Protein AF-A0A3D3M249-F1 (afdb_monomer)

Secondary structure (DSSP, 8-state):
---------------S-PPPPPPP--BEEEE-----SSS-----PPPEEPEE-TTS-EE---SS--S-EE--BEEE-TTS-EEE---BEE-PPTT-SS--GGG-PBPBPTTT-SB-B-SSSS--EEEEEEETTEEEEEETTS-EEEEPPPPPP--GGGGGG--SHHHHHHHHHHHSPP-SSSS-TT--EE-----S---GGGGGG-HHHHHHTTGGGB-EEEE-STTT--SS--HHHHHHHHHHHHTT-SEEEEEEE-GGGGGGSHHHH-TT-TTTTS--HHHHHHHHHHHHHH-TTT--EEEEET-----GGGGGGHHHHHHHHHHHHHHH-TTSEEEEE-SS---HHHHTSS-SEEEEEEEEHHHHHS--TTS-SS-TTGGGS-GGGEEEEEES--TTTHHHHHHHHHHTT-SEEEE-S---B--TTGGGS-SB-TTSSPPPHHHHHHHHHHHTT-HHHHHHHHHHHHHHHHHHHHHTT---EEEE-SSS-EEEE-

Radius of gyration: 31.99 Å; Cα contacts (8 Å, |Δi|>4): 782; chains: 1; bounding box: 130×64×92 Å

Solvent-accessible surface area (backbone atoms only — not comparable to full-atom values): 29271 Å² total; per-residue (Å²): 139,84,83,90,80,92,85,87,78,84,94,72,91,86,81,87,82,84,72,89,72,90,80,89,79,68,61,48,36,40,51,64,57,83,71,86,81,87,86,85,83,72,63,75,53,73,67,51,75,56,47,72,48,101,85,73,46,59,43,47,81,67,91,66,91,70,94,40,40,36,56,39,59,59,47,64,50,96,86,66,49,74,48,72,57,74,52,47,39,32,64,84,63,92,90,65,70,66,59,57,78,92,73,66,56,61,40,54,33,94,87,79,66,47,68,47,58,75,63,70,92,78,59,50,81,66,46,77,51,80,52,97,86,20,47,32,41,30,28,63,73,68,52,74,49,76,41,82,64,79,84,81,76,85,68,70,75,75,51,77,84,50,94,43,76,63,57,49,50,56,52,48,59,73,73,44,80,73,70,54,61,88,65,62,80,86,48,44,23,46,27,50,71,43,59,46,75,71,32,70,90,50,54,92,76,9,44,55,50,59,59,45,71,52,28,72,41,23,31,45,41,40,48,42,50,82,78,29,59,46,96,59,91,53,70,56,58,50,53,44,40,50,53,37,48,75,33,34,28,64,36,38,22,41,36,34,56,31,64,59,51,8,29,82,40,35,87,81,62,13,72,94,44,84,72,25,66,61,45,27,66,68,51,48,49,50,35,50,54,43,39,47,72,74,33,71,92,48,60,44,25,37,32,36,36,48,30,63,24,36,58,80,85,42,37,82,46,47,69,57,53,44,54,44,47,52,57,49,40,76,73,59,40,77,65,39,43,36,32,35,26,30,48,28,52,60,34,73,73,48,69,69,40,93,56,59,29,30,30,28,32,56,46,41,40,65,70,70,66,64,70,44,85,93,65,45,69,76,43,78,74,61,70,75,51,65,26,58,36,32,27,40,38,34,27,54,41,43,97,89,46,44,69,60,54,53,52,52,43,56,76,68,49,51,10,26,42,25,72,23,59,31,45,79,39,74,38,97,58,31,94,85,44,42,76,33,57,42,42,66,54,59,53,53,68,72,56,55,63,52,47,60,35,46,50,69,76,39,37,67,62,49,55,51,50,53,54,50,51,54,50,48,54,50,50,54,59,47,49,73,71,65,63,65,51,73,44,75,74,86,76,90,52,73,47,77,48,129

pLDDT: mean 70.8, std 26.98, range [19.34, 98.81]

Mean predicted aligned error: 18.15 Å

Structure (mmCIF, N/CA/C/O backbone):
data_AF-A0A3D3M249-F1
#
_entry.id   AF-A0A3D3M249-F1
#
loop_
_atom_site.group_PDB
_atom_site.id
_atom_site.type_symbol
_atom_site.label_atom_id
_atom_site.label_alt_id
_atom_site.label_comp_id
_atom_site.label_asym_id
_atom_site.label_entity_id
_atom_site.label_seq_id
_atom_site.pdbx_PDB_ins_code
_atom_site.Cartn_x
_atom_site.Cartn_y
_atom_site.Cartn_z
_atom_site.occupancy
_atom_site.B_iso_or_equiv
_atom_site.auth_seq_id
_atom_site.auth_comp_id
_atom_site.auth_asym_id
_atom_site.auth_atom_id
_atom_site.pdbx_PDB_model_num
ATOM 1 N N . MET A 1 1 ? 19.232 -9.500 64.142 1.00 28.45 1 MET A N 1
ATOM 2 C CA . MET A 1 1 ? 20.348 -10.230 63.497 1.00 28.45 1 MET A CA 1
ATOM 3 C C . MET A 1 1 ? 19.919 -10.588 62.083 1.00 28.45 1 MET A C 1
ATOM 5 O O . MET A 1 1 ? 18.721 -10.683 61.854 1.00 28.45 1 MET A O 1
ATOM 9 N N . SER A 1 2 ? 20.864 -10.658 61.150 1.00 19.34 2 SER A N 1
ATOM 10 C CA . SER A 1 2 ? 20.621 -10.455 59.711 1.00 19.34 2 SER A CA 1
ATOM 11 C C . SER A 1 2 ? 20.539 -11.751 58.882 1.00 19.34 2 SER A C 1
ATOM 13 O O . SER A 1 2 ? 20.891 -12.810 59.387 1.00 19.34 2 SER A O 1
ATOM 15 N N . VAL A 1 3 ? 20.224 -11.582 57.581 1.00 20.09 3 VAL A N 1
ATOM 16 C CA . VAL A 1 3 ? 20.389 -12.518 56.432 1.00 20.09 3 VAL A CA 1
ATOM 17 C C . VAL A 1 3 ? 19.221 -13.518 56.231 1.00 20.09 3 VAL A C 1
ATOM 19 O O . VAL A 1 3 ? 18.994 -14.355 57.091 1.00 20.09 3 VAL A O 1
ATOM 22 N N . ASN A 1 4 ? 18.311 -13.310 55.252 1.00 21.42 4 ASN A N 1
ATOM 23 C CA . ASN A 1 4 ? 18.314 -13.670 53.795 1.00 21.42 4 ASN A CA 1
ATOM 24 C C . ASN A 1 4 ? 18.007 -15.182 53.551 1.00 21.42 4 ASN A C 1
ATOM 26 O O . ASN A 1 4 ? 18.307 -15.983 54.424 1.00 21.42 4 ASN A O 1
ATOM 30 N N . ILE A 1 5 ? 17.393 -15.687 52.461 1.00 21.83 5 ILE A N 1
ATOM 31 C CA . ILE A 1 5 ? 17.188 -15.219 51.065 1.00 21.83 5 ILE A CA 1
ATOM 32 C C . ILE A 1 5 ? 15.723 -15.475 50.586 1.00 21.83 5 ILE A C 1
ATOM 34 O O . ILE A 1 5 ? 15.012 -16.291 51.165 1.00 21.83 5 ILE A O 1
ATOM 38 N N . PHE A 1 6 ? 15.278 -14.789 49.519 1.00 23.55 6 PHE A N 1
ATOM 39 C CA . PHE A 1 6 ? 14.062 -15.056 48.715 1.00 23.55 6 PHE A CA 1
ATOM 40 C C . PHE A 1 6 ? 13.897 -16.526 48.260 1.00 23.55 6 PHE A C 1
ATOM 42 O O . PHE A 1 6 ? 14.865 -17.163 47.852 1.00 23.55 6 PHE A O 1
ATOM 49 N N . GLY A 1 7 ? 12.653 -17.018 48.164 1.00 21.73 7 GLY A N 1
ATOM 50 C CA . GLY A 1 7 ? 12.351 -18.262 47.445 1.00 21.73 7 GLY A CA 1
ATOM 51 C C . GLY A 1 7 ? 10.856 -18.587 47.341 1.00 21.73 7 GLY A C 1
ATOM 52 O O . GLY A 1 7 ? 10.157 -18.575 48.348 1.00 21.73 7 GLY A O 1
ATOM 53 N N . ARG A 1 8 ? 10.410 -18.969 46.130 1.00 23.30 8 ARG A N 1
ATOM 54 C CA . ARG A 1 8 ? 9.045 -19.408 45.743 1.00 23.30 8 ARG A CA 1
ATOM 55 C C . ARG A 1 8 ? 7.991 -18.307 45.552 1.00 23.30 8 ARG A C 1
ATOM 57 O O . ARG A 1 8 ? 7.052 -18.173 46.331 1.00 23.30 8 ARG A O 1
ATOM 64 N N . LEU A 1 9 ? 8.068 -17.647 44.397 1.00 22.17 9 LEU A N 1
ATOM 65 C CA . LEU A 1 9 ? 6.875 -17.233 43.655 1.00 22.17 9 LEU A CA 1
ATOM 66 C C . LEU A 1 9 ? 6.774 -18.090 42.378 1.00 22.17 9 LEU A C 1
ATOM 68 O O . LEU A 1 9 ? 7.799 -18.393 41.779 1.00 22.17 9 LEU A O 1
ATOM 72 N N . LEU A 1 10 ? 5.543 -18.431 41.984 1.00 23.66 10 LEU A N 1
ATOM 73 C CA . LEU A 1 10 ? 5.134 -18.885 40.642 1.00 23.66 10 LEU A CA 1
ATOM 74 C C . LEU A 1 10 ? 5.818 -20.140 40.059 1.00 23.66 10 LEU A C 1
ATOM 76 O O . LEU A 1 10 ? 6.748 -20.068 39.265 1.00 23.66 10 LEU A O 1
ATOM 80 N N . ALA A 1 11 ? 5.216 -21.296 40.352 1.00 24.02 11 ALA A N 1
ATOM 81 C CA . ALA A 1 11 ? 5.227 -22.453 39.459 1.00 24.02 11 ALA A CA 1
ATOM 82 C C . ALA A 1 11 ? 3.830 -22.616 38.827 1.00 24.02 11 ALA A C 1
ATOM 84 O O . ALA A 1 11 ? 2.979 -23.314 39.375 1.00 24.02 11 ALA A O 1
ATOM 85 N N . SER A 1 12 ? 3.594 -21.919 37.715 1.00 27.09 12 SER A N 1
ATOM 86 C CA . SER A 1 12 ? 2.539 -22.146 36.710 1.00 27.09 12 SER A CA 1
ATOM 87 C C . SER A 1 12 ? 2.636 -21.042 35.647 1.00 27.09 12 SER A C 1
ATOM 89 O O . SER A 1 12 ? 3.172 -19.975 35.934 1.00 27.09 12 SER A O 1
ATOM 91 N N . PHE A 1 13 ? 2.124 -21.303 34.437 1.00 24.28 13 PHE A N 1
ATOM 92 C CA . PHE A 1 13 ? 2.299 -20.481 33.225 1.00 24.28 13 PHE A CA 1
ATOM 93 C C . PHE A 1 13 ? 3.738 -20.442 32.683 1.00 24.28 13 PHE A C 1
ATOM 95 O O . PHE A 1 13 ? 4.471 -19.488 32.903 1.00 24.28 13 PHE A O 1
ATOM 102 N N . PHE A 1 14 ? 4.120 -21.486 31.945 1.00 24.77 14 PHE A N 1
ATOM 103 C CA . PHE A 1 14 ? 4.344 -21.398 30.495 1.00 24.77 14 PHE A CA 1
ATOM 104 C C . PHE A 1 14 ? 4.451 -22.824 29.939 1.00 24.77 14 PHE A C 1
ATOM 106 O O . PHE A 1 14 ? 5.404 -23.542 30.221 1.00 24.77 14 PHE A O 1
ATOM 113 N N . ASP A 1 15 ? 3.438 -23.222 29.178 1.00 28.50 15 ASP A N 1
ATOM 114 C CA . ASP A 1 15 ? 3.461 -24.378 28.285 1.00 28.50 15 ASP A CA 1
ATOM 115 C C . ASP A 1 15 ? 2.880 -23.907 26.939 1.00 28.50 15 ASP A C 1
ATOM 117 O O . ASP A 1 15 ? 2.088 -22.959 26.916 1.00 28.50 15 ASP A O 1
ATOM 121 N N . ALA A 1 16 ? 3.287 -24.562 25.852 1.00 28.19 16 ALA A N 1
ATOM 122 C CA . ALA A 1 16 ? 3.164 -24.169 24.444 1.00 28.19 16 ALA A CA 1
ATOM 123 C C . ALA A 1 16 ? 4.093 -23.032 23.937 1.00 28.19 16 ALA A C 1
ATOM 125 O O . ALA A 1 16 ? 4.152 -21.931 24.474 1.00 28.19 16 ALA A O 1
ATOM 126 N N . GLN A 1 17 ? 4.734 -23.327 22.795 1.00 27.67 17 GLN A N 1
ATOM 127 C CA . GLN A 1 17 ? 5.483 -22.430 21.894 1.00 27.67 17 GLN A CA 1
ATOM 128 C C . GLN A 1 17 ? 6.798 -21.828 22.427 1.00 27.67 17 GLN A C 1
ATOM 130 O O . GLN A 1 17 ? 6.955 -20.620 22.584 1.00 27.67 17 GLN A O 1
ATOM 135 N N . SER A 1 18 ? 7.813 -22.686 22.570 1.00 28.06 18 SER A N 1
ATOM 136 C CA . SER A 1 18 ? 9.215 -22.257 22.519 1.00 28.06 18 SER A CA 1
ATOM 137 C C . SER A 1 18 ? 9.542 -21.662 21.141 1.00 28.06 18 SER A C 1
ATOM 139 O O . SER A 1 18 ? 9.504 -22.380 20.139 1.00 28.06 18 SER A O 1
ATOM 141 N N . ALA A 1 19 ? 9.899 -20.377 21.092 1.00 26.47 19 ALA A N 1
ATOM 142 C CA . ALA A 1 19 ? 10.516 -19.774 19.911 1.00 26.47 19 ALA A CA 1
ATOM 143 C C . ALA A 1 19 ? 11.828 -20.510 19.549 1.00 26.47 19 ALA A C 1
ATOM 145 O O . ALA A 1 19 ? 12.491 -21.033 20.452 1.00 26.47 19 ALA A O 1
ATOM 146 N N . PRO A 1 20 ? 12.226 -20.570 18.263 1.00 25.81 20 PRO A N 1
ATOM 147 C CA . PRO A 1 20 ? 13.491 -21.183 17.874 1.00 25.81 20 PRO A CA 1
ATOM 148 C C . PRO A 1 20 ? 14.668 -20.424 18.504 1.00 25.81 20 PRO A C 1
ATOM 150 O O . PRO A 1 20 ? 14.887 -19.246 18.231 1.00 25.81 20 PRO A O 1
ATOM 153 N N . VAL A 1 21 ? 15.425 -21.112 19.359 1.00 29.69 21 VAL A N 1
ATOM 154 C CA . VAL A 1 21 ? 16.637 -20.578 19.996 1.00 29.69 21 VAL A CA 1
ATOM 155 C C . VAL A 1 21 ? 17.795 -20.630 18.986 1.00 29.69 21 VAL A C 1
ATOM 157 O O . VAL A 1 21 ? 17.973 -21.675 18.354 1.00 29.69 21 VAL A O 1
ATOM 160 N N . PRO A 1 22 ? 18.607 -19.564 18.827 1.00 26.28 22 PRO A N 1
ATOM 161 C CA . PRO A 1 22 ? 19.778 -19.594 17.952 1.00 26.28 22 PRO A CA 1
ATOM 162 C C . PRO A 1 22 ? 20.767 -20.692 18.366 1.00 26.28 22 PRO A C 1
ATOM 164 O O . PRO A 1 22 ? 21.174 -20.771 19.525 1.00 26.28 22 PRO A O 1
ATOM 167 N N . VAL A 1 23 ? 21.172 -21.542 17.420 1.00 30.27 23 VAL A N 1
ATOM 168 C CA . VAL A 1 23 ? 22.113 -22.643 17.677 1.00 30.27 23 VAL A CA 1
ATOM 169 C C . VAL A 1 23 ? 23.551 -22.158 17.511 1.00 30.27 23 VAL A C 1
ATOM 171 O O . VAL A 1 23 ? 23.914 -21.615 16.470 1.00 30.27 23 VAL A O 1
ATOM 174 N N . THR A 1 24 ? 24.401 -22.424 18.503 1.00 27.61 24 THR A N 1
ATOM 175 C CA . THR A 1 24 ? 25.848 -22.219 18.394 1.00 27.61 24 THR A CA 1
ATOM 176 C C . THR A 1 24 ? 26.533 -23.459 17.811 1.00 27.61 24 THR A C 1
ATOM 178 O O . THR A 1 24 ? 26.416 -24.576 18.315 1.00 27.61 24 THR A O 1
ATOM 181 N N . GLY A 1 25 ? 27.292 -23.266 16.733 1.00 32.72 25 GLY A N 1
ATOM 182 C CA . GLY A 1 25 ? 28.132 -24.291 16.116 1.00 32.72 25 GLY A CA 1
ATOM 183 C C . GLY A 1 25 ? 29.328 -23.640 15.430 1.00 32.72 25 GLY A C 1
ATOM 184 O O . GLY A 1 25 ? 29.192 -22.567 14.850 1.00 32.72 25 GLY A O 1
ATOM 185 N N . SER A 1 26 ? 30.511 -24.252 15.512 1.00 32.91 26 SER A N 1
ATOM 186 C CA . SER A 1 26 ? 31.740 -23.672 14.959 1.00 32.91 26 SER A CA 1
ATOM 187 C C . SER A 1 26 ? 32.146 -24.313 13.632 1.00 32.91 26 SER A C 1
ATOM 189 O O . SER A 1 26 ? 32.500 -25.492 13.560 1.00 32.91 26 SER A O 1
ATOM 191 N N . VAL A 1 27 ? 32.160 -23.501 12.573 1.00 37.19 27 VAL A N 1
ATOM 192 C CA . VAL A 1 27 ? 32.885 -23.820 11.337 1.00 37.19 27 VAL A CA 1
ATOM 193 C C . VAL A 1 27 ? 34.348 -23.440 11.555 1.00 37.19 27 VAL A C 1
ATOM 195 O O . VAL A 1 27 ? 34.646 -22.344 12.024 1.00 37.19 27 VAL A O 1
ATOM 198 N N . VAL A 1 28 ? 35.268 -24.367 11.279 1.00 38.25 28 VAL A N 1
ATOM 199 C CA . VAL A 1 28 ? 36.693 -24.199 11.597 1.00 38.25 28 VAL A CA 1
ATOM 200 C C . VAL A 1 28 ? 37.518 -24.376 10.332 1.00 38.25 28 VAL A C 1
ATOM 202 O O . VAL A 1 28 ? 37.654 -25.490 9.821 1.00 38.25 28 VAL A O 1
ATOM 205 N N . PHE A 1 29 ? 38.106 -23.282 9.862 1.00 41.22 29 PHE A N 1
ATOM 206 C CA . PHE A 1 29 ? 38.967 -23.264 8.684 1.00 41.22 29 PHE A CA 1
ATOM 207 C C . PHE A 1 29 ? 40.390 -23.622 9.091 1.00 41.22 29 PHE A C 1
ATOM 209 O O . PHE A 1 29 ? 40.890 -23.166 10.124 1.00 41.22 29 PHE A O 1
ATOM 216 N N . ARG A 1 30 ? 41.040 -24.487 8.309 1.00 42.53 30 ARG A N 1
ATOM 217 C CA . ARG A 1 30 ? 42.403 -24.940 8.595 1.00 42.53 30 ARG A CA 1
ATOM 218 C C . ARG A 1 30 ? 43.280 -24.722 7.366 1.00 42.53 30 ARG A C 1
ATOM 220 O O . ARG A 1 30 ? 43.146 -25.485 6.407 1.00 42.53 30 ARG A O 1
ATOM 227 N N . PRO A 1 31 ? 44.190 -23.733 7.380 1.00 37.09 31 PRO A N 1
ATOM 228 C CA . PRO A 1 31 ? 45.209 -23.647 6.345 1.00 37.09 31 PRO A CA 1
ATOM 229 C C . PRO A 1 31 ? 46.107 -24.884 6.445 1.00 37.09 31 PRO A C 1
ATOM 231 O O . PRO A 1 31 ? 46.433 -25.351 7.544 1.00 37.09 31 PRO A O 1
ATOM 234 N N . ARG A 1 32 ? 46.504 -25.441 5.300 1.00 37.06 32 ARG A N 1
ATOM 235 C CA . ARG A 1 32 ? 47.334 -26.645 5.250 1.00 37.06 32 ARG A CA 1
ATOM 236 C C . ARG A 1 32 ? 48.591 -26.371 4.441 1.00 37.06 32 ARG A C 1
ATOM 238 O O . ARG A 1 32 ? 48.510 -25.966 3.292 1.00 37.06 32 ARG A O 1
ATOM 245 N N . PHE A 1 33 ? 49.744 -26.688 5.020 1.00 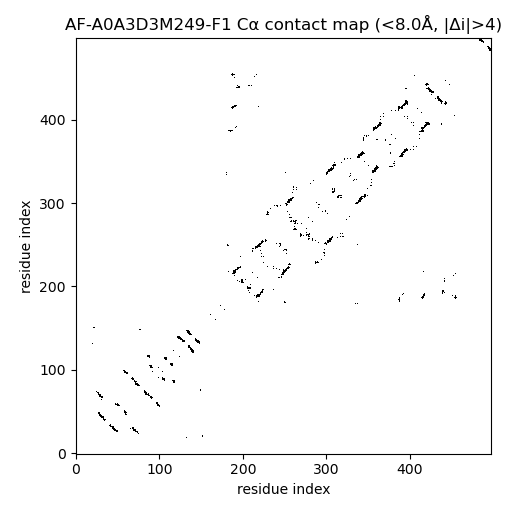34.41 33 PHE A N 1
ATOM 246 C CA . PHE A 1 33 ? 51.010 -26.729 4.301 1.00 34.41 33 PHE A CA 1
ATOM 247 C C . PHE A 1 33 ? 51.850 -27.923 4.734 1.00 34.41 33 PHE A C 1
ATOM 249 O O . PHE A 1 33 ? 51.985 -28.208 5.925 1.00 34.41 33 PHE A O 1
ATOM 256 N N . MET A 1 34 ? 52.481 -28.559 3.750 1.00 25.47 34 MET A N 1
ATOM 257 C CA . MET A 1 34 ? 53.785 -29.196 3.904 1.00 25.47 34 MET A CA 1
ATOM 258 C C . MET A 1 34 ? 54.636 -28.816 2.685 1.00 25.47 34 MET A C 1
ATOM 260 O O . MET A 1 34 ? 54.141 -28.822 1.563 1.00 25.47 34 MET A O 1
ATOM 264 N N . ASN A 1 35 ? 55.891 -28.456 2.929 1.00 29.09 35 ASN A N 1
ATOM 265 C CA . ASN A 1 35 ? 56.903 -28.034 1.956 1.00 29.09 35 ASN A CA 1
ATOM 266 C C . ASN A 1 35 ? 57.943 -29.198 1.866 1.00 29.09 35 ASN A C 1
ATOM 268 O O . ASN A 1 35 ? 57.904 -30.088 2.716 1.00 29.09 35 ASN A O 1
ATOM 272 N N . GLN A 1 36 ? 58.884 -29.339 0.925 1.00 31.14 36 GLN A N 1
ATOM 273 C CA . GLN A 1 36 ? 59.668 -28.341 0.194 1.00 31.14 36 GLN A CA 1
ATOM 274 C C . GLN A 1 36 ? 60.596 -29.033 -0.831 1.00 31.14 36 GLN A C 1
ATOM 276 O O . GLN A 1 36 ? 61.016 -30.164 -0.590 1.00 31.14 36 GLN A O 1
ATOM 281 N N . THR A 1 37 ? 61.071 -28.314 -1.856 1.00 28.14 37 THR A N 1
ATOM 282 C CA . THR A 1 37 ? 62.439 -28.504 -2.396 1.00 28.14 37 THR A CA 1
ATOM 283 C C . THR A 1 37 ? 63.091 -27.147 -2.694 1.00 28.14 37 THR A C 1
ATOM 285 O O . THR A 1 37 ? 62.828 -26.593 -3.752 1.00 28.14 37 THR A O 1
ATOM 288 N N . GLY A 1 38 ? 63.915 -26.645 -1.757 1.00 30.53 38 GLY A N 1
ATOM 289 C CA . GLY A 1 38 ? 64.769 -25.438 -1.849 1.00 30.53 38 GLY A CA 1
ATOM 290 C C . GLY A 1 38 ? 64.076 -24.107 -2.218 1.00 30.53 38 GLY A C 1
ATOM 291 O O . GLY A 1 38 ? 63.642 -23.938 -3.344 1.00 30.53 38 GLY A O 1
ATOM 292 N N . ASP A 1 39 ? 63.936 -23.086 -1.366 1.00 31.52 39 ASP A N 1
ATOM 293 C CA . ASP A 1 39 ? 64.514 -22.798 -0.048 1.00 31.52 39 ASP A CA 1
ATOM 294 C C . ASP A 1 39 ? 63.503 -21.976 0.790 1.00 31.52 39 ASP A C 1
ATOM 296 O O . ASP A 1 39 ? 63.156 -20.865 0.402 1.00 31.52 39 ASP A O 1
ATOM 300 N N . GLY A 1 40 ? 63.046 -22.483 1.947 1.00 31.47 40 GLY A N 1
ATOM 301 C CA . GLY A 1 40 ? 62.333 -21.686 2.964 1.00 31.47 40 GLY A CA 1
ATOM 302 C C . GLY A 1 40 ? 60.880 -22.078 3.308 1.00 31.47 40 GLY A C 1
ATOM 303 O O . GLY A 1 40 ? 60.041 -22.274 2.439 1.00 31.47 40 GLY A O 1
ATOM 304 N N . ALA A 1 41 ? 60.612 -22.092 4.623 1.00 23.78 41 ALA A N 1
ATOM 305 C CA . ALA A 1 41 ? 59.321 -22.078 5.338 1.00 23.78 41 ALA A CA 1
ATOM 306 C C . ALA A 1 41 ? 58.332 -23.264 5.195 1.00 23.78 41 ALA A C 1
ATOM 308 O O . ALA A 1 41 ? 57.703 -23.490 4.168 1.00 23.78 41 ALA A O 1
ATOM 309 N N . LEU A 1 42 ? 58.086 -23.944 6.320 1.00 34.25 42 LEU A N 1
ATOM 310 C CA . LEU A 1 42 ? 56.940 -24.822 6.573 1.00 34.25 42 LEU A CA 1
ATOM 311 C C . LEU A 1 42 ? 56.185 -24.270 7.788 1.00 34.25 42 LEU A C 1
ATOM 313 O O . LEU A 1 42 ? 56.785 -24.197 8.856 1.00 34.25 42 LEU A O 1
ATOM 317 N N . TYR A 1 43 ? 54.891 -23.955 7.661 1.00 30.36 43 TYR A N 1
ATOM 318 C CA . TYR A 1 43 ? 54.041 -23.644 8.817 1.00 30.36 43 TYR A CA 1
ATOM 319 C C . TYR A 1 43 ? 52.635 -24.240 8.700 1.00 30.36 43 TYR A C 1
ATOM 321 O O . TYR A 1 43 ? 51.893 -23.982 7.758 1.00 30.36 43 TYR A O 1
ATOM 329 N N . LEU A 1 44 ? 52.266 -25.031 9.709 1.00 43.50 44 LEU A N 1
ATOM 330 C CA . LEU A 1 44 ? 50.899 -25.482 9.956 1.00 43.50 44 LEU A CA 1
ATOM 331 C C . LEU A 1 44 ? 50.176 -24.369 10.722 1.00 43.50 44 LEU A C 1
ATOM 333 O O . LEU A 1 44 ? 50.465 -24.153 11.898 1.00 43.50 44 LEU A O 1
ATOM 337 N N . GLY A 1 45 ? 49.288 -23.638 10.049 1.00 35.19 45 GLY A N 1
ATOM 338 C CA . GLY A 1 45 ? 48.652 -22.456 10.629 1.00 35.19 45 GLY A CA 1
ATOM 339 C C . GLY A 1 45 ? 47.617 -22.769 11.714 1.00 35.19 45 GLY A C 1
ATOM 340 O O . GLY A 1 45 ? 46.958 -23.814 11.716 1.00 35.19 45 GLY A O 1
ATOM 341 N N . THR A 1 46 ? 47.464 -21.818 12.634 1.00 40.78 46 THR A N 1
ATOM 342 C CA . THR A 1 46 ? 46.386 -21.771 13.629 1.00 40.78 46 THR A CA 1
ATOM 343 C C . THR A 1 46 ? 45.022 -21.753 12.920 1.00 40.78 46 THR A C 1
ATOM 345 O O . THR A 1 46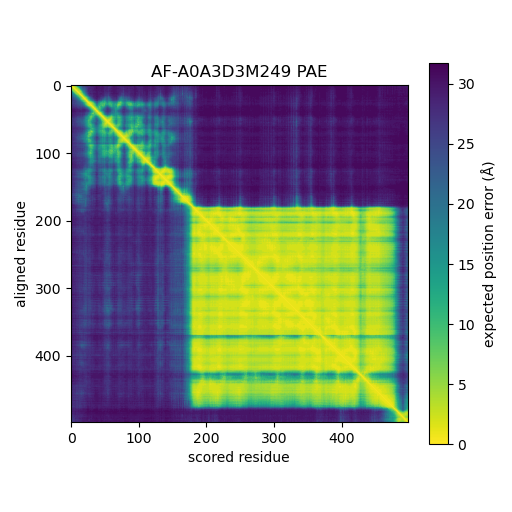 ? 44.909 -21.122 11.869 1.00 40.78 46 THR A O 1
ATOM 348 N N . PRO A 1 47 ? 43.970 -22.411 13.445 1.00 43.69 47 PRO A N 1
ATOM 349 C CA . PRO A 1 47 ? 42.644 -22.307 12.846 1.00 43.69 47 PRO A CA 1
ATOM 350 C C . PRO A 1 47 ? 42.133 -20.864 12.896 1.00 43.69 47 PRO A C 1
ATOM 352 O O . PRO A 1 47 ? 42.113 -20.266 13.972 1.00 43.69 47 PRO A O 1
ATOM 355 N N . ALA A 1 48 ? 41.695 -20.333 11.756 1.00 43.28 48 ALA A N 1
ATOM 356 C CA . ALA A 1 48 ? 41.040 -19.032 11.705 1.00 43.28 48 ALA A CA 1
ATOM 357 C C . ALA A 1 48 ? 39.576 -19.188 12.165 1.00 43.28 48 ALA A C 1
ATOM 359 O O . ALA A 1 48 ? 38.874 -20.067 11.643 1.00 43.28 48 ALA A O 1
ATOM 360 N N . PRO A 1 49 ? 39.098 -18.392 13.141 1.00 43.00 49 PRO A N 1
ATOM 361 C CA . PRO A 1 49 ? 37.673 -18.301 13.418 1.00 43.00 49 PRO A CA 1
ATOM 362 C C . PRO A 1 49 ? 36.994 -17.593 12.242 1.00 43.00 49 PRO A C 1
ATOM 364 O O . PRO A 1 49 ? 37.478 -16.563 11.783 1.00 43.00 49 PRO A O 1
ATOM 367 N N . ALA A 1 50 ? 35.875 -18.136 11.769 1.00 41.78 50 ALA A N 1
ATOM 368 C CA . ALA A 1 50 ? 34.997 -17.411 10.861 1.00 41.78 50 ALA A CA 1
ATOM 369 C C . ALA A 1 50 ? 33.869 -16.762 11.655 1.00 41.78 50 ALA A C 1
ATOM 371 O O . ALA A 1 50 ? 33.261 -17.407 12.517 1.00 41.78 50 ALA A O 1
ATOM 372 N N . THR A 1 51 ? 33.583 -15.506 11.346 1.00 39.25 51 THR A N 1
ATOM 373 C CA . THR A 1 51 ? 32.428 -14.779 11.870 1.00 39.25 51 THR A CA 1
ATOM 374 C C . THR A 1 51 ? 31.289 -14.848 10.867 1.00 39.25 51 THR A C 1
ATOM 376 O O . THR A 1 51 ? 31.520 -14.833 9.660 1.00 39.25 51 THR A O 1
ATOM 379 N N . LEU A 1 52 ? 30.055 -14.939 11.360 1.00 34.75 52 LEU A N 1
ATOM 380 C CA . LEU A 1 52 ? 28.880 -14.741 10.521 1.00 34.75 52 LEU A CA 1
ATOM 381 C C . LEU A 1 52 ? 28.612 -13.234 10.434 1.00 34.75 52 LEU A C 1
ATOM 383 O O . LEU A 1 52 ? 28.540 -12.580 11.477 1.00 34.75 52 LEU A O 1
ATOM 387 N N . ASP A 1 53 ? 28.496 -12.686 9.229 1.00 39.06 53 ASP A N 1
ATOM 388 C CA . ASP A 1 53 ? 28.117 -11.286 9.039 1.00 39.06 53 ASP A CA 1
ATOM 389 C C . ASP A 1 53 ? 26.601 -11.074 9.212 1.00 39.06 53 ASP A C 1
ATOM 391 O O . ASP A 1 53 ? 25.822 -12.016 9.389 1.00 39.06 53 ASP A O 1
ATOM 395 N N . SER A 1 54 ? 26.162 -9.814 9.145 1.00 32.44 54 SER A N 1
ATOM 396 C CA . SER A 1 54 ? 24.748 -9.427 9.270 1.00 32.44 54 SER A CA 1
ATOM 397 C C . SER A 1 54 ? 23.837 -9.948 8.147 1.00 32.44 54 SER A C 1
ATOM 399 O O . SER A 1 54 ? 22.623 -9.765 8.220 1.00 32.44 54 SER A O 1
ATOM 401 N N . GLU A 1 55 ? 24.396 -10.573 7.110 1.00 32.25 55 GLU A N 1
ATOM 402 C CA . GLU A 1 55 ? 23.677 -11.167 5.978 1.00 32.25 55 GLU A CA 1
ATOM 403 C C . GLU A 1 55 ? 23.719 -12.709 6.015 1.00 32.25 55 GLU A C 1
ATOM 405 O O . GLU A 1 55 ? 23.174 -13.368 5.128 1.00 32.25 55 GLU A O 1
ATOM 410 N N . GLY A 1 56 ? 24.327 -13.302 7.051 1.00 31.28 56 GLY A N 1
ATOM 411 C CA . GLY A 1 56 ? 24.434 -14.752 7.222 1.00 31.28 56 GLY A CA 1
ATOM 412 C C . GLY A 1 56 ? 25.591 -15.399 6.452 1.00 31.28 56 GLY A C 1
ATOM 413 O O . GLY A 1 56 ? 25.623 -16.626 6.328 1.00 31.28 56 GLY A O 1
ATOM 414 N N . ARG A 1 57 ? 26.537 -14.610 5.926 1.00 37.56 57 ARG A N 1
ATOM 415 C CA . ARG A 1 57 ? 27.727 -15.104 5.212 1.00 37.56 57 ARG A CA 1
ATOM 416 C C . ARG A 1 57 ? 28.875 -15.334 6.193 1.00 37.56 57 ARG A C 1
ATOM 418 O O . ARG A 1 57 ? 28.993 -14.636 7.193 1.00 37.56 57 ARG A O 1
ATOM 425 N N . PHE A 1 58 ? 29.750 -16.292 5.897 1.00 41.66 58 PHE A N 1
ATOM 426 C CA . PHE A 1 58 ? 30.984 -16.492 6.662 1.00 41.66 58 PHE A CA 1
ATOM 427 C C . PHE A 1 58 ? 32.084 -15.552 6.158 1.00 41.66 58 PHE A C 1
ATOM 429 O O . PHE A 1 58 ? 32.545 -15.710 5.029 1.00 41.66 58 PHE A O 1
ATOM 436 N N . GLU A 1 59 ? 32.538 -14.631 7.006 1.00 38.75 59 GLU A N 1
ATOM 437 C CA . GLU A 1 59 ? 33.743 -13.828 6.783 1.00 38.75 59 GLU A CA 1
ATOM 438 C C . GLU A 1 59 ? 34.966 -14.477 7.459 1.00 38.75 59 GLU A C 1
ATOM 440 O O . GLU A 1 59 ? 34.874 -15.050 8.549 1.00 38.75 59 GLU A O 1
ATOM 445 N N . ILE A 1 60 ? 36.126 -14.381 6.801 1.00 45.31 60 ILE A N 1
ATOM 446 C CA . ILE A 1 60 ? 37.432 -14.828 7.307 1.00 45.31 60 ILE A CA 1
ATOM 447 C C . ILE A 1 60 ? 38.455 -13.747 6.964 1.00 45.31 60 ILE A C 1
ATOM 449 O O . ILE A 1 60 ? 38.620 -13.408 5.793 1.00 45.31 60 ILE A O 1
ATOM 453 N N . GLU A 1 61 ? 39.166 -13.245 7.970 1.00 44.50 61 GLU A N 1
ATOM 454 C CA . GLU A 1 61 ? 40.296 -12.336 7.778 1.00 44.50 61 GLU A CA 1
ATOM 455 C C . GLU A 1 61 ? 41.564 -13.141 7.437 1.00 44.50 61 GLU A C 1
ATOM 457 O O . GLU A 1 61 ? 41.986 -14.029 8.187 1.00 44.50 61 GLU A O 1
ATOM 462 N N . LEU A 1 62 ? 42.162 -12.868 6.275 1.00 44.84 62 LEU A N 1
ATOM 463 C CA . LEU A 1 62 ? 43.337 -13.590 5.783 1.00 44.84 62 LEU A CA 1
ATOM 464 C C . LEU A 1 62 ? 44.626 -12.959 6.326 1.00 44.84 62 LEU A C 1
ATOM 466 O O . LEU A 1 62 ? 45.145 -11.999 5.767 1.00 44.84 62 LEU A O 1
ATOM 470 N N . VAL A 1 63 ? 45.163 -13.531 7.405 1.00 45.75 63 VAL A N 1
ATOM 471 C CA . VAL A 1 63 ? 46.407 -13.050 8.045 1.00 45.75 63 VAL A CA 1
ATOM 472 C C . VAL A 1 63 ? 47.661 -13.333 7.193 1.00 45.75 63 VAL A C 1
ATOM 474 O O . VAL A 1 63 ? 48.661 -12.639 7.323 1.00 45.75 63 VAL A O 1
ATOM 477 N N . ASP A 1 64 ? 47.592 -14.317 6.291 1.00 50.72 64 ASP A N 1
ATOM 478 C CA . ASP A 1 64 ? 48.603 -14.646 5.278 1.00 50.72 64 ASP A CA 1
ATOM 479 C C . ASP A 1 64 ? 47.907 -15.202 4.018 1.00 50.72 64 ASP A C 1
ATOM 481 O O . ASP A 1 64 ? 46.765 -15.665 4.084 1.00 50.72 64 ASP A O 1
ATOM 485 N N . SER A 1 65 ? 48.595 -15.200 2.868 1.00 49.47 65 SER A N 1
ATOM 486 C CA . SER A 1 65 ? 48.084 -15.718 1.580 1.00 49.47 65 SER A CA 1
ATOM 487 C C . SER A 1 65 ? 48.632 -17.121 1.246 1.00 49.47 65 SER A C 1
ATOM 489 O O . SER A 1 65 ? 49.658 -17.220 0.567 1.00 49.47 65 SER A O 1
ATOM 491 N N . PRO A 1 66 ? 48.006 -18.231 1.692 1.00 49.84 66 PRO A N 1
ATOM 492 C CA . PRO A 1 66 ? 48.476 -19.571 1.362 1.00 49.84 66 PRO A CA 1
ATOM 493 C C . PRO A 1 66 ? 48.034 -20.027 -0.036 1.00 49.84 66 PRO A C 1
ATOM 495 O O . PRO A 1 66 ? 47.028 -19.572 -0.573 1.00 49.84 66 PRO A O 1
ATOM 498 N N . SER A 1 67 ? 48.750 -21.002 -0.604 1.00 45.34 67 SER A N 1
ATOM 499 C CA . SER A 1 67 ? 48.463 -21.555 -1.938 1.00 45.34 67 SER A CA 1
ATOM 500 C C . SER A 1 67 ? 47.333 -22.594 -1.982 1.00 45.34 67 SER A C 1
ATOM 502 O O . SER A 1 67 ? 47.033 -23.113 -3.052 1.00 45.34 67 SER A O 1
ATOM 504 N N . SER A 1 68 ? 46.716 -22.932 -0.845 1.00 47.41 68 SER A N 1
ATOM 505 C CA . SER A 1 68 ? 45.472 -23.715 -0.785 1.00 47.41 68 SER A CA 1
ATOM 506 C C . SER A 1 68 ? 44.817 -23.604 0.595 1.00 47.41 68 SER A C 1
ATOM 508 O O . SER A 1 68 ? 45.510 -23.504 1.613 1.00 47.41 68 SER A O 1
ATOM 510 N N . TRP A 1 69 ? 43.487 -23.663 0.632 1.00 46.88 69 TRP A N 1
ATOM 511 C CA . TRP A 1 69 ? 42.694 -23.739 1.862 1.00 46.88 69 TRP A CA 1
ATOM 512 C C . TRP A 1 69 ? 41.824 -24.992 1.880 1.00 46.88 69 TRP A C 1
ATOM 514 O O . TRP A 1 69 ? 41.266 -25.369 0.852 1.00 46.88 69 TRP A O 1
ATOM 524 N N . GLN A 1 70 ? 41.649 -25.574 3.070 1.00 46.12 70 GLN A N 1
ATOM 525 C CA . GLN A 1 70 ? 40.684 -26.640 3.329 1.00 46.12 70 GLN A CA 1
ATOM 526 C C . GLN A 1 70 ? 39.625 -26.163 4.332 1.00 46.12 70 GLN A C 1
ATOM 528 O O . GLN A 1 70 ? 39.938 -25.763 5.462 1.00 46.12 70 GLN A O 1
ATOM 533 N N . VAL A 1 71 ? 38.356 -26.246 3.932 1.00 44.78 71 VAL A N 1
ATOM 534 C CA . VAL A 1 71 ? 37.207 -26.069 4.836 1.00 44.78 71 VAL A CA 1
ATOM 535 C C . VAL A 1 71 ? 37.009 -27.360 5.638 1.00 44.78 71 VAL A C 1
ATOM 537 O O . VAL A 1 71 ? 37.297 -28.445 5.142 1.00 44.78 71 VAL A O 1
ATOM 540 N N . ALA A 1 72 ? 36.521 -27.283 6.879 1.00 42.38 72 ALA A N 1
ATOM 541 C CA . ALA A 1 72 ? 36.111 -28.472 7.626 1.00 42.38 72 ALA A CA 1
ATOM 542 C C . ALA A 1 72 ? 34.844 -28.215 8.455 1.00 42.38 72 ALA A C 1
ATOM 544 O O . ALA A 1 72 ? 34.893 -27.633 9.545 1.00 42.38 72 ALA A O 1
ATOM 545 N N . LEU A 1 73 ? 33.708 -28.717 7.968 1.00 40.78 73 LEU A N 1
ATOM 546 C CA . LEU A 1 73 ? 32.455 -28.758 8.724 1.00 40.78 73 LEU A CA 1
ATOM 547 C C . LEU A 1 73 ? 32.550 -29.845 9.806 1.00 40.78 73 LEU A C 1
ATOM 549 O O . LEU A 1 73 ? 32.565 -31.041 9.514 1.00 40.78 73 LEU A O 1
ATOM 553 N N . ASN A 1 74 ? 32.658 -29.417 11.066 1.00 39.44 74 ASN A N 1
ATOM 554 C CA . ASN A 1 74 ? 32.767 -30.296 12.231 1.00 39.44 74 ASN A CA 1
ATOM 555 C C . ASN A 1 74 ? 31.475 -30.224 13.053 1.00 39.44 74 ASN A C 1
ATOM 557 O O . ASN A 1 74 ? 31.407 -29.510 14.052 1.00 39.44 74 ASN A O 1
ATOM 561 N N . VAL A 1 75 ? 30.458 -30.984 12.651 1.00 36.84 75 VAL A N 1
ATOM 562 C CA . VAL A 1 75 ? 29.218 -31.111 13.430 1.00 36.84 75 VAL A CA 1
ATOM 563 C C . VAL A 1 75 ? 29.423 -32.176 14.515 1.00 36.84 75 VAL A C 1
ATOM 565 O O . VAL A 1 75 ? 30.131 -33.163 14.300 1.00 36.84 75 VAL A O 1
ATOM 568 N N . LYS A 1 76 ? 28.836 -31.990 15.701 1.00 37.00 76 LYS A N 1
ATOM 569 C CA . LYS A 1 76 ? 28.765 -33.036 16.733 1.00 37.00 76 LYS A CA 1
ATOM 570 C C . LYS A 1 76 ? 27.342 -33.569 16.837 1.00 37.00 76 LYS A C 1
ATOM 572 O O . LYS A 1 76 ? 26.399 -32.785 16.784 1.00 37.00 76 LYS A O 1
ATOM 577 N N . ASP A 1 77 ? 27.196 -34.879 17.003 1.00 35.56 77 ASP A N 1
ATOM 578 C CA . ASP A 1 77 ? 25.899 -35.493 17.296 1.00 35.56 77 ASP A CA 1
ATOM 579 C C . ASP A 1 77 ? 25.533 -35.403 18.794 1.00 35.56 77 ASP A C 1
ATOM 581 O O . ASP A 1 77 ? 26.312 -34.929 19.626 1.00 35.56 77 ASP A O 1
ATOM 585 N N . LYS A 1 78 ? 24.337 -35.896 19.147 1.00 28.97 78 LYS A N 1
ATOM 586 C CA . LYS A 1 78 ? 23.810 -35.916 20.527 1.00 28.97 78 LYS A CA 1
ATOM 587 C C . LYS A 1 78 ? 24.630 -36.765 21.513 1.00 28.97 78 LYS A C 1
ATOM 589 O O . LYS A 1 78 ? 24.437 -36.627 22.714 1.00 28.97 78 LYS A O 1
ATOM 594 N N . ALA A 1 79 ? 25.525 -37.631 21.035 1.00 31.72 79 ALA A N 1
ATOM 595 C CA . ALA A 1 79 ? 26.440 -38.421 21.860 1.00 31.72 79 ALA A CA 1
ATOM 596 C C . ALA A 1 79 ? 27.861 -37.817 21.904 1.00 31.72 79 ALA A C 1
ATOM 598 O O . ALA A 1 79 ? 28.773 -38.404 22.487 1.00 31.72 79 ALA A O 1
ATOM 599 N N . GLY A 1 80 ? 28.065 -36.640 21.299 1.00 33.19 80 GLY A N 1
ATOM 600 C CA . GLY A 1 80 ? 29.354 -35.957 21.225 1.00 33.19 80 GLY A CA 1
ATOM 601 C C . GLY A 1 80 ? 30.290 -36.489 20.135 1.00 33.19 80 GLY A C 1
ATOM 602 O O . GLY A 1 80 ? 31.429 -36.011 20.038 1.00 33.19 80 GLY A O 1
ATOM 603 N N . ASN A 1 81 ? 29.841 -37.429 19.296 1.00 36.66 81 ASN A N 1
ATOM 604 C CA . ASN A 1 81 ? 30.642 -37.943 18.189 1.00 36.66 81 ASN A CA 1
ATOM 605 C C . ASN A 1 81 ? 30.828 -36.851 17.134 1.00 36.66 81 ASN A C 1
ATOM 607 O O . ASN A 1 81 ? 29.906 -36.100 16.820 1.00 36.66 81 ASN A O 1
ATOM 611 N N . ARG A 1 82 ? 32.024 -36.7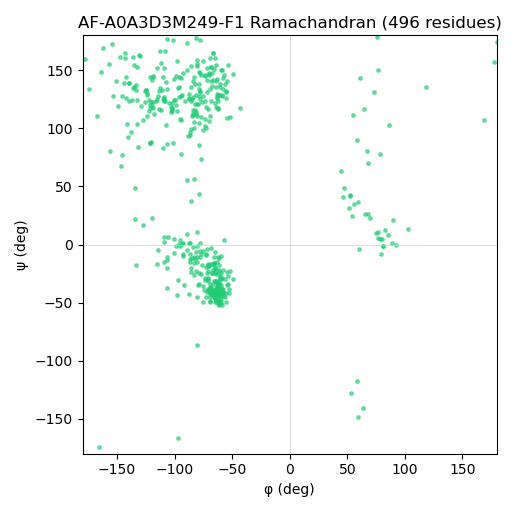77 16.546 1.00 37.84 82 ARG A N 1
ATOM 612 C CA . ARG A 1 82 ? 32.305 -35.856 15.439 1.00 37.84 82 ARG A CA 1
ATOM 613 C C . ARG A 1 82 ? 31.788 -36.439 14.127 1.00 37.84 82 ARG A C 1
ATOM 615 O O . ARG A 1 82 ? 32.394 -37.366 13.591 1.00 37.84 82 ARG A O 1
ATOM 622 N N . LEU A 1 83 ? 30.745 -35.829 13.577 1.00 32.91 83 LEU A N 1
ATOM 623 C CA . LEU A 1 83 ? 30.366 -35.986 12.179 1.00 32.91 83 LEU A CA 1
ATOM 624 C C . LEU A 1 83 ? 31.387 -35.208 11.338 1.00 32.91 83 LEU A C 1
ATOM 626 O O . LEU A 1 83 ? 31.374 -33.977 11.285 1.00 32.91 83 LEU A O 1
ATOM 630 N N . ARG A 1 84 ? 32.332 -35.939 10.740 1.00 36.88 84 ARG A N 1
ATOM 631 C CA . ARG A 1 84 ? 33.336 -35.383 9.828 1.00 36.88 84 ARG A CA 1
ATOM 632 C C . ARG A 1 84 ? 32.842 -35.538 8.396 1.00 36.88 84 ARG A C 1
ATOM 634 O O . ARG A 1 84 ? 32.905 -36.632 7.843 1.00 36.88 84 ARG A O 1
ATOM 641 N N . PHE A 1 85 ? 32.448 -34.428 7.788 1.00 36.44 85 PHE A N 1
ATOM 642 C CA . PHE A 1 85 ? 32.232 -34.362 6.348 1.00 36.44 85 PHE A CA 1
ATOM 643 C C . PHE A 1 85 ? 33.593 -34.242 5.634 1.00 36.44 85 PHE A C 1
ATOM 645 O O . PHE A 1 85 ? 34.425 -33.431 6.060 1.00 36.44 85 PHE A O 1
ATOM 652 N N . PRO A 1 86 ? 33.873 -35.032 4.582 1.00 38.75 86 PRO A N 1
ATOM 653 C CA . PRO A 1 86 ? 34.962 -34.731 3.658 1.00 38.75 86 PRO A CA 1
ATOM 654 C C . PRO A 1 86 ? 34.660 -33.406 2.947 1.00 38.75 86 PRO A C 1
ATOM 656 O O . PRO A 1 86 ? 33.504 -33.116 2.654 1.00 38.75 86 PRO A O 1
ATOM 659 N N . CYS A 1 87 ? 35.679 -32.584 2.708 1.00 41.81 87 CYS A N 1
ATOM 660 C CA . CYS A 1 87 ? 35.511 -31.214 2.218 1.00 41.81 87 CYS A CA 1
ATOM 661 C C . CYS A 1 87 ? 36.433 -30.928 1.021 1.00 41.81 87 CYS A C 1
ATOM 663 O O . CYS A 1 87 ? 37.383 -31.674 0.775 1.00 41.81 87 CYS A O 1
ATOM 665 N N . PHE A 1 88 ? 36.125 -29.855 0.291 1.00 43.88 88 PHE A N 1
ATOM 666 C CA . PHE A 1 88 ? 36.877 -29.360 -0.865 1.00 43.88 88 PHE A CA 1
ATOM 667 C C . PHE A 1 88 ? 38.102 -28.533 -0.464 1.00 43.88 88 PHE A C 1
ATOM 669 O O . PHE A 1 88 ? 38.122 -27.882 0.587 1.00 43.88 88 PHE A O 1
ATOM 676 N N . ASP A 1 89 ? 39.080 -28.524 -1.369 1.00 44.66 89 ASP A N 1
ATOM 677 C CA . ASP A 1 89 ? 40.210 -27.602 -1.364 1.00 44.66 89 ASP A CA 1
ATOM 678 C C . ASP A 1 89 ? 39.950 -26.472 -2.389 1.00 44.66 89 ASP A C 1
ATOM 680 O O . ASP A 1 89 ? 39.383 -26.717 -3.460 1.00 44.66 89 ASP A O 1
ATOM 684 N N . PHE A 1 90 ? 40.351 -25.234 -2.081 1.00 47.69 90 PHE A N 1
ATOM 685 C CA . PHE A 1 90 ? 40.154 -24.076 -2.970 1.00 47.69 90 PHE A CA 1
ATOM 686 C C . PHE A 1 90 ? 41.324 -23.075 -2.946 1.00 47.69 90 PHE A C 1
ATOM 688 O O . PHE A 1 90 ? 42.176 -23.100 -2.050 1.00 47.69 90 PHE A O 1
ATOM 695 N N . LEU A 1 91 ? 41.342 -22.183 -3.944 1.00 44.00 91 LEU A N 1
ATOM 696 C CA . LEU A 1 91 ? 42.319 -21.106 -4.137 1.00 44.00 91 LEU A CA 1
ATOM 697 C C . LEU A 1 91 ? 41.616 -19.733 -4.125 1.00 44.00 91 LEU A C 1
ATOM 699 O O . LEU A 1 91 ? 40.789 -19.493 -5.005 1.00 44.00 91 LEU A O 1
ATOM 703 N N . PRO A 1 92 ? 41.939 -18.810 -3.201 1.00 45.47 92 PRO A N 1
ATOM 704 C CA . PRO A 1 92 ? 41.546 -17.411 -3.341 1.00 45.47 92 PRO A CA 1
ATOM 705 C C . PRO A 1 92 ? 42.341 -16.740 -4.470 1.00 45.47 92 PRO A C 1
ATOM 707 O O . PRO A 1 92 ? 43.509 -17.062 -4.700 1.00 45.47 92 PRO A O 1
ATOM 710 N N . ALA A 1 93 ? 41.723 -15.787 -5.170 1.00 42.75 93 ALA A N 1
ATOM 711 C CA . ALA A 1 93 ? 42.425 -15.012 -6.189 1.00 42.75 93 ALA A CA 1
ATOM 712 C C . ALA A 1 93 ? 43.463 -14.057 -5.547 1.00 42.75 93 ALA A C 1
ATOM 714 O O . ALA A 1 93 ? 43.234 -13.556 -4.441 1.00 42.75 93 ALA A O 1
ATOM 715 N N . PRO A 1 94 ? 44.602 -13.770 -6.210 1.00 38.53 94 PRO A N 1
ATOM 716 C CA . PRO A 1 94 ? 45.620 -12.876 -5.660 1.00 38.53 94 PRO A CA 1
ATOM 717 C C . PRO A 1 94 ? 45.068 -11.474 -5.365 1.00 38.53 94 PRO A C 1
ATOM 719 O O . PRO A 1 94 ? 44.474 -10.847 -6.239 1.00 38.53 94 PRO A O 1
ATOM 722 N N . GLY A 1 95 ? 45.298 -10.971 -4.148 1.00 38.91 95 GLY A N 1
ATOM 723 C CA . GLY A 1 95 ? 44.830 -9.649 -3.708 1.00 38.91 95 GLY A CA 1
ATOM 724 C C . GLY A 1 95 ? 43.398 -9.606 -3.159 1.00 38.91 95 GLY A C 1
ATOM 725 O O . GLY A 1 95 ? 42.886 -8.520 -2.906 1.00 38.91 95 GLY A O 1
ATOM 726 N N . VAL A 1 96 ? 42.745 -10.756 -2.964 1.00 44.75 96 VAL A N 1
ATOM 727 C CA . VAL A 1 96 ? 41.435 -10.841 -2.302 1.00 44.75 96 VAL A CA 1
ATOM 728 C C . VAL A 1 96 ? 41.615 -10.877 -0.782 1.00 44.75 96 VAL A C 1
ATOM 730 O O . VAL A 1 96 ? 42.121 -11.857 -0.247 1.00 44.75 96 VAL A O 1
ATOM 733 N N . GLU A 1 97 ? 41.174 -9.827 -0.085 1.00 42.22 97 GLU A N 1
ATOM 734 C CA . GLU A 1 97 ? 41.235 -9.722 1.388 1.00 42.22 97 GLU A CA 1
ATOM 735 C C . GLU A 1 97 ? 40.023 -10.356 2.104 1.00 42.22 97 GLU A C 1
ATOM 737 O O . GLU A 1 97 ? 40.074 -10.591 3.310 1.00 42.22 97 GLU A O 1
ATOM 742 N N . ARG A 1 98 ? 38.928 -10.640 1.379 1.00 44.69 98 ARG A N 1
ATOM 743 C CA . ARG A 1 98 ? 37.679 -11.235 1.898 1.00 44.69 98 ARG A CA 1
ATOM 744 C C . ARG A 1 98 ? 37.059 -12.183 0.878 1.00 44.69 98 ARG A C 1
ATOM 746 O O . ARG A 1 98 ? 37.005 -11.848 -0.300 1.00 44.69 98 ARG A O 1
ATOM 753 N N . ILE A 1 99 ? 36.551 -13.332 1.319 1.00 43.22 99 ILE A N 1
ATOM 754 C CA . ILE A 1 99 ? 36.021 -14.384 0.437 1.00 43.22 99 ILE A CA 1
ATOM 755 C C . ILE A 1 99 ? 34.538 -14.611 0.740 1.00 43.22 99 ILE A C 1
ATOM 757 O O . ILE A 1 99 ? 34.193 -14.977 1.861 1.00 43.22 99 ILE A O 1
ATOM 761 N N . ASN A 1 100 ? 33.669 -14.459 -0.261 1.00 45.84 100 ASN A N 1
ATOM 762 C CA . ASN A 1 100 ? 32.288 -14.930 -0.183 1.00 45.84 100 ASN A CA 1
ATOM 763 C C . ASN A 1 100 ? 32.237 -16.420 -0.559 1.00 45.84 100 ASN A C 1
ATOM 765 O O . ASN A 1 100 ? 32.898 -16.858 -1.498 1.00 45.84 100 ASN A O 1
ATOM 769 N N . PHE A 1 101 ? 31.415 -17.203 0.137 1.00 41.88 101 PHE A N 1
ATOM 770 C CA . PHE A 1 101 ? 31.219 -18.626 -0.154 1.00 41.88 101 PHE A CA 1
ATOM 771 C C . PHE A 1 101 ? 30.678 -18.902 -1.564 1.00 41.88 101 PHE A C 1
ATOM 773 O O . PHE A 1 101 ? 30.974 -19.955 -2.125 1.00 41.88 101 PHE A O 1
ATOM 780 N N . ALA A 1 102 ? 29.935 -17.958 -2.150 1.00 40.47 102 ALA A N 1
ATOM 781 C CA . ALA A 1 102 ? 29.475 -18.041 -3.537 1.00 40.47 102 ALA A CA 1
ATOM 782 C C . ALA A 1 102 ? 30.619 -17.955 -4.572 1.00 40.47 102 ALA A C 1
ATOM 784 O O . ALA A 1 102 ? 30.458 -18.437 -5.691 1.00 40.47 102 ALA A O 1
ATOM 785 N N . ASP A 1 103 ? 31.771 -17.393 -4.188 1.00 40.88 103 ASP A N 1
ATOM 786 C CA . ASP A 1 103 ? 32.933 -17.183 -5.063 1.00 40.88 103 ASP A CA 1
ATOM 787 C C . ASP A 1 103 ? 33.974 -18.320 -4.940 1.00 40.88 103 ASP A C 1
ATOM 789 O O . ASP A 1 103 ? 35.022 -18.293 -5.590 1.00 40.88 103 ASP A O 1
ATOM 793 N N . ILE A 1 104 ? 33.713 -19.332 -4.099 1.00 43.69 104 ILE A N 1
ATOM 794 C CA . ILE A 1 104 ? 34.626 -20.460 -3.881 1.00 43.69 104 ILE A CA 1
ATOM 795 C C . ILE A 1 104 ? 34.507 -21.465 -5.032 1.00 43.69 104 ILE A C 1
ATOM 797 O O . ILE A 1 104 ? 33.580 -22.273 -5.090 1.00 43.69 104 ILE A O 1
ATOM 801 N N . VAL A 1 105 ? 35.504 -21.467 -5.918 1.00 42.97 105 VAL A N 1
ATOM 802 C CA . VAL A 1 105 ? 35.651 -22.480 -6.972 1.00 42.97 105 VAL A CA 1
ATOM 803 C C . VAL A 1 105 ? 36.517 -23.642 -6.454 1.00 42.97 105 VAL A C 1
ATOM 805 O O . VAL A 1 105 ? 37.650 -23.400 -6.025 1.00 42.97 105 VAL A O 1
ATOM 808 N N . PRO A 1 106 ? 36.034 -24.901 -6.479 1.00 44.56 106 PRO A N 1
ATOM 809 C CA . PRO A 1 106 ? 36.835 -26.053 -6.072 1.00 44.56 106 PRO A CA 1
ATOM 810 C C . PRO A 1 106 ? 38.002 -26.294 -7.039 1.00 44.56 106 PRO A C 1
ATOM 812 O O . PRO A 1 106 ? 37.862 -26.165 -8.257 1.00 44.56 106 PRO A O 1
ATOM 815 N N . LEU A 1 107 ? 39.158 -26.671 -6.492 1.00 38.69 107 LEU A N 1
ATOM 816 C CA . LEU A 1 107 ? 40.361 -26.975 -7.269 1.00 38.69 107 LEU A CA 1
ATOM 817 C C . LEU A 1 107 ? 40.149 -28.181 -8.198 1.00 38.69 107 LEU A C 1
ATOM 819 O O . LEU A 1 107 ? 39.777 -29.257 -7.739 1.00 38.69 107 LEU A O 1
ATOM 823 N N . ALA A 1 108 ? 40.438 -28.018 -9.489 1.00 39.53 108 ALA A N 1
ATOM 824 C CA . ALA A 1 108 ? 40.462 -29.119 -10.448 1.00 39.53 108 ALA A CA 1
ATOM 825 C C . ALA A 1 108 ? 41.682 -30.034 -10.233 1.00 39.53 108 ALA A C 1
ATOM 827 O O . ALA A 1 108 ? 42.789 -29.565 -9.956 1.00 39.53 108 ALA A O 1
ATOM 828 N N . ASP A 1 109 ? 41.480 -31.339 -10.398 1.00 37.56 109 ASP A N 1
ATOM 829 C CA . ASP A 1 109 ? 42.524 -32.356 -10.363 1.00 37.56 109 ASP A CA 1
ATOM 830 C C . ASP A 1 109 ? 43.514 -32.113 -11.518 1.00 37.56 109 ASP A C 1
ATOM 832 O O . ASP A 1 109 ? 43.100 -32.035 -12.678 1.00 37.56 109 ASP A O 1
ATOM 836 N N . PRO A 1 110 ? 44.827 -31.997 -11.252 1.00 32.72 110 PRO A N 1
ATOM 837 C CA . PRO A 1 110 ? 45.807 -31.641 -12.277 1.00 32.72 110 PRO A CA 1
ATOM 838 C C . PRO A 1 110 ? 46.088 -32.761 -13.297 1.00 32.72 110 PRO A C 1
ATOM 840 O O . PRO A 1 110 ? 46.866 -32.547 -14.227 1.00 32.72 110 PRO A O 1
ATOM 843 N N . VAL A 1 111 ? 45.497 -33.950 -13.130 1.00 32.97 111 VAL A N 1
ATOM 844 C CA . VAL A 1 111 ? 45.616 -35.103 -14.035 1.00 32.97 111 VAL A CA 1
ATOM 845 C C . VAL A 1 111 ? 44.328 -35.326 -14.835 1.00 32.97 111 VAL A C 1
ATOM 847 O O . VAL A 1 111 ? 44.416 -35.686 -16.010 1.00 32.97 111 VAL A O 1
ATOM 850 N N . THR A 1 112 ? 43.147 -35.118 -14.239 1.00 42.12 112 THR A N 1
ATOM 851 C CA . THR A 1 112 ? 41.849 -35.363 -14.907 1.00 42.12 112 THR A CA 1
ATOM 852 C C . THR A 1 112 ? 41.087 -34.101 -15.316 1.00 42.12 112 THR A C 1
ATOM 854 O O . THR A 1 112 ? 40.242 -34.185 -16.203 1.00 42.12 112 THR A O 1
ATOM 857 N N . GLY A 1 113 ? 41.381 -32.943 -14.719 1.00 36.94 113 GLY A N 1
ATOM 858 C CA . GLY A 1 113 ? 40.672 -31.677 -14.949 1.00 36.94 113 GLY A CA 1
ATOM 859 C C . GLY A 1 113 ? 39.354 -31.519 -14.178 1.00 36.94 113 GLY A C 1
ATOM 860 O O . GLY A 1 113 ? 38.727 -30.467 -14.273 1.00 36.94 113 GLY A O 1
ATOM 861 N N . GLU A 1 114 ? 38.944 -32.525 -13.402 1.00 42.09 114 GLU A N 1
ATOM 862 C CA . GLU A 1 114 ? 37.675 -32.548 -12.656 1.00 42.09 114 GLU A CA 1
ATOM 863 C C . GLU A 1 114 ? 37.833 -32.013 -11.217 1.00 42.09 114 GLU A C 1
ATOM 865 O O . GLU A 1 114 ? 38.881 -32.238 -10.611 1.00 42.09 114 GLU A O 1
ATOM 870 N N . PRO A 1 115 ? 36.828 -31.352 -10.609 1.00 43.31 115 PRO A N 1
ATOM 871 C CA . PRO A 1 115 ? 36.922 -30.827 -9.241 1.00 43.31 115 PRO A CA 1
ATOM 872 C C . PRO A 1 115 ? 37.291 -31.884 -8.180 1.00 43.31 115 PRO A C 1
ATOM 874 O O . PRO A 1 115 ? 36.606 -32.896 -8.019 1.00 43.31 115 PRO A O 1
ATOM 877 N N . MET A 1 116 ? 38.345 -31.632 -7.397 1.00 37.75 116 MET A N 1
ATOM 878 C CA . MET A 1 116 ? 38.805 -32.540 -6.343 1.00 37.75 116 MET A CA 1
ATOM 879 C C . MET A 1 116 ? 37.923 -32.472 -5.090 1.00 37.75 116 MET A C 1
ATOM 881 O O . MET A 1 116 ? 37.988 -31.537 -4.292 1.00 37.75 116 MET A O 1
ATOM 885 N N . LEU A 1 117 ? 37.167 -33.546 -4.863 1.00 43.06 117 LEU A N 1
ATOM 886 C CA . LEU A 1 117 ? 36.429 -33.822 -3.630 1.00 43.06 117 LEU A CA 1
ATOM 887 C C . LEU A 1 117 ? 36.764 -35.237 -3.152 1.00 43.06 117 LEU A C 1
ATOM 889 O O . LEU A 1 117 ? 36.532 -36.217 -3.858 1.00 43.06 117 LEU A O 1
ATOM 893 N N . ARG A 1 118 ? 37.339 -35.372 -1.951 1.00 31.77 118 ARG A N 1
ATOM 894 C CA . ARG A 1 118 ? 37.861 -36.666 -1.477 1.00 31.77 118 ARG A CA 1
ATOM 895 C C . ARG A 1 118 ? 36.849 -37.439 -0.621 1.00 31.77 118 ARG A C 1
ATOM 897 O O . ARG A 1 118 ? 37.004 -37.508 0.597 1.00 31.77 118 ARG A O 1
ATOM 904 N N . GLY A 1 119 ? 35.864 -38.072 -1.255 1.00 37.56 119 GLY A N 1
ATOM 905 C CA . GLY A 1 119 ? 34.967 -39.035 -0.601 1.00 37.56 119 GLY A CA 1
ATOM 906 C C . GLY A 1 119 ? 33.760 -39.406 -1.463 1.00 37.56 119 GLY A C 1
ATOM 907 O O . GLY A 1 119 ? 32.855 -38.595 -1.572 1.00 37.56 119 GLY A O 1
ATOM 908 N N . GLU A 1 120 ? 33.760 -40.633 -2.003 1.00 34.12 120 GLU A N 1
ATOM 909 C CA . GLU A 1 120 ? 32.821 -41.167 -3.017 1.00 34.12 120 GLU A CA 1
ATOM 910 C C . GLU A 1 120 ? 32.817 -40.404 -4.372 1.00 34.12 120 GLU A C 1
ATOM 912 O O . GLU A 1 120 ? 32.985 -39.184 -4.407 1.00 34.12 120 GLU A O 1
ATOM 917 N N . PRO A 1 121 ? 32.667 -41.081 -5.532 1.00 33.09 121 PRO A N 1
ATOM 918 C CA . PRO A 1 121 ? 32.674 -40.397 -6.827 1.00 33.09 121 PRO A CA 1
ATOM 919 C C . PRO A 1 121 ? 31.378 -39.606 -7.082 1.00 33.09 121 PRO A C 1
ATOM 921 O O . PRO A 1 121 ? 30.296 -40.183 -7.131 1.00 33.09 121 PRO A O 1
ATOM 924 N N . GLY A 1 122 ? 31.499 -38.301 -7.349 1.00 39.56 122 GLY A N 1
ATOM 925 C CA . GLY A 1 122 ? 30.458 -37.500 -8.016 1.00 39.56 122 GLY A CA 1
ATOM 926 C C . GLY A 1 122 ? 29.431 -36.774 -7.134 1.00 39.56 122 GLY A C 1
ATOM 927 O O . GLY A 1 122 ? 28.592 -36.059 -7.680 1.00 39.56 122 GLY A O 1
ATOM 928 N N . VAL A 1 123 ? 29.494 -36.894 -5.802 1.00 39.19 123 VAL A N 1
ATOM 929 C CA . VAL A 1 123 ? 28.511 -36.278 -4.885 1.00 39.19 123 VAL A CA 1
ATOM 930 C C . VAL A 1 123 ? 29.191 -35.321 -3.895 1.00 39.19 123 VAL A C 1
ATOM 932 O O . VAL A 1 123 ? 29.572 -35.697 -2.790 1.00 39.19 123 VAL A O 1
ATOM 935 N N . GLY A 1 124 ? 29.355 -34.060 -4.301 1.00 39.22 124 GLY A N 1
ATOM 936 C CA . GLY A 1 124 ? 29.763 -32.950 -3.432 1.00 39.22 124 GLY A CA 1
ATOM 937 C C . GLY A 1 124 ? 28.573 -32.252 -2.776 1.00 39.22 124 GLY A C 1
ATOM 938 O O . GLY A 1 124 ? 27.432 -32.523 -3.130 1.00 39.22 124 GLY A O 1
ATOM 939 N N . ILE A 1 125 ? 28.814 -31.309 -1.861 1.00 41.88 125 ILE A N 1
ATOM 940 C CA . ILE A 1 125 ? 27.767 -30.412 -1.336 1.00 41.88 125 ILE A CA 1
ATOM 941 C C . ILE A 1 125 ? 27.617 -29.224 -2.297 1.00 41.88 125 ILE A C 1
ATOM 943 O O . ILE A 1 125 ? 28.602 -28.551 -2.586 1.00 41.88 125 ILE A O 1
ATOM 947 N N . SER A 1 126 ? 26.400 -28.973 -2.786 1.00 42.50 126 SER A N 1
ATOM 948 C CA . SER A 1 126 ? 26.066 -27.859 -3.687 1.00 42.50 126 SER A CA 1
ATOM 949 C C . SER A 1 126 ? 25.493 -26.649 -2.946 1.00 42.50 126 SER A C 1
ATOM 951 O O . SER A 1 126 ? 25.711 -25.516 -3.369 1.00 42.50 126 SER A O 1
ATOM 953 N N . SER A 1 127 ? 24.797 -26.857 -1.823 1.00 42.38 127 SER A N 1
ATOM 954 C CA . SER A 1 127 ? 24.414 -25.778 -0.907 1.00 42.38 127 SER A CA 1
ATOM 955 C C . SER A 1 127 ? 24.140 -26.279 0.511 1.00 42.38 127 SER A C 1
ATOM 957 O O . SER A 1 127 ? 23.781 -27.436 0.734 1.00 42.38 127 SER A O 1
ATOM 959 N N . VAL A 1 128 ? 24.289 -25.382 1.487 1.00 39.78 128 VAL A N 1
ATOM 960 C CA . VAL A 1 128 ? 23.825 -25.578 2.866 1.00 39.78 128 VAL A CA 1
ATOM 961 C C . VAL A 1 128 ? 22.924 -24.401 3.220 1.00 39.78 128 VAL A C 1
ATOM 963 O O . VAL A 1 128 ? 23.242 -23.257 2.913 1.00 39.78 128 VAL A O 1
ATOM 966 N N . SER A 1 129 ? 21.768 -24.691 3.806 1.00 40.91 129 SER A N 1
ATOM 967 C CA . SER A 1 129 ? 20.682 -23.732 4.041 1.00 40.91 129 SER A CA 1
ATOM 968 C C . SER A 1 129 ? 19.827 -24.183 5.231 1.00 40.91 129 SER A C 1
ATOM 970 O O . SER A 1 129 ? 20.025 -25.281 5.752 1.00 40.91 129 SER A O 1
ATOM 972 N N . PHE A 1 130 ? 18.882 -23.353 5.672 1.00 41.50 130 PHE A N 1
ATOM 973 C CA . PHE A 1 130 ? 17.921 -23.705 6.721 1.00 41.50 130 PHE A CA 1
ATOM 974 C C . PHE A 1 130 ? 16.509 -23.787 6.135 1.00 41.50 130 PHE A C 1
ATOM 976 O O . PHE A 1 130 ? 16.102 -22.907 5.382 1.00 41.50 130 PHE A O 1
ATOM 983 N N . GLU A 1 131 ? 15.775 -24.841 6.487 1.00 42.84 131 GLU A N 1
ATOM 984 C CA . GLU A 1 131 ? 14.389 -25.093 6.065 1.00 42.84 131 GLU A CA 1
ATOM 985 C C . GLU A 1 131 ? 13.647 -25.717 7.259 1.00 42.84 131 GLU A C 1
ATOM 987 O O . GLU A 1 131 ? 14.146 -26.667 7.862 1.00 42.84 131 GLU A O 1
ATOM 992 N N . ASP A 1 132 ? 12.517 -25.132 7.670 1.00 44.69 132 ASP A N 1
ATOM 993 C CA . ASP A 1 132 ? 11.661 -25.588 8.784 1.00 44.69 132 ASP A CA 1
ATOM 994 C C . ASP A 1 132 ? 12.395 -25.957 10.095 1.00 44.69 132 ASP A C 1
ATOM 996 O O . ASP A 1 132 ? 12.082 -26.941 10.768 1.00 44.69 132 ASP A O 1
ATOM 1000 N N . GLY A 1 133 ? 13.403 -25.162 10.472 1.00 40.50 133 GLY A N 1
ATOM 1001 C CA . GLY A 1 133 ? 14.204 -25.381 11.687 1.00 40.50 133 GLY A CA 1
ATOM 1002 C C . GLY A 1 133 ? 15.218 -26.530 11.590 1.00 40.50 133 GLY A C 1
ATOM 1003 O O . GLY A 1 133 ? 15.819 -26.905 12.598 1.00 40.50 133 GLY A O 1
ATOM 1004 N N . LYS A 1 134 ? 15.431 -27.081 10.390 1.00 42.19 134 LYS A N 1
ATOM 1005 C CA . LYS A 1 134 ? 16.400 -28.143 10.093 1.00 42.19 134 LYS A CA 1
ATOM 1006 C C . LYS A 1 134 ? 17.538 -27.617 9.226 1.00 42.19 134 LYS A C 1
ATOM 1008 O O . LYS A 1 134 ? 17.382 -26.644 8.484 1.00 42.19 134 LYS A O 1
ATOM 1013 N N . LEU A 1 135 ? 18.688 -28.288 9.293 1.00 42.09 135 LEU A N 1
ATOM 1014 C CA . LEU A 1 135 ? 19.799 -28.006 8.386 1.00 42.09 135 LEU A CA 1
ATOM 1015 C C . LEU A 1 135 ? 19.570 -28.747 7.066 1.00 42.09 135 LEU A C 1
ATOM 1017 O O . LEU A 1 135 ? 19.567 -29.979 7.032 1.00 42.09 135 LEU A O 1
ATOM 1021 N N . ARG A 1 136 ? 19.395 -27.991 5.985 1.00 50.38 136 ARG A N 1
ATOM 1022 C CA . ARG A 1 136 ? 19.188 -28.479 4.623 1.00 50.38 136 ARG A CA 1
ATOM 1023 C C . ARG A 1 136 ? 20.518 -28.506 3.880 1.00 50.38 136 ARG A C 1
ATOM 1025 O O . ARG A 1 136 ? 21.044 -27.458 3.500 1.00 50.38 136 ARG A O 1
ATOM 1032 N N . VAL A 1 137 ? 21.042 -29.705 3.651 1.00 47.31 137 VAL A N 1
ATOM 1033 C CA . VAL A 1 137 ? 22.253 -29.944 2.854 1.00 47.31 137 VAL A CA 1
ATOM 1034 C C . VAL A 1 137 ? 21.828 -30.475 1.491 1.00 47.31 137 VAL A C 1
ATOM 1036 O O . VAL A 1 137 ? 21.270 -31.568 1.411 1.00 47.31 137 VAL A O 1
ATOM 1039 N N . ALA A 1 138 ? 22.073 -29.708 0.431 1.00 45.78 138 ALA A N 1
ATOM 1040 C CA . ALA A 1 138 ? 21.905 -30.161 -0.944 1.00 45.78 138 ALA A CA 1
ATOM 1041 C C . ALA A 1 138 ? 23.256 -30.587 -1.531 1.00 45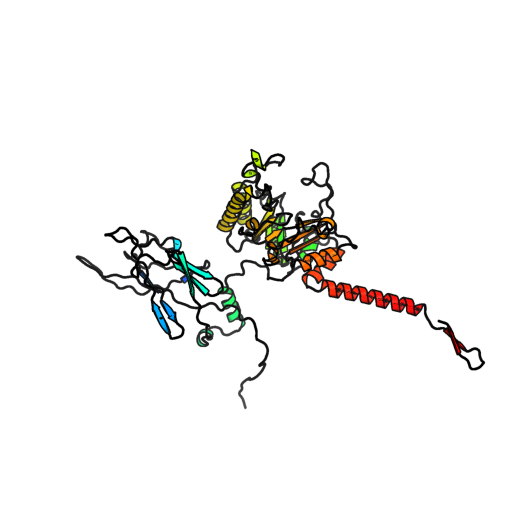.78 138 ALA A C 1
ATOM 1043 O O . ALA A 1 138 ? 24.291 -29.987 -1.228 1.00 45.78 138 ALA A O 1
ATOM 1044 N N . THR A 1 139 ? 23.250 -31.606 -2.381 1.00 46.44 139 THR A N 1
ATOM 1045 C CA . THR A 1 139 ? 24.442 -32.156 -3.033 1.00 46.44 139 THR A CA 1
ATOM 1046 C C . THR A 1 139 ? 24.452 -31.907 -4.544 1.00 46.44 139 THR A C 1
ATOM 1048 O O . THR A 1 139 ? 23.465 -31.452 -5.128 1.00 46.44 139 THR A O 1
ATOM 1051 N N . THR A 1 140 ? 25.599 -32.110 -5.194 1.00 43.28 140 THR A N 1
ATOM 1052 C CA . THR A 1 140 ? 25.813 -31.823 -6.627 1.00 43.28 140 THR A CA 1
ATOM 1053 C C . THR A 1 140 ? 25.088 -32.793 -7.558 1.00 43.28 140 THR A C 1
ATOM 1055 O O . THR A 1 140 ? 24.878 -32.463 -8.720 1.00 43.28 140 THR A O 1
ATOM 1058 N N . ASP A 1 141 ? 24.666 -33.954 -7.053 1.00 50.44 141 ASP A N 1
ATOM 1059 C CA . ASP A 1 141 ? 23.767 -34.894 -7.738 1.00 50.44 141 ASP A CA 1
ATOM 1060 C C . ASP A 1 141 ? 22.273 -34.540 -7.566 1.00 50.44 141 ASP A C 1
ATOM 1062 O O . ASP A 1 141 ? 21.405 -35.215 -8.116 1.00 50.44 141 ASP A O 1
ATOM 1066 N N . GLY A 1 142 ? 21.967 -33.478 -6.810 1.00 45.25 142 GLY A N 1
ATOM 1067 C CA . GLY A 1 142 ? 20.612 -33.003 -6.541 1.00 45.25 142 GLY A CA 1
ATOM 1068 C C . GLY A 1 142 ? 19.925 -33.627 -5.322 1.00 45.25 142 GLY A C 1
ATOM 1069 O O . GLY A 1 142 ? 18.781 -33.257 -5.049 1.00 45.25 142 GLY A O 1
ATOM 1070 N N . GLN A 1 143 ? 20.568 -34.527 -4.566 1.00 48.12 143 GLN A N 1
ATOM 1071 C CA . GLN A 1 143 ? 19.976 -35.013 -3.313 1.00 48.12 143 GLN A CA 1
ATOM 1072 C C . GLN A 1 143 ? 19.916 -33.907 -2.251 1.00 48.12 143 GLN A C 1
ATOM 1074 O O . GLN A 1 143 ? 20.763 -33.018 -2.180 1.00 48.12 143 GLN A O 1
ATOM 1079 N N . ILE A 1 144 ? 18.882 -33.962 -1.410 1.00 50.31 144 ILE A N 1
ATOM 1080 C CA . ILE A 1 144 ? 18.659 -33.024 -0.308 1.00 50.31 144 ILE A CA 1
ATOM 1081 C C . ILE A 1 144 ? 18.495 -33.842 0.970 1.00 50.31 144 ILE A C 1
ATOM 1083 O O . ILE A 1 144 ? 17.603 -34.683 1.065 1.00 50.31 144 ILE A O 1
ATOM 1087 N N . THR A 1 145 ? 19.338 -33.572 1.963 1.00 50.47 145 THR A N 1
ATOM 1088 C CA . THR A 1 145 ? 19.225 -34.139 3.309 1.00 50.47 145 THR A CA 1
ATOM 1089 C C . THR A 1 145 ? 18.792 -33.048 4.282 1.00 50.47 145 THR A C 1
ATOM 1091 O O . THR A 1 145 ? 19.457 -32.018 4.396 1.00 50.47 145 THR A O 1
ATOM 1094 N N . LEU A 1 146 ? 17.697 -33.288 5.006 1.00 44.50 146 LEU A N 1
ATOM 1095 C CA . LEU A 1 146 ? 17.253 -32.462 6.129 1.00 44.50 146 LEU A CA 1
ATOM 1096 C C . LEU A 1 146 ? 17.715 -33.113 7.436 1.00 44.50 146 LEU A C 1
ATOM 1098 O O . LEU A 1 146 ? 17.278 -34.214 7.771 1.00 44.50 146 LEU A O 1
ATOM 1102 N N . LEU A 1 147 ? 18.602 -32.439 8.166 1.00 42.25 147 LEU A N 1
ATOM 1103 C CA . LEU A 1 147 ? 19.144 -32.915 9.438 1.00 42.25 147 LEU A CA 1
ATOM 1104 C C . LEU A 1 147 ? 18.443 -32.228 10.614 1.00 42.25 147 LEU A C 1
ATOM 1106 O O . LEU A 1 147 ? 18.442 -30.999 10.718 1.00 42.25 147 LEU A O 1
ATOM 1110 N N . ASP A 1 148 ? 17.890 -33.036 11.520 1.00 39.75 148 ASP A N 1
ATOM 1111 C CA . ASP A 1 148 ? 17.369 -32.563 12.802 1.00 39.75 148 ASP A CA 1
ATOM 1112 C C . ASP A 1 148 ? 18.512 -32.020 13.666 1.00 39.75 148 ASP A C 1
ATOM 1114 O O . ASP A 1 148 ? 19.458 -32.738 14.007 1.00 39.75 148 ASP A O 1
ATOM 1118 N N . LEU A 1 149 ? 18.407 -30.751 14.055 1.00 36.06 149 LEU A N 1
ATOM 1119 C CA . LEU A 1 149 ? 19.346 -30.135 14.984 1.00 36.06 149 LEU A CA 1
ATOM 1120 C C . LEU A 1 149 ? 19.146 -30.715 16.401 1.00 36.06 149 LEU A C 1
ATOM 1122 O O . LEU A 1 149 ? 18.024 -31.067 16.787 1.00 36.06 149 LEU A O 1
ATOM 1126 N N . PRO A 1 150 ? 20.214 -30.863 17.207 1.00 31.45 150 PRO A N 1
ATOM 1127 C CA . PRO A 1 150 ? 20.065 -31.264 18.598 1.00 31.45 150 PRO A CA 1
ATOM 1128 C C . PRO A 1 150 ? 19.302 -30.181 19.372 1.00 31.45 150 PRO A C 1
ATOM 1130 O O . PRO A 1 150 ? 19.591 -28.997 19.235 1.00 31.45 150 PRO A O 1
ATOM 1133 N N . ALA A 1 151 ? 18.341 -30.592 20.204 1.00 29.53 151 ALA A N 1
ATOM 1134 C CA . ALA A 1 151 ? 17.687 -29.680 21.134 1.00 29.53 151 ALA A CA 1
ATOM 1135 C C . ALA A 1 151 ? 18.737 -29.117 22.103 1.00 29.53 151 ALA A C 1
ATOM 1137 O O . ALA A 1 151 ? 19.506 -29.885 22.684 1.00 29.53 151 ALA A O 1
ATOM 1138 N N . ALA A 1 152 ? 18.780 -27.794 22.246 1.00 32.66 152 ALA A N 1
ATOM 1139 C CA . ALA A 1 152 ? 19.725 -27.129 23.129 1.00 32.66 152 ALA A CA 1
ATOM 1140 C C . ALA A 1 152 ? 19.298 -27.282 24.597 1.00 32.66 152 ALA A C 1
ATOM 1142 O O . ALA A 1 152 ? 18.177 -26.925 24.960 1.00 32.66 152 ALA A O 1
ATOM 1143 N N . GLU A 1 153 ? 20.209 -27.750 25.449 1.00 28.95 153 GLU A N 1
ATOM 1144 C CA . GLU A 1 153 ? 20.152 -27.439 26.877 1.00 28.95 153 GLU A CA 1
ATOM 1145 C C . GLU A 1 153 ? 20.777 -26.052 27.094 1.00 28.95 153 GLU A C 1
ATOM 1147 O O . GLU A 1 153 ? 21.787 -25.711 26.477 1.00 28.95 153 GLU A O 1
ATOM 1152 N N . LEU A 1 154 ? 20.157 -25.235 27.949 1.00 28.33 154 LEU A N 1
ATOM 1153 C CA . LEU A 1 154 ? 20.668 -23.913 28.311 1.00 28.33 154 LEU A CA 1
ATOM 1154 C C . LEU A 1 154 ? 21.935 -24.052 29.164 1.00 28.33 154 LEU A C 1
ATOM 1156 O O . LEU A 1 154 ? 21.854 -24.436 30.330 1.00 28.33 154 LEU A O 1
ATOM 1160 N N . ASP A 1 155 ? 23.086 -23.680 28.603 1.00 33.41 155 ASP A N 1
ATOM 1161 C CA . ASP A 1 155 ? 24.328 -23.527 29.362 1.00 33.41 155 ASP A CA 1
ATOM 1162 C C . ASP A 1 155 ? 24.258 -22.269 30.243 1.00 33.41 155 ASP A C 1
ATOM 1164 O O . ASP A 1 155 ? 24.445 -21.134 29.788 1.00 33.41 155 ASP A O 1
ATOM 1168 N N . THR A 1 156 ? 23.978 -22.486 31.528 1.00 33.50 156 THR A N 1
ATOM 1169 C CA . THR A 1 156 ? 23.814 -21.429 32.527 1.00 33.50 156 THR A CA 1
ATOM 1170 C C . THR A 1 156 ? 25.085 -20.630 32.813 1.00 33.50 156 THR A C 1
ATOM 1172 O O . THR A 1 156 ? 24.970 -19.533 33.362 1.00 33.50 156 THR A O 1
ATOM 1175 N N . ASP A 1 157 ? 26.276 -21.112 32.442 1.00 34.78 157 ASP A N 1
ATOM 1176 C CA . ASP A 1 157 ? 27.524 -20.387 32.714 1.00 34.78 157 ASP A CA 1
ATOM 1177 C C . ASP A 1 157 ? 27.749 -19.212 31.748 1.00 34.78 157 ASP A C 1
ATOM 1179 O O . ASP A 1 157 ? 28.342 -18.200 32.129 1.00 34.78 157 ASP A O 1
ATOM 1183 N N . THR A 1 158 ? 27.178 -19.263 30.540 1.00 37.38 158 THR A N 1
ATOM 1184 C CA . THR A 1 158 ? 27.224 -18.134 29.586 1.00 37.38 158 THR A CA 1
ATOM 1185 C C . THR A 1 158 ? 26.407 -16.912 30.028 1.00 37.38 158 THR A C 1
ATOM 1187 O O . THR A 1 158 ? 26.645 -15.801 29.555 1.00 37.38 158 THR A O 1
ATOM 1190 N N . LEU A 1 159 ? 25.489 -17.079 30.987 1.00 34.88 159 LEU A N 1
ATOM 1191 C CA . LEU A 1 159 ? 24.649 -15.998 31.515 1.00 34.88 159 LEU A CA 1
ATOM 1192 C C . LEU A 1 159 ? 25.363 -15.118 32.556 1.00 34.88 159 LEU A C 1
ATOM 1194 O O . LEU A 1 159 ? 24.854 -14.050 32.890 1.00 34.88 159 LEU A O 1
ATOM 1198 N N . GLN A 1 160 ? 26.545 -15.511 33.051 1.00 37.97 160 GLN A N 1
ATOM 1199 C CA . GLN A 1 160 ? 27.255 -14.772 34.110 1.00 37.97 160 GLN A CA 1
ATOM 1200 C C . GLN A 1 160 ? 27.730 -13.364 33.687 1.00 37.97 160 GLN A C 1
ATOM 1202 O O . GLN A 1 160 ? 28.052 -12.547 34.549 1.00 37.97 160 GLN A O 1
ATOM 1207 N N . GLY A 1 161 ? 27.763 -13.064 32.382 1.00 41.09 161 GLY A N 1
ATOM 1208 C CA . GLY A 1 161 ? 28.140 -11.750 31.845 1.00 41.09 161 GLY A CA 1
ATOM 1209 C C . GLY A 1 161 ? 27.026 -10.693 31.841 1.00 41.09 161 GLY A C 1
ATOM 1210 O O . GLY A 1 161 ? 27.325 -9.519 31.642 1.00 41.09 161 GLY A O 1
ATOM 1211 N N . TYR A 1 162 ? 25.765 -11.082 32.064 1.00 40.81 162 TYR A N 1
ATOM 1212 C CA . TYR A 1 162 ? 24.603 -10.191 31.966 1.00 40.81 162 TYR A CA 1
ATOM 1213 C C . TYR A 1 162 ? 23.907 -10.081 33.322 1.00 40.81 162 TYR A C 1
ATOM 1215 O O . TYR A 1 162 ? 23.326 -11.042 33.828 1.00 40.81 162 TYR A O 1
ATOM 1223 N N . THR A 1 163 ? 23.972 -8.900 33.937 1.00 41.94 163 THR A N 1
ATOM 1224 C CA . THR A 1 163 ? 23.539 -8.720 35.334 1.00 41.94 163 THR A CA 1
ATOM 1225 C C . THR A 1 163 ? 22.053 -8.417 35.497 1.00 41.94 163 THR A C 1
ATOM 1227 O O . THR A 1 163 ? 21.517 -8.522 36.604 1.00 41.94 163 THR A O 1
ATOM 1230 N N . THR A 1 164 ? 21.357 -8.089 34.408 1.00 40.47 164 THR A N 1
ATOM 1231 C CA . THR A 1 164 ? 19.927 -7.776 34.407 1.00 40.47 164 THR A CA 1
ATOM 1232 C C . THR A 1 164 ? 19.169 -8.458 33.266 1.00 40.47 164 THR A C 1
ATOM 1234 O O . THR A 1 164 ? 19.696 -8.731 32.189 1.00 40.47 164 THR A O 1
ATOM 1237 N N . LYS A 1 165 ? 17.864 -8.678 33.481 1.00 37.25 165 LYS A N 1
ATOM 1238 C CA . LYS A 1 165 ? 16.947 -9.183 32.446 1.00 37.25 165 LYS A CA 1
ATOM 1239 C C . LYS A 1 165 ? 16.863 -8.244 31.231 1.00 37.25 165 LYS A C 1
ATOM 1241 O O . LYS A 1 165 ? 16.621 -8.720 30.130 1.00 37.25 165 LYS A O 1
ATOM 1246 N N . THR A 1 166 ? 17.052 -6.939 31.432 1.00 38.91 166 THR A N 1
ATOM 1247 C CA . THR A 1 166 ? 17.020 -5.933 30.362 1.00 38.91 166 THR A CA 1
ATOM 1248 C C . THR A 1 166 ? 18.221 -6.083 29.433 1.00 38.91 166 THR A C 1
ATOM 1250 O O . THR A 1 166 ? 18.017 -6.238 28.236 1.00 38.91 166 THR A O 1
ATOM 1253 N N . GLU A 1 167 ? 19.442 -6.166 29.976 1.00 41.62 167 GLU A N 1
ATOM 1254 C CA . GLU A 1 167 ? 20.665 -6.392 29.182 1.00 41.62 167 GLU A CA 1
ATOM 1255 C C . GLU A 1 167 ? 20.584 -7.694 28.370 1.00 41.62 167 GLU A C 1
ATOM 1257 O O . GLU A 1 167 ? 21.007 -7.734 27.218 1.00 41.62 167 GLU A O 1
ATOM 1262 N N . LEU A 1 168 ? 19.994 -8.754 28.940 1.00 36.25 168 LEU A N 1
ATOM 1263 C CA . LEU A 1 168 ? 19.807 -10.022 28.230 1.00 36.25 168 LEU A CA 1
ATOM 1264 C C . LEU A 1 168 ? 18.816 -9.897 27.057 1.00 36.25 168 LEU A C 1
ATOM 1266 O O . LEU A 1 168 ? 19.033 -10.486 26.002 1.00 36.25 168 LEU A O 1
ATOM 1270 N N . VAL A 1 169 ? 17.734 -9.129 27.227 1.00 40.06 169 VAL A N 1
ATOM 1271 C CA . VAL A 1 169 ? 16.739 -8.869 26.171 1.00 40.06 169 VAL A CA 1
ATOM 1272 C C . VAL A 1 169 ? 17.312 -7.958 25.082 1.00 40.06 169 VAL A C 1
ATOM 1274 O O . VAL A 1 169 ? 17.083 -8.216 23.904 1.00 40.06 169 VAL A O 1
ATOM 1277 N N . GLU A 1 170 ? 18.097 -6.943 25.446 1.00 40.91 170 GLU A N 1
ATOM 1278 C CA . GLU A 1 170 ? 18.788 -6.063 24.495 1.00 40.91 170 GLU A CA 1
ATOM 1279 C C . GLU A 1 170 ? 19.870 -6.812 23.701 1.00 40.91 170 GLU A C 1
ATOM 1281 O O . GLU A 1 170 ? 19.972 -6.627 22.489 1.00 40.91 170 GLU A O 1
ATOM 1286 N N . ALA A 1 171 ? 20.621 -7.717 24.339 1.00 35.47 171 ALA A N 1
ATOM 1287 C CA . ALA A 1 171 ? 21.566 -8.594 23.650 1.00 35.47 171 ALA A CA 1
ATOM 1288 C C . ALA A 1 171 ? 20.847 -9.577 22.704 1.00 35.47 171 ALA A C 1
ATOM 1290 O O . ALA A 1 171 ? 21.232 -9.713 21.545 1.00 35.47 171 ALA A O 1
ATOM 1291 N N . LEU A 1 172 ? 19.760 -10.220 23.148 1.00 32.31 172 LEU A N 1
ATOM 1292 C CA . LEU A 1 172 ? 18.963 -11.117 22.297 1.00 32.31 172 LEU A CA 1
ATOM 1293 C C . LEU A 1 172 ? 18.298 -10.382 21.121 1.00 32.31 172 LEU A C 1
ATOM 1295 O O . LEU A 1 172 ? 18.178 -10.959 20.041 1.00 32.31 172 LEU A O 1
ATOM 1299 N N . ALA A 1 173 ? 17.934 -9.108 21.277 1.00 33.44 173 ALA A N 1
ATOM 1300 C CA . ALA A 1 173 ? 17.441 -8.274 20.180 1.00 33.44 173 ALA A CA 1
ATOM 1301 C C . ALA A 1 173 ? 18.519 -7.958 19.120 1.00 33.44 173 ALA A C 1
ATOM 1303 O O . ALA A 1 173 ? 18.170 -7.718 17.970 1.00 33.44 173 ALA A O 1
ATOM 1304 N N . GLN A 1 174 ? 19.812 -8.001 19.471 1.00 32.25 174 GLN A N 1
ATOM 1305 C CA . GLN A 1 174 ? 20.926 -7.853 18.515 1.00 32.25 174 GLN A CA 1
ATOM 1306 C C . GLN A 1 174 ? 21.250 -9.157 17.763 1.00 32.25 174 GLN A C 1
ATOM 1308 O O . GLN A 1 174 ? 21.811 -9.106 16.672 1.00 32.25 174 GLN A O 1
ATOM 1313 N N . PHE A 1 175 ? 20.889 -10.318 18.325 1.00 31.39 175 PHE A N 1
ATOM 1314 C CA . PHE A 1 175 ? 21.082 -11.645 17.715 1.00 31.39 175 PHE A CA 1
ATOM 1315 C C . PHE A 1 175 ? 19.823 -12.231 17.060 1.00 31.39 175 PHE A C 1
ATOM 1317 O O . PHE A 1 175 ? 19.896 -13.260 16.388 1.00 31.39 175 PHE A O 1
ATOM 1324 N N . THR A 1 176 ? 18.669 -11.587 17.228 1.00 28.75 176 THR A N 1
ATOM 1325 C CA . THR A 1 176 ? 17.473 -11.888 16.442 1.00 28.75 176 THR A CA 1
ATOM 1326 C C . THR A 1 176 ? 17.632 -11.177 15.098 1.00 28.75 176 THR A C 1
ATOM 1328 O O . THR A 1 176 ? 17.774 -9.952 15.113 1.00 28.75 176 THR A O 1
ATOM 1331 N N . PRO A 1 177 ? 17.625 -11.869 13.938 1.00 33.91 177 PRO A N 1
ATOM 1332 C CA . PRO A 1 177 ? 17.602 -11.166 12.659 1.00 33.91 177 PRO A CA 1
ATOM 1333 C C . PRO A 1 177 ? 16.383 -10.234 12.664 1.00 33.91 177 PRO A C 1
ATOM 1335 O O . PRO A 1 177 ? 15.304 -10.688 13.057 1.00 33.91 177 PRO A O 1
ATOM 1338 N N . PRO A 1 178 ? 16.533 -8.943 12.306 1.00 35.78 178 PRO A N 1
ATOM 1339 C CA . PRO A 1 178 ? 15.447 -7.981 12.446 1.00 35.78 178 PRO A CA 1
ATOM 1340 C C . PRO A 1 178 ? 14.217 -8.507 11.708 1.00 35.78 178 PRO A C 1
ATOM 1342 O O . PRO A 1 178 ? 14.350 -8.951 10.565 1.00 35.78 178 PRO A O 1
ATOM 1345 N N . GLU A 1 179 ? 13.040 -8.473 12.350 1.00 43.16 179 GLU A N 1
ATOM 1346 C CA . GLU A 1 179 ? 11.790 -8.863 11.690 1.00 43.16 179 GLU A CA 1
ATOM 1347 C C . GLU A 1 179 ? 11.682 -8.075 10.378 1.00 43.16 179 GLU A C 1
ATOM 1349 O O . GLU A 1 179 ? 11.530 -6.850 10.377 1.00 43.16 179 GLU A O 1
ATOM 1354 N N . THR A 1 180 ? 11.829 -8.771 9.246 1.00 57.81 180 THR A N 1
ATOM 1355 C CA . THR A 1 180 ? 11.910 -8.129 7.924 1.00 57.81 180 THR A CA 1
ATOM 1356 C C . THR A 1 180 ? 10.615 -7.386 7.602 1.00 57.81 180 THR A C 1
ATOM 1358 O O . THR A 1 180 ? 10.631 -6.311 7.005 1.00 57.81 180 THR A O 1
ATOM 1361 N N . SER A 1 181 ? 9.498 -7.929 8.091 1.00 73.12 181 SER A N 1
ATOM 1362 C CA . SER A 1 181 ? 8.193 -7.283 8.156 1.00 73.12 181 SER A CA 1
ATOM 1363 C C . SER A 1 181 ? 7.995 -6.596 9.515 1.00 73.12 181 SER A C 1
ATOM 1365 O O . SER A 1 181 ? 8.063 -7.269 10.538 1.00 73.12 181 SER A O 1
ATOM 1367 N N . PRO A 1 182 ? 7.610 -5.308 9.565 1.00 80.75 182 PRO A N 1
ATOM 1368 C CA . PRO A 1 182 ? 7.181 -4.637 10.797 1.00 80.75 182 PRO A CA 1
ATOM 1369 C C . PRO A 1 182 ? 5.714 -4.945 11.167 1.00 80.75 182 PRO A C 1
ATOM 1371 O O . PRO A 1 182 ? 5.117 -4.253 12.000 1.00 80.75 182 PRO A O 1
ATOM 1374 N N . PHE A 1 183 ? 5.102 -5.917 10.483 1.00 87.81 183 PHE A N 1
ATOM 1375 C CA . PHE A 1 183 ? 3.710 -6.320 10.634 1.00 87.81 183 PHE A CA 1
ATOM 1376 C C . PHE A 1 183 ? 3.632 -7.715 11.248 1.00 87.81 183 PHE A C 1
ATOM 1378 O O . PHE A 1 183 ? 4.038 -8.705 10.634 1.00 87.81 183 PHE A O 1
ATOM 1385 N N . THR A 1 184 ? 3.061 -7.782 12.447 1.00 82.25 184 THR A N 1
ATOM 1386 C CA . THR A 1 184 ? 2.823 -9.008 13.205 1.00 82.25 184 THR A CA 1
ATOM 1387 C C . THR A 1 184 ? 1.699 -9.814 12.554 1.00 82.25 184 THR A C 1
ATOM 1389 O O . THR A 1 184 ? 0.626 -9.280 12.263 1.00 82.25 184 THR A O 1
ATOM 1392 N N . ALA A 1 185 ? 1.911 -11.114 12.344 1.00 76.56 185 ALA A N 1
ATOM 1393 C CA . ALA A 1 185 ? 0.887 -11.991 11.783 1.00 76.56 185 ALA A CA 1
ATOM 1394 C C . ALA A 1 185 ? -0.391 -11.993 12.649 1.00 76.56 185 ALA A C 1
ATOM 1396 O O . ALA A 1 185 ? -0.328 -12.087 13.873 1.00 76.56 185 ALA A O 1
ATOM 1397 N N . GLY A 1 186 ? -1.558 -11.873 12.008 1.00 74.75 186 GLY A N 1
ATOM 1398 C CA . GLY A 1 186 ? -2.862 -11.801 12.681 1.00 74.75 186 GLY A CA 1
ATOM 1399 C C . GLY A 1 186 ? -3.225 -10.433 13.281 1.00 74.75 186 GLY A C 1
ATOM 1400 O O . GLY A 1 186 ? -4.373 -10.246 13.688 1.00 74.75 186 GLY A O 1
ATOM 1401 N N . ALA A 1 187 ? -2.304 -9.464 13.308 1.00 80.94 187 ALA A N 1
ATOM 1402 C CA . ALA A 1 187 ? -2.620 -8.089 13.686 1.00 80.94 187 ALA A CA 1
ATOM 1403 C C . ALA A 1 187 ? -3.358 -7.339 12.560 1.00 80.94 187 ALA A C 1
ATOM 1405 O O . ALA A 1 187 ? -3.273 -7.692 11.382 1.00 80.94 187 ALA A O 1
ATOM 1406 N N . ARG A 1 188 ? -4.084 -6.283 12.943 1.00 90.25 188 ARG A N 1
ATOM 1407 C CA . ARG A 1 188 ? -4.870 -5.427 12.045 1.00 90.25 188 ARG A CA 1
ATOM 1408 C C . ARG A 1 188 ? -4.268 -4.030 12.010 1.00 90.25 188 ARG A C 1
ATOM 1410 O O . ARG A 1 188 ? -4.021 -3.434 13.058 1.00 90.25 188 ARG A O 1
ATOM 1417 N N . TYR A 1 189 ? -4.093 -3.490 10.812 1.00 96.38 189 TYR A N 1
ATOM 1418 C CA . TYR A 1 189 ? -3.444 -2.210 10.569 1.00 96.38 189 TYR A CA 1
ATOM 1419 C C . TYR A 1 189 ? -4.332 -1.285 9.744 1.00 96.38 189 TYR A C 1
ATOM 1421 O O . TYR A 1 189 ? -4.828 -1.643 8.672 1.00 96.38 189 TYR A O 1
ATOM 1429 N N . TYR A 1 190 ? -4.468 -0.043 10.202 1.00 97.81 190 TYR A N 1
ATOM 1430 C CA . TYR A 1 190 ? -5.060 1.013 9.396 1.00 97.81 190 TYR A CA 1
ATOM 1431 C C . TYR A 1 190 ? -3.980 1.530 8.458 1.00 97.81 190 TYR A C 1
ATOM 1433 O O . TYR A 1 190 ? -2.979 2.090 8.905 1.00 97.81 190 TYR A O 1
ATOM 1441 N N . SER A 1 191 ? -4.158 1.289 7.164 1.00 98.06 191 SER A N 1
ATOM 1442 C CA . SER A 1 191 ? -3.207 1.706 6.132 1.00 98.06 191 SER A CA 1
ATOM 1443 C C . SER A 1 191 ? -3.942 2.622 5.163 1.00 98.06 191 SER A C 1
ATOM 1445 O O . SER A 1 191 ? -4.589 2.121 4.251 1.00 98.06 191 SER A O 1
ATOM 1447 N N . PRO A 1 192 ? -3.988 3.939 5.417 1.00 96.31 192 PRO A N 1
ATOM 1448 C CA . PRO A 1 192 ? -4.769 4.860 4.602 1.00 96.31 192 PRO A CA 1
ATOM 1449 C C . PRO A 1 192 ? -4.102 5.218 3.274 1.00 96.31 192 PRO A C 1
ATOM 1451 O O . PRO A 1 192 ? -2.885 5.375 3.183 1.00 96.31 192 PRO A O 1
ATOM 1454 N N . VAL A 1 193 ? -4.933 5.449 2.256 1.00 95.00 193 VAL A N 1
ATOM 1455 C CA . VAL A 1 193 ? -4.505 6.001 0.963 1.00 95.00 193 VAL A CA 1
ATOM 1456 C C . VAL A 1 193 ? -4.326 7.517 1.103 1.00 95.00 193 VAL A C 1
ATOM 1458 O O . VAL A 1 193 ? -5.243 8.307 0.882 1.00 95.00 193 VAL A O 1
ATOM 1461 N N . THR A 1 194 ? -3.142 7.934 1.546 1.00 93.31 194 THR A N 1
ATOM 1462 C CA . THR A 1 194 ? -2.820 9.327 1.906 1.00 93.31 194 THR A CA 1
ATOM 1463 C C . THR A 1 194 ? -2.289 10.143 0.724 1.00 93.31 194 THR A C 1
ATOM 1465 O O . THR A 1 194 ? -1.198 10.703 0.778 1.00 93.31 194 THR A O 1
ATOM 1468 N N . TYR A 1 195 ? -3.049 10.210 -0.371 1.00 89.25 195 TYR A N 1
ATOM 1469 C CA . TYR A 1 195 ? -2.625 10.920 -1.591 1.00 89.25 195 TYR A CA 1
ATOM 1470 C C . TYR A 1 195 ? -2.768 12.452 -1.519 1.00 89.25 195 TYR A C 1
ATOM 1472 O O . TYR A 1 195 ? -2.339 13.155 -2.432 1.00 89.25 195 TYR A O 1
ATOM 1480 N N . TYR A 1 196 ? -3.357 12.990 -0.450 1.00 86.56 196 TYR A N 1
ATOM 1481 C CA . TYR A 1 196 ? -3.484 14.430 -0.242 1.00 86.56 196 TYR A CA 1
ATOM 1482 C C . TYR A 1 196 ? -2.176 15.081 0.240 1.00 86.56 196 TYR A C 1
ATOM 1484 O O . TYR A 1 196 ? -1.402 14.509 1.013 1.00 86.56 196 TYR A O 1
ATOM 1492 N N . TRP A 1 197 ? -1.961 16.324 -0.204 1.00 92.56 197 TRP A N 1
ATOM 1493 C CA . TRP A 1 197 ? -0.760 17.111 0.086 1.00 92.56 197 TRP A CA 1
ATOM 1494 C C . TRP A 1 197 ? -0.485 17.220 1.603 1.00 92.56 197 TRP A C 1
ATOM 1496 O O . TRP A 1 197 ? -1.439 17.396 2.371 1.00 92.56 197 TRP A O 1
ATOM 1506 N N . PRO A 1 198 ? 0.787 17.152 2.046 1.00 95.56 198 PRO A N 1
ATOM 1507 C CA . PRO A 1 198 ? 1.208 17.456 3.413 1.00 95.56 198 PRO A CA 1
ATOM 1508 C C . PRO A 1 198 ? 0.550 18.712 3.990 1.00 95.56 198 PRO A C 1
ATOM 1510 O O . PRO A 1 198 ? 0.735 19.814 3.485 1.00 95.56 198 PRO A O 1
ATOM 1513 N N . ASP A 1 199 ? -0.226 18.563 5.062 1.00 95.69 199 ASP A N 1
ATOM 1514 C CA . ASP A 1 199 ? -1.024 19.668 5.604 1.00 95.69 199 ASP A CA 1
ATOM 1515 C C . ASP A 1 199 ? -0.946 19.806 7.128 1.00 95.69 199 ASP A C 1
ATOM 1517 O O . ASP A 1 199 ? -1.802 20.439 7.746 1.00 95.69 199 ASP A O 1
ATOM 1521 N N . TYR A 1 200 ? 0.124 19.271 7.727 1.00 93.75 200 TYR A N 1
ATOM 1522 C CA . TYR A 1 200 ? 0.421 19.315 9.165 1.00 93.75 200 TYR A CA 1
ATOM 1523 C C . TYR A 1 200 ? 0.318 20.718 9.793 1.00 93.75 200 TYR A C 1
ATOM 1525 O O . TYR A 1 200 ? -0.048 20.858 10.960 1.00 93.75 200 TYR A O 1
ATOM 1533 N N . TYR A 1 201 ? 0.582 21.772 9.019 1.00 94.56 201 TYR A N 1
ATOM 1534 C CA . TYR A 1 201 ? 0.475 23.171 9.442 1.00 94.56 201 TYR A CA 1
ATOM 1535 C C . TYR A 1 201 ? -0.974 23.683 9.593 1.00 94.56 201 TYR A C 1
ATOM 1537 O O . TYR A 1 201 ? -1.171 24.776 10.119 1.00 94.56 201 TYR A O 1
ATOM 1545 N N . LYS A 1 202 ? -1.997 22.915 9.185 1.00 94.69 202 LYS A N 1
ATOM 1546 C CA . LYS A 1 202 ? -3.427 23.273 9.332 1.00 94.69 202 LYS A CA 1
ATOM 1547 C C . LYS A 1 202 ? -4.045 22.878 10.682 1.00 94.69 202 LYS A C 1
ATOM 1549 O O . LYS A 1 202 ? -5.241 23.075 10.900 1.00 94.69 202 LYS A O 1
ATOM 1554 N N . GLY A 1 203 ? -3.269 22.297 11.600 1.00 90.75 203 GLY A N 1
ATOM 1555 C CA . GLY A 1 203 ? -3.737 21.965 12.949 1.00 90.75 203 GLY A CA 1
ATOM 1556 C C . GLY A 1 203 ? -4.947 21.021 12.949 1.00 90.75 203 GLY A C 1
ATOM 1557 O O . GLY A 1 203 ? -4.854 19.884 12.495 1.00 90.75 203 GLY A O 1
ATOM 1558 N N . ALA A 1 204 ? -6.089 21.476 13.474 1.00 86.75 204 ALA A N 1
ATOM 1559 C CA . ALA A 1 204 ? -7.305 20.661 13.577 1.00 86.75 204 ALA A CA 1
ATOM 1560 C C . ALA A 1 204 ? -7.944 20.309 12.216 1.00 86.75 204 ALA A C 1
ATOM 1562 O O . ALA A 1 204 ? -8.624 19.288 12.117 1.00 86.75 204 ALA A O 1
ATOM 1563 N N . GLU A 1 205 ? -7.707 21.111 11.174 1.00 90.12 205 GLU A N 1
ATOM 1564 C CA . GLU A 1 205 ? -8.248 20.884 9.824 1.00 90.12 205 GLU A CA 1
ATOM 1565 C C . GLU A 1 205 ? -7.371 19.954 8.967 1.00 90.12 205 GLU A C 1
ATOM 1567 O O . GLU A 1 205 ? -7.780 19.552 7.876 1.00 90.12 205 GLU A O 1
ATOM 1572 N N . SER A 1 206 ? -6.176 19.597 9.455 1.00 94.62 206 SER A N 1
ATOM 1573 C CA . SER A 1 206 ? -5.220 18.747 8.743 1.00 94.62 206 SER A CA 1
ATOM 1574 C C . SER A 1 206 ? -5.789 17.347 8.490 1.00 94.62 206 SER A C 1
ATOM 1576 O O . SER A 1 206 ? -6.148 16.628 9.428 1.00 94.62 206 SER A O 1
ATOM 1578 N N . GLN A 1 207 ? -5.836 16.930 7.223 1.00 94.62 207 GLN A N 1
ATOM 1579 C CA . GLN A 1 207 ? -6.233 15.567 6.851 1.00 94.62 207 GLN A CA 1
ATOM 1580 C C . GLN A 1 207 ? -5.180 14.553 7.312 1.00 94.62 207 GLN A C 1
ATOM 1582 O O . GLN A 1 207 ? -5.528 13.492 7.838 1.00 94.62 207 GLN A O 1
ATOM 1587 N N . TRP A 1 208 ? -3.896 14.915 7.232 1.00 95.31 208 TRP A N 1
ATOM 1588 C CA . TRP A 1 208 ? -2.823 14.138 7.851 1.00 95.31 208 TRP A CA 1
ATOM 1589 C C . TRP A 1 208 ? -3.016 14.037 9.366 1.00 95.31 208 TRP A C 1
ATOM 1591 O O . TRP A 1 208 ? -3.026 12.937 9.911 1.00 95.31 208 TRP A O 1
ATOM 1601 N N . GLY A 1 209 ? -3.299 15.148 10.047 1.00 94.50 209 GLY A N 1
ATOM 1602 C CA . GLY A 1 209 ? -3.571 15.199 11.485 1.00 94.50 209 GLY A CA 1
ATOM 1603 C C . GLY A 1 209 ? -4.771 14.362 11.947 1.00 94.50 209 GLY A C 1
ATOM 1604 O O . GLY A 1 209 ? -4.802 13.943 13.105 1.00 94.50 209 GLY A O 1
ATOM 1605 N N . LYS A 1 210 ? -5.747 14.064 11.078 1.00 94.06 210 LYS A N 1
ATOM 1606 C CA . LYS A 1 210 ? -6.809 13.076 11.361 1.00 94.06 210 LYS A CA 1
ATOM 1607 C C . LYS A 1 210 ? -6.268 11.644 11.326 1.00 94.06 210 LYS A C 1
ATOM 1609 O O . LYS A 1 210 ? -6.549 10.870 12.240 1.00 94.06 210 LYS A O 1
ATOM 1614 N N . VAL A 1 211 ? -5.460 11.314 10.316 1.00 93.88 211 VAL A N 1
ATOM 1615 C CA . VAL A 1 211 ? -4.812 10.000 10.162 1.00 93.88 211 VAL A CA 1
ATOM 1616 C C . VAL A 1 211 ? -3.797 9.725 11.274 1.00 93.88 211 VAL A C 1
ATOM 1618 O O . VAL A 1 211 ? -3.835 8.651 11.871 1.00 93.88 211 VAL A O 1
ATOM 1621 N N . LEU A 1 212 ? -2.953 10.693 11.642 1.00 93.88 212 LEU A N 1
ATOM 1622 C CA . LEU A 1 212 ? -1.918 10.496 12.669 1.00 93.88 212 LEU A CA 1
ATOM 1623 C C . LEU A 1 212 ? -2.494 10.129 14.053 1.00 93.88 212 LEU A C 1
ATOM 1625 O O . LEU A 1 212 ? -1.837 9.460 14.845 1.00 93.88 212 LEU A O 1
ATOM 1629 N N . ARG A 1 213 ? -3.766 10.456 14.327 1.00 92.94 213 ARG A N 1
ATOM 1630 C CA . ARG A 1 213 ? -4.479 10.063 15.561 1.00 92.94 213 ARG A CA 1
ATOM 1631 C C . ARG A 1 213 ? -4.767 8.563 15.674 1.00 92.94 213 ARG A C 1
ATOM 1633 O O . ARG A 1 213 ? -5.368 8.156 16.671 1.00 92.94 213 ARG A O 1
ATOM 1640 N N . PHE A 1 214 ? -4.438 7.742 14.679 1.00 90.88 214 PHE A N 1
ATOM 1641 C CA . PHE A 1 214 ? -4.504 6.281 14.800 1.00 90.88 214 PHE A CA 1
ATOM 1642 C C . PHE A 1 214 ? -3.290 5.686 15.529 1.00 90.88 214 PHE A C 1
ATOM 1644 O O . PHE A 1 214 ? -3.386 4.567 16.040 1.00 90.88 214 PHE A O 1
ATOM 1651 N N . GLY A 1 215 ? -2.208 6.455 15.686 1.00 91.94 215 GLY A N 1
ATOM 1652 C CA . GLY A 1 215 ? -1.066 6.070 16.508 1.00 91.94 215 GLY A CA 1
ATOM 1653 C C . GLY A 1 215 ? -0.359 4.817 15.982 1.00 91.94 215 GLY A C 1
ATOM 1654 O O . GLY A 1 215 ? -0.310 4.568 14.781 1.00 91.94 215 GLY A O 1
ATOM 1655 N N . GLU A 1 216 ? 0.066 3.952 16.900 1.00 88.25 216 GLU A N 1
ATOM 1656 C CA . GLU A 1 216 ? 0.720 2.663 16.618 1.00 88.25 216 GLU A CA 1
ATOM 1657 C C . GLU A 1 216 ? -0.112 1.661 15.793 1.00 88.25 216 GLU A C 1
ATOM 1659 O O . GLU A 1 216 ? 0.430 0.642 15.360 1.00 88.25 216 GLU A O 1
ATOM 1664 N N . ASN A 1 217 ? -1.408 1.926 15.574 1.00 89.06 217 ASN A N 1
ATOM 1665 C CA . ASN A 1 217 ? -2.273 1.120 14.702 1.00 89.06 217 ASN A CA 1
ATOM 1666 C C . ASN A 1 217 ? -2.112 1.486 13.211 1.00 89.06 217 ASN A C 1
ATOM 1668 O O . ASN A 1 217 ? -2.720 0.841 12.354 1.00 89.06 217 ASN A O 1
ATOM 1672 N N . LEU A 1 218 ? -1.341 2.534 12.894 1.00 96.00 218 LEU A N 1
ATOM 1673 C CA . LEU A 1 218 ? -0.985 2.901 11.526 1.00 96.00 218 LEU A CA 1
ATOM 1674 C C . LEU A 1 218 ? -0.003 1.880 10.951 1.00 96.00 218 LEU A C 1
ATOM 1676 O O . LEU A 1 218 ? 1.121 1.751 11.434 1.00 96.00 218 LEU A O 1
ATOM 1680 N N . GLY A 1 219 ? -0.421 1.173 9.905 1.00 97.25 219 GLY A N 1
ATOM 1681 C CA . GLY A 1 219 ? 0.444 0.262 9.161 1.00 97.25 219 GLY A CA 1
ATOM 1682 C C . GLY A 1 219 ? 1.320 1.022 8.176 1.00 97.25 219 GLY A C 1
ATOM 1683 O O . GLY A 1 219 ? 2.457 1.383 8.479 1.00 97.25 219 GLY A O 1
ATOM 1684 N N . ILE A 1 220 ? 0.759 1.249 6.991 1.00 98.25 220 ILE A N 1
ATOM 1685 C CA . ILE A 1 220 ? 1.422 1.888 5.855 1.00 98.25 220 ILE A CA 1
ATOM 1686 C C . ILE A 1 220 ? 0.787 3.261 5.623 1.00 98.25 220 ILE A C 1
ATOM 1688 O O . ILE A 1 220 ? -0.438 3.371 5.567 1.00 98.25 220 ILE A O 1
ATOM 1692 N N . VAL A 1 221 ? 1.610 4.297 5.455 1.00 97.81 221 VAL A N 1
ATOM 1693 C CA . VAL A 1 221 ? 1.187 5.594 4.899 1.00 97.81 221 VAL A CA 1
ATOM 1694 C C . VAL A 1 221 ? 1.953 5.878 3.613 1.00 97.81 221 VAL A C 1
ATOM 1696 O O . VAL A 1 221 ? 3.134 5.543 3.510 1.00 97.81 221 VAL A O 1
ATOM 1699 N N . VAL A 1 222 ? 1.299 6.508 2.639 1.00 98.12 222 VAL A N 1
ATOM 1700 C CA . VAL A 1 222 ? 1.875 6.764 1.314 1.00 98.12 222 VAL A CA 1
ATOM 1701 C C . VAL A 1 222 ? 2.263 8.233 1.170 1.00 98.12 222 VAL A C 1
ATOM 1703 O O . VAL A 1 222 ? 1.416 9.120 1.272 1.00 98.12 222 VAL A O 1
ATOM 1706 N N . MET A 1 223 ? 3.535 8.496 0.886 1.00 97.75 223 MET A N 1
ATOM 1707 C CA . MET A 1 223 ? 3.999 9.784 0.380 1.00 97.75 223 MET A CA 1
ATOM 1708 C C . MET A 1 223 ? 3.737 9.820 -1.127 1.00 97.75 223 MET A C 1
ATOM 1710 O O . MET A 1 223 ? 4.340 9.049 -1.869 1.00 97.75 223 MET A O 1
ATOM 1714 N N . ASN A 1 224 ? 2.840 10.691 -1.594 1.00 95.81 224 ASN A N 1
ATOM 1715 C CA . ASN A 1 224 ? 2.539 10.848 -3.020 1.00 95.81 224 ASN A CA 1
ATOM 1716 C C . ASN A 1 224 ? 2.808 12.283 -3.492 1.00 95.81 224 ASN A C 1
ATOM 1718 O O . ASN A 1 224 ? 1.917 13.134 -3.504 1.00 95.81 224 ASN A O 1
ATOM 1722 N N . ARG A 1 225 ? 4.055 12.554 -3.889 1.00 93.94 225 ARG A N 1
ATOM 1723 C CA . ARG A 1 225 ? 4.421 13.821 -4.519 1.00 93.94 225 ARG A CA 1
ATOM 1724 C C . ARG A 1 225 ? 4.133 13.762 -6.015 1.00 93.94 225 ARG A C 1
ATOM 1726 O O . ARG A 1 225 ? 4.828 13.064 -6.745 1.00 93.94 225 ARG A O 1
ATOM 1733 N N . ASN A 1 226 ? 3.137 14.528 -6.465 1.00 89.31 226 ASN A N 1
ATOM 1734 C CA . ASN A 1 226 ? 2.827 14.740 -7.886 1.00 89.31 226 ASN A CA 1
ATOM 1735 C C . ASN A 1 226 ? 2.784 13.430 -8.708 1.00 89.31 226 ASN A C 1
ATOM 1737 O O . ASN A 1 226 ? 3.428 13.323 -9.749 1.00 89.31 226 ASN A O 1
ATOM 1741 N N . SER A 1 227 ? 2.073 12.412 -8.209 1.00 88.69 227 SER A N 1
ATOM 1742 C CA . SER A 1 227 ? 1.967 11.082 -8.834 1.00 88.69 227 SER A CA 1
ATOM 1743 C C . SER A 1 227 ? 3.314 10.362 -9.019 1.00 88.69 227 SER A C 1
ATOM 1745 O O . SER A 1 227 ? 3.520 9.647 -10.000 1.00 88.69 227 SER A O 1
ATOM 1747 N N . GLY A 1 228 ? 4.228 10.530 -8.059 1.00 86.81 228 GLY A N 1
ATOM 1748 C CA . GLY A 1 228 ? 5.522 9.840 -8.007 1.00 86.81 228 GLY A CA 1
ATOM 1749 C C . GLY A 1 228 ? 6.674 10.549 -8.714 1.00 86.81 228 GLY A C 1
ATOM 1750 O O . GLY A 1 228 ? 7.660 9.905 -9.068 1.00 86.81 228 GLY A O 1
ATOM 1751 N N . GLU A 1 229 ? 6.562 11.862 -8.921 1.00 93.25 229 GLU A N 1
ATOM 1752 C CA . GLU A 1 229 ? 7.640 12.704 -9.445 1.00 93.25 229 GLU A CA 1
ATOM 1753 C C . GLU A 1 229 ? 8.542 13.187 -8.304 1.00 93.25 229 GLU A C 1
ATOM 1755 O O . GLU A 1 229 ? 8.287 14.210 -7.651 1.00 93.25 229 GLU A O 1
ATOM 1760 N N . TRP A 1 230 ? 9.623 12.448 -8.075 1.00 94.69 230 TRP A N 1
ATOM 1761 C CA . TRP A 1 230 ? 10.548 12.665 -6.966 1.00 94.69 230 TRP A CA 1
ATOM 1762 C C . TRP A 1 230 ? 11.804 13.446 -7.332 1.00 94.69 230 TRP A C 1
ATOM 1764 O O . TRP A 1 230 ? 12.551 13.795 -6.433 1.00 94.69 230 TRP A O 1
ATOM 1774 N N . THR A 1 231 ? 11.986 13.839 -8.595 1.00 92.44 231 THR A N 1
ATOM 1775 C CA . THR A 1 231 ? 13.139 14.601 -9.138 1.00 92.44 231 THR A CA 1
ATOM 1776 C C . THR A 1 231 ? 13.440 15.965 -8.479 1.00 92.44 231 THR A C 1
ATOM 1778 O O . THR A 1 231 ? 14.314 16.705 -8.932 1.00 92.44 231 THR A O 1
ATOM 1781 N N . THR A 1 232 ? 12.725 16.353 -7.424 1.00 93.81 232 THR A N 1
ATOM 1782 C CA . THR A 1 232 ? 12.963 17.567 -6.636 1.00 93.81 232 THR A CA 1
ATOM 1783 C C . THR A 1 232 ? 12.617 17.313 -5.171 1.00 93.81 232 THR A C 1
ATOM 1785 O O . THR A 1 232 ? 11.509 16.876 -4.858 1.00 93.81 232 THR A O 1
ATOM 1788 N N . TYR A 1 233 ? 13.552 17.631 -4.275 1.00 95.38 233 TYR A N 1
ATOM 1789 C CA . TYR A 1 233 ? 13.356 17.560 -2.831 1.00 95.38 233 TYR A CA 1
ATOM 1790 C C . TYR A 1 233 ? 12.222 18.478 -2.366 1.00 95.38 233 TYR A C 1
ATOM 1792 O O . TYR A 1 233 ? 12.145 19.648 -2.748 1.00 95.38 233 TYR A O 1
ATOM 1800 N N . ASP A 1 234 ? 11.378 17.941 -1.492 1.00 95.81 234 ASP A N 1
ATOM 1801 C CA . ASP A 1 234 ? 10.192 18.602 -0.983 1.00 95.81 234 ASP A CA 1
ATOM 1802 C C . ASP A 1 234 ? 10.126 18.459 0.538 1.00 95.81 234 ASP A C 1
ATOM 1804 O O . ASP A 1 234 ? 9.813 17.401 1.095 1.00 95.81 234 ASP A O 1
ATOM 1808 N N . LYS A 1 235 ? 10.467 19.553 1.225 1.00 96.00 235 LYS A N 1
ATOM 1809 C CA . LYS A 1 235 ? 10.551 19.599 2.689 1.00 96.00 235 LYS A CA 1
ATOM 1810 C C . LYS A 1 235 ? 9.222 19.233 3.362 1.00 96.00 235 LYS A C 1
ATOM 1812 O O . LYS A 1 235 ? 9.243 18.737 4.488 1.00 96.00 235 LYS A O 1
ATOM 1817 N N . ASP A 1 236 ? 8.089 19.496 2.706 1.00 96.88 236 ASP A N 1
ATOM 1818 C CA . ASP A 1 236 ? 6.770 19.294 3.301 1.00 96.88 236 ASP A CA 1
ATOM 1819 C C . ASP A 1 236 ? 6.455 17.789 3.342 1.00 96.88 236 ASP A C 1
ATOM 1821 O O . ASP A 1 236 ? 5.987 17.291 4.365 1.00 96.88 236 ASP A O 1
ATOM 1825 N N . PHE A 1 237 ? 6.817 17.036 2.292 1.00 97.44 237 PHE A N 1
ATOM 1826 C CA . PHE A 1 237 ? 6.739 15.567 2.286 1.00 97.44 237 PHE A CA 1
ATOM 1827 C C . PHE A 1 237 ? 7.716 14.928 3.274 1.00 97.44 237 PHE A C 1
ATOM 1829 O O . PHE A 1 237 ? 7.325 14.018 4.001 1.00 97.44 237 PHE A O 1
ATOM 1836 N N . HIS A 1 238 ? 8.950 15.437 3.365 1.00 96.00 238 HIS A N 1
ATOM 1837 C CA . HIS A 1 238 ? 9.927 14.961 4.352 1.00 96.00 238 HIS A CA 1
ATOM 1838 C C . HIS A 1 23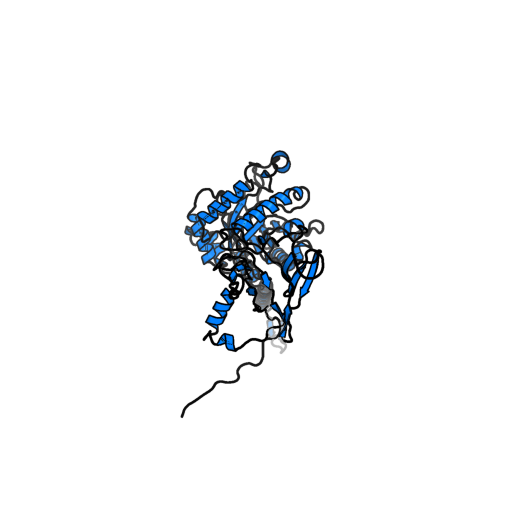8 ? 9.402 15.132 5.788 1.00 96.00 238 HIS A C 1
ATOM 1840 O O . HIS A 1 238 ? 9.309 14.167 6.547 1.00 96.00 238 HIS A O 1
ATOM 1846 N N . THR A 1 239 ? 8.951 16.345 6.126 1.00 96.94 239 THR A N 1
ATOM 1847 C CA . THR A 1 239 ? 8.355 16.659 7.435 1.00 96.94 239 THR A CA 1
ATOM 1848 C C . THR A 1 239 ? 7.134 15.778 7.707 1.00 96.94 239 THR A C 1
ATOM 1850 O O . THR A 1 239 ? 6.951 15.281 8.817 1.00 96.94 239 THR A O 1
ATOM 1853 N N . GLN A 1 240 ? 6.295 15.537 6.696 1.00 97.31 240 GLN A N 1
ATOM 1854 C CA . GLN A 1 240 ? 5.087 14.734 6.853 1.00 97.31 240 GLN A CA 1
ATOM 1855 C C . GLN A 1 240 ? 5.376 13.246 7.090 1.00 97.31 240 GLN A C 1
ATOM 1857 O O . GLN A 1 240 ? 4.680 12.627 7.903 1.00 97.31 240 GLN A O 1
ATOM 1862 N N . ALA A 1 241 ? 6.405 12.693 6.442 1.00 97.38 241 ALA A N 1
ATOM 1863 C CA . ALA A 1 241 ? 6.881 11.336 6.691 1.00 97.38 241 ALA A CA 1
ATOM 1864 C C . ALA A 1 241 ? 7.453 11.200 8.113 1.00 97.38 241 ALA A C 1
ATOM 1866 O O . ALA A 1 241 ? 7.043 10.299 8.847 1.00 97.38 241 ALA A O 1
ATOM 1867 N N . GLN A 1 242 ? 8.293 12.147 8.552 1.00 96.88 242 GLN A N 1
ATOM 1868 C CA . GLN A 1 242 ? 8.823 12.190 9.923 1.00 96.88 242 GLN A CA 1
ATOM 1869 C C . GLN A 1 242 ? 7.699 12.254 10.970 1.00 96.88 242 GLN A C 1
ATOM 1871 O O . GLN A 1 242 ? 7.713 11.505 11.948 1.00 96.88 242 GLN A O 1
ATOM 1876 N N . LEU A 1 243 ? 6.679 13.093 10.749 1.00 96.00 243 LEU A N 1
ATOM 1877 C CA . LEU A 1 243 ? 5.506 13.179 11.627 1.00 96.00 243 LEU A CA 1
ATOM 1878 C C . LEU A 1 243 ? 4.694 11.876 11.654 1.00 96.00 243 LEU A C 1
ATOM 1880 O O . LEU A 1 243 ? 4.193 11.498 12.712 1.00 96.00 243 LEU A O 1
ATOM 1884 N N . ALA A 1 244 ? 4.573 11.170 10.527 1.00 96.25 244 ALA A N 1
ATOM 1885 C CA . ALA A 1 244 ? 3.883 9.883 10.488 1.00 96.25 244 ALA A CA 1
ATOM 1886 C C . ALA A 1 244 ? 4.646 8.784 11.240 1.00 96.25 244 ALA A C 1
ATOM 1888 O O . ALA A 1 244 ? 4.043 8.039 12.017 1.00 96.25 244 ALA A O 1
ATOM 1889 N N . LYS A 1 245 ? 5.973 8.734 11.080 1.00 94.06 245 LYS A N 1
ATOM 1890 C CA . LYS A 1 245 ? 6.858 7.855 11.856 1.00 94.06 245 LYS A CA 1
ATOM 1891 C C . LYS A 1 245 ? 6.783 8.159 13.351 1.00 94.06 245 LYS A C 1
ATOM 1893 O O . LYS A 1 245 ? 6.544 7.248 14.137 1.00 94.06 245 LYS A O 1
ATOM 1898 N N . GLY A 1 246 ? 6.884 9.433 13.735 1.00 94.44 246 GLY A N 1
ATOM 1899 C CA . GLY A 1 246 ? 6.761 9.883 15.126 1.00 94.44 246 GLY A CA 1
ATOM 1900 C C . GLY A 1 246 ? 5.383 9.626 15.750 1.00 94.44 246 GLY A C 1
ATOM 1901 O O . GLY A 1 246 ? 5.283 9.460 16.962 1.00 94.44 246 GLY A O 1
ATOM 1902 N N . ALA A 1 247 ? 4.325 9.534 14.937 1.00 91.81 247 ALA A N 1
ATOM 1903 C CA . ALA A 1 247 ? 2.998 9.113 15.383 1.00 91.81 247 ALA A CA 1
ATOM 1904 C C . ALA A 1 247 ? 2.860 7.587 15.568 1.00 91.81 247 ALA A C 1
ATOM 1906 O O . ALA A 1 247 ? 1.862 7.143 16.130 1.00 91.81 247 ALA A O 1
ATOM 1907 N N . GLY A 1 248 ? 3.827 6.778 15.122 1.00 92.44 248 GLY A N 1
ATOM 1908 C CA . GLY A 1 248 ? 3.817 5.318 15.273 1.00 92.44 248 GLY A CA 1
ATOM 1909 C C . GLY A 1 248 ? 3.443 4.524 14.016 1.00 92.44 248 GLY A C 1
ATOM 1910 O O . GLY A 1 248 ? 3.198 3.320 14.130 1.00 92.44 248 GLY A O 1
ATOM 1911 N N . ALA A 1 249 ? 3.419 5.152 12.831 1.00 96.62 249 ALA A N 1
ATOM 1912 C CA . ALA A 1 249 ? 3.258 4.431 11.567 1.00 96.62 249 ALA A CA 1
ATOM 1913 C C . ALA A 1 249 ? 4.411 3.438 11.346 1.00 96.62 249 ALA A C 1
ATOM 1915 O O . ALA A 1 249 ? 5.589 3.807 11.430 1.00 96.62 249 ALA A O 1
ATOM 1916 N N . LYS A 1 250 ? 4.085 2.173 11.043 1.00 95.44 250 LYS A N 1
ATOM 1917 C CA . LYS A 1 250 ? 5.107 1.126 10.869 1.00 95.44 250 LYS A CA 1
ATOM 1918 C C . LYS A 1 250 ? 6.028 1.427 9.688 1.00 95.44 250 LYS A C 1
ATOM 1920 O O . LYS A 1 250 ? 7.246 1.284 9.835 1.00 95.44 250 LYS A O 1
ATOM 1925 N N . ARG A 1 251 ? 5.470 1.882 8.558 1.00 95.62 251 ARG A N 1
ATOM 1926 C CA . ARG A 1 251 ? 6.224 2.315 7.368 1.00 95.62 251 ARG A CA 1
ATOM 1927 C C . ARG A 1 251 ? 5.634 3.562 6.716 1.00 95.62 251 ARG A C 1
ATOM 1929 O O . ARG A 1 251 ? 4.418 3.657 6.535 1.00 95.62 251 ARG A O 1
ATOM 1936 N N . ALA A 1 252 ? 6.516 4.466 6.300 1.00 96.50 252 ALA A N 1
ATOM 1937 C CA . ALA A 1 252 ? 6.226 5.422 5.236 1.00 96.50 252 ALA A CA 1
ATOM 1938 C C . ALA A 1 252 ? 6.738 4.842 3.908 1.00 96.50 252 ALA A C 1
ATOM 1940 O O . ALA A 1 252 ? 7.893 4.428 3.817 1.00 96.50 252 ALA A O 1
ATOM 1941 N N . VAL A 1 253 ? 5.876 4.787 2.891 1.00 98.06 253 VAL A N 1
ATOM 1942 C CA . VAL A 1 253 ? 6.227 4.303 1.546 1.00 98.06 253 VAL A CA 1
ATOM 1943 C C . VAL A 1 253 ? 6.043 5.402 0.513 1.00 98.06 253 VAL A C 1
ATOM 1945 O O . VAL A 1 253 ? 5.132 6.220 0.624 1.00 98.06 253 VAL A O 1
ATOM 1948 N N . TYR A 1 254 ? 6.901 5.429 -0.498 1.00 98.31 254 TYR A N 1
ATOM 1949 C CA . TYR A 1 254 ? 6.916 6.493 -1.497 1.00 98.31 254 TYR A CA 1
ATOM 1950 C C . TYR A 1 254 ? 6.254 5.995 -2.778 1.00 98.31 254 TYR A C 1
ATOM 1952 O O . TYR A 1 254 ? 6.661 4.983 -3.345 1.00 98.31 254 TYR A O 1
ATOM 1960 N N . TYR A 1 255 ? 5.205 6.692 -3.211 1.00 98.38 255 TYR A N 1
ATOM 1961 C CA . TYR A 1 255 ? 4.464 6.383 -4.429 1.00 98.38 255 TYR A CA 1
ATOM 1962 C C . TYR A 1 255 ? 5.372 6.528 -5.651 1.00 98.38 255 TYR A C 1
ATOM 1964 O O . TYR A 1 255 ? 5.980 7.584 -5.839 1.00 98.38 255 TYR A O 1
ATOM 1972 N N . VAL A 1 256 ? 5.404 5.508 -6.507 1.00 97.75 256 VAL A N 1
ATOM 1973 C CA . VAL A 1 256 ? 5.926 5.587 -7.874 1.00 97.75 256 VAL A CA 1
ATOM 1974 C C . VAL A 1 256 ? 4.971 4.851 -8.809 1.00 97.75 256 VAL A C 1
ATOM 1976 O O . VAL A 1 256 ? 4.518 3.742 -8.529 1.00 97.75 256 VAL A O 1
ATOM 1979 N N . LYS A 1 257 ? 4.669 5.484 -9.940 1.00 95.44 257 LYS A N 1
ATOM 1980 C CA . LYS A 1 257 ? 3.760 4.964 -10.957 1.00 95.44 257 LYS A CA 1
ATOM 1981 C C . LYS A 1 257 ? 4.453 3.900 -11.822 1.00 95.44 257 LYS A C 1
ATOM 1983 O O . LYS A 1 257 ? 5.553 4.151 -12.313 1.00 95.44 257 LYS A O 1
ATOM 1988 N N . THR A 1 258 ? 3.826 2.736 -12.032 1.00 96.94 258 THR A N 1
ATOM 1989 C CA . THR A 1 258 ? 4.366 1.675 -12.920 1.00 96.94 258 THR A CA 1
ATOM 1990 C C . THR A 1 258 ? 3.589 1.500 -14.224 1.00 96.94 258 THR A C 1
ATOM 1992 O O . THR A 1 258 ? 4.097 0.881 -15.160 1.00 96.94 258 THR A O 1
ATOM 1995 N N . GLN A 1 259 ? 2.377 2.055 -14.315 1.00 94.75 259 GLN A N 1
ATOM 1996 C CA . GLN A 1 259 ? 1.542 2.069 -15.515 1.00 94.75 259 GLN A CA 1
ATOM 1997 C C . GLN A 1 259 ? 1.328 0.698 -16.157 1.00 94.75 259 GLN A C 1
ATOM 1999 O O . GLN A 1 259 ? 1.400 0.531 -17.378 1.00 94.75 259 GLN A O 1
ATOM 2004 N N . TYR A 1 260 ? 1.080 -0.303 -15.308 1.00 95.75 260 TYR A N 1
ATOM 2005 C CA . TYR A 1 260 ? 0.917 -1.706 -15.681 1.00 95.75 260 TYR A CA 1
ATOM 2006 C C . TYR A 1 260 ? 2.100 -2.260 -16.498 1.00 95.75 260 TYR A C 1
ATOM 2008 O O . TYR A 1 260 ? 1.918 -3.182 -17.296 1.00 95.75 260 TYR A O 1
ATOM 2016 N N . GLY A 1 261 ? 3.299 -1.680 -16.372 1.00 96.56 261 GLY A N 1
ATOM 2017 C CA . GLY A 1 261 ? 4.493 -2.052 -17.131 1.00 96.56 261 GLY A CA 1
ATOM 2018 C C . GLY A 1 261 ? 4.430 -1.692 -18.618 1.00 96.56 261 GLY A C 1
ATOM 2019 O O . GLY A 1 261 ? 5.127 -2.308 -19.425 1.00 96.56 261 GLY A O 1
ATOM 2020 N N . ALA A 1 262 ? 3.598 -0.719 -19.016 1.00 96.19 262 ALA A N 1
ATOM 2021 C CA . ALA A 1 262 ? 3.437 -0.318 -20.419 1.00 96.19 262 ALA A CA 1
ATOM 2022 C C . ALA A 1 262 ? 4.773 0.035 -21.109 1.00 96.19 262 ALA A C 1
ATOM 2024 O O . ALA A 1 262 ? 4.965 -0.298 -22.281 1.00 96.19 262 ALA A O 1
ATOM 2025 N N . ALA A 1 263 ? 5.721 0.613 -20.364 1.00 96.88 263 ALA A N 1
ATOM 2026 C CA . ALA A 1 263 ? 7.028 1.034 -20.867 1.00 96.88 263 ALA A CA 1
ATOM 2027 C C . ALA A 1 263 ? 7.925 -0.120 -21.340 1.00 96.88 263 ALA A C 1
ATOM 2029 O O . ALA A 1 263 ? 8.836 0.100 -22.135 1.00 96.88 263 ALA A O 1
ATOM 2030 N N . ALA A 1 264 ? 7.650 -1.353 -20.905 1.00 96.06 264 ALA A N 1
ATOM 2031 C CA . ALA A 1 264 ? 8.376 -2.543 -21.338 1.00 96.06 264 ALA A CA 1
ATOM 2032 C C . ALA A 1 264 ? 8.065 -2.945 -22.794 1.00 96.06 264 ALA A C 1
ATOM 2034 O O . ALA A 1 264 ? 8.883 -3.591 -23.448 1.00 96.06 264 ALA A O 1
ATOM 2035 N N . ASN A 1 265 ? 6.896 -2.556 -23.320 1.00 96.19 265 ASN A N 1
ATOM 2036 C CA . ASN A 1 265 ? 6.559 -2.661 -24.741 1.00 96.19 265 ASN A CA 1
ATOM 2037 C C . ASN A 1 265 ? 5.465 -1.633 -25.095 1.00 96.19 265 ASN A C 1
ATOM 2039 O O . ASN A 1 265 ? 4.285 -1.995 -25.172 1.00 96.19 265 ASN A O 1
ATOM 2043 N N . PRO A 1 266 ? 5.816 -0.351 -25.319 1.00 95.50 266 PRO A N 1
ATOM 2044 C CA . PRO A 1 266 ? 4.828 0.710 -25.531 1.00 95.50 266 PRO A CA 1
ATOM 2045 C C . PRO A 1 266 ? 3.914 0.459 -26.737 1.00 95.50 266 PRO A C 1
ATOM 2047 O O . PRO A 1 266 ? 2.752 0.855 -26.730 1.00 95.50 266 PRO A O 1
ATOM 2050 N N . GLN A 1 267 ? 4.408 -0.244 -27.759 1.00 94.31 267 GLN A N 1
ATOM 2051 C CA . GLN A 1 267 ? 3.663 -0.549 -28.981 1.00 94.31 267 GLN A CA 1
ATOM 2052 C C . GLN A 1 267 ? 2.588 -1.629 -28.772 1.00 94.31 267 GLN A C 1
ATOM 2054 O O . GLN A 1 267 ? 1.565 -1.592 -29.452 1.00 94.31 267 GLN A O 1
ATOM 2059 N N . LYS A 1 268 ? 2.797 -2.579 -27.846 1.00 94.94 268 LYS A N 1
ATOM 2060 C CA . LYS A 1 268 ? 1.828 -3.647 -27.527 1.00 94.94 268 LYS A CA 1
ATOM 2061 C C . LYS A 1 268 ? 0.981 -3.333 -26.293 1.00 94.94 268 LYS A C 1
ATOM 2063 O O . LYS A 1 268 ? -0.220 -3.584 -26.287 1.00 94.94 268 LYS A O 1
ATOM 2068 N N . TRP A 1 269 ? 1.609 -2.827 -25.236 1.00 93.94 269 TRP A N 1
ATOM 2069 C CA . TRP A 1 269 ? 1.012 -2.662 -23.907 1.00 93.94 269 TRP A CA 1
ATOM 2070 C C . TRP A 1 269 ? 0.681 -1.205 -23.560 1.00 93.94 269 TRP A C 1
ATOM 2072 O O . TRP A 1 269 ? -0.070 -0.975 -22.615 1.00 93.94 269 TRP A O 1
ATOM 2082 N N . GLY A 1 270 ? 1.195 -0.244 -24.334 1.00 90.00 270 GLY A N 1
ATOM 2083 C CA . GLY A 1 270 ? 0.962 1.194 -24.177 1.00 90.00 270 GLY A CA 1
ATOM 2084 C C . GLY A 1 270 ? -0.157 1.789 -25.040 1.00 90.00 270 GLY A C 1
ATOM 2085 O O . GLY A 1 270 ? -0.365 3.000 -25.026 1.00 90.00 270 GLY A O 1
ATOM 2086 N N . VAL A 1 271 ? -0.887 0.977 -25.809 1.00 90.19 271 VAL A N 1
ATOM 2087 C CA . VAL A 1 271 ? -1.975 1.469 -26.671 1.00 90.19 271 VAL A CA 1
ATOM 2088 C C . VAL A 1 271 ? -3.096 2.063 -25.811 1.00 90.19 271 VAL A C 1
ATOM 2090 O O . VAL A 1 271 ? -3.701 1.364 -25.004 1.00 90.19 271 VAL A O 1
ATOM 2093 N N . GLY A 1 272 ? -3.373 3.359 -25.988 1.00 85.69 272 GLY A N 1
ATOM 2094 C CA . GLY A 1 272 ? -4.358 4.101 -25.186 1.00 85.69 272 GLY A CA 1
ATOM 2095 C C . GLY A 1 272 ? -3.867 4.530 -23.796 1.00 85.69 272 GLY A C 1
ATOM 2096 O O . GLY A 1 272 ? -4.642 5.097 -23.029 1.00 85.69 272 GLY A O 1
ATOM 2097 N N . VAL A 1 273 ? -2.594 4.290 -23.470 1.00 88.00 273 VAL A N 1
ATOM 2098 C CA . VAL A 1 273 ? -1.976 4.649 -22.188 1.00 88.00 273 VAL A CA 1
ATOM 2099 C C . VAL A 1 273 ? -1.196 5.969 -22.353 1.00 88.00 273 VAL A C 1
ATOM 2101 O O . VAL A 1 273 ? -0.279 6.024 -23.175 1.00 88.00 273 VAL A O 1
ATOM 2104 N N . PRO A 1 274 ? -1.527 7.048 -21.611 1.00 87.38 274 PRO A N 1
ATOM 2105 C CA . PRO A 1 274 ? -0.782 8.311 -21.673 1.00 87.38 274 PRO A CA 1
ATOM 2106 C C . PRO A 1 274 ? 0.681 8.122 -21.262 1.00 87.38 274 PRO A C 1
ATOM 2108 O O . PRO A 1 274 ? 0.937 7.431 -20.286 1.00 87.38 274 PRO A O 1
ATOM 2111 N N . ASP A 1 275 ? 1.634 8.735 -21.967 1.00 88.62 275 ASP A N 1
ATOM 2112 C CA . ASP A 1 275 ? 3.076 8.641 -21.674 1.00 88.62 275 ASP A CA 1
ATOM 2113 C C . ASP A 1 275 ? 3.626 7.206 -21.527 1.00 88.62 275 ASP A C 1
ATOM 2115 O O . ASP A 1 275 ? 4.599 6.982 -20.811 1.00 88.62 275 ASP A O 1
ATOM 2119 N N . ALA A 1 276 ? 3.052 6.227 -22.237 1.00 93.06 276 ALA A N 1
ATOM 2120 C CA . ALA A 1 276 ? 3.325 4.799 -22.040 1.00 93.06 276 ALA A CA 1
ATOM 2121 C C . ALA A 1 276 ? 4.804 4.363 -22.039 1.00 93.06 276 ALA A C 1
ATOM 2123 O O . ALA A 1 276 ? 5.111 3.306 -21.504 1.00 93.06 276 ALA A O 1
ATOM 2124 N N . ALA A 1 277 ? 5.717 5.127 -22.647 1.00 96.00 277 ALA A N 1
ATOM 2125 C CA . ALA A 1 277 ? 7.155 4.838 -22.678 1.00 96.00 277 ALA A CA 1
ATOM 2126 C C . ALA A 1 277 ? 7.952 5.425 -21.491 1.00 96.00 277 ALA A C 1
ATOM 2128 O O . ALA A 1 277 ? 9.154 5.190 -21.397 1.00 96.00 277 ALA A O 1
ATOM 2129 N N . LYS A 1 278 ? 7.317 6.208 -20.610 1.00 95.25 278 LYS A N 1
ATOM 2130 C CA . LYS A 1 278 ? 7.978 6.991 -19.552 1.00 95.25 278 LYS A CA 1
ATOM 2131 C C . LYS A 1 278 ? 8.446 6.142 -18.371 1.00 95.25 278 LYS A C 1
ATOM 2133 O O . LYS A 1 278 ? 9.590 6.262 -17.949 1.00 95.25 278 LYS A O 1
ATOM 2138 N N . TYR A 1 279 ? 7.567 5.298 -17.832 1.00 96.62 279 TYR A N 1
ATOM 2139 C CA . TYR A 1 279 ? 7.801 4.563 -16.582 1.00 96.62 279 TYR A CA 1
ATOM 2140 C C . TYR A 1 279 ? 8.627 3.286 -16.808 1.00 96.62 279 TYR A C 1
ATOM 2142 O O . TYR A 1 279 ? 8.187 2.177 -16.506 1.00 96.62 279 TYR A O 1
ATOM 2150 N N . THR A 1 280 ? 9.823 3.430 -17.393 1.00 98.06 280 THR A N 1
ATOM 2151 C CA . THR A 1 280 ? 10.775 2.316 -17.529 1.00 98.06 280 THR A CA 1
ATOM 2152 C C . THR A 1 280 ? 11.296 1.875 -16.160 1.00 98.06 280 THR A C 1
ATOM 2154 O O . THR A 1 280 ? 11.188 2.602 -15.169 1.00 98.06 280 THR A O 1
ATOM 2157 N N . LYS A 1 281 ? 11.917 0.692 -16.105 1.00 97.81 281 LYS A N 1
ATOM 2158 C CA . LYS A 1 281 ? 12.569 0.192 -14.888 1.00 97.81 281 LYS A CA 1
ATOM 2159 C C . LYS A 1 281 ? 13.615 1.194 -14.388 1.00 97.81 281 LYS A C 1
ATOM 2161 O O . LYS A 1 281 ? 13.633 1.534 -13.213 1.00 97.81 281 LYS A O 1
ATOM 2166 N N . GLU A 1 282 ? 14.434 1.720 -15.290 1.00 98.12 282 GLU A N 1
ATOM 2167 C CA . GLU A 1 282 ? 15.510 2.675 -15.007 1.00 98.12 282 GLU A CA 1
ATOM 2168 C C . GLU A 1 282 ? 14.955 4.009 -14.497 1.00 98.12 282 GLU A C 1
ATOM 2170 O O . GLU A 1 282 ? 15.497 4.574 -13.550 1.00 98.12 282 GLU A O 1
ATOM 2175 N N . TYR A 1 283 ? 13.843 4.484 -15.069 1.00 97.94 283 TYR A N 1
ATOM 2176 C CA . TYR A 1 283 ? 13.150 5.677 -14.587 1.00 97.94 283 TYR A CA 1
ATOM 2177 C C . TYR A 1 283 ? 12.624 5.489 -13.158 1.00 97.94 283 TYR A C 1
ATOM 2179 O O . TYR A 1 283 ? 12.864 6.340 -12.302 1.00 97.94 283 TYR A O 1
ATOM 2187 N N . ILE A 1 284 ? 11.939 4.369 -12.893 1.00 98.62 284 ILE A N 1
ATOM 2188 C CA . ILE A 1 284 ? 11.394 4.031 -11.569 1.00 98.62 284 ILE A CA 1
ATOM 2189 C C . ILE A 1 284 ? 12.527 3.940 -10.543 1.00 98.62 284 ILE A C 1
ATOM 2191 O O . ILE A 1 284 ? 12.464 4.595 -9.504 1.00 98.62 284 ILE A O 1
ATOM 2195 N N . LE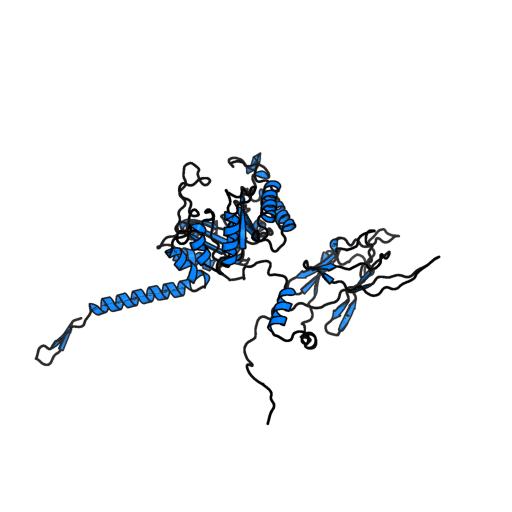U A 1 285 ? 13.589 3.193 -10.853 1.00 98.31 285 LEU A N 1
ATOM 2196 C CA . LEU A 1 285 ? 14.762 3.060 -9.989 1.00 98.31 285 LEU A CA 1
ATOM 2197 C C . LEU A 1 285 ? 15.430 4.416 -9.723 1.00 98.31 285 LEU A C 1
ATOM 2199 O O . LEU A 1 285 ? 15.774 4.688 -8.578 1.00 98.31 285 LEU A O 1
ATOM 2203 N N . GLY A 1 286 ? 15.513 5.302 -10.720 1.00 97.69 286 GLY A N 1
ATOM 2204 C CA . GLY A 1 286 ? 16.011 6.670 -10.545 1.00 97.69 286 GLY A CA 1
ATOM 2205 C C . GLY A 1 286 ? 15.169 7.526 -9.587 1.00 97.69 286 GLY A C 1
ATOM 2206 O O . GLY A 1 286 ? 15.736 8.296 -8.812 1.00 97.69 286 GLY A O 1
ATOM 2207 N N . GLN A 1 287 ? 13.836 7.369 -9.567 1.00 98.25 287 GLN A N 1
ATOM 2208 C CA . GLN A 1 287 ? 12.995 8.023 -8.548 1.00 98.25 287 GLN A CA 1
ATOM 2209 C C . GLN A 1 287 ? 13.314 7.489 -7.142 1.00 98.25 287 GLN A C 1
ATOM 2211 O O . GLN A 1 287 ? 13.429 8.268 -6.199 1.00 98.25 287 GLN A O 1
ATOM 2216 N N . LEU A 1 288 ? 13.500 6.172 -6.999 1.00 98.19 288 LEU A N 1
ATOM 2217 C CA . LEU A 1 288 ? 13.805 5.534 -5.712 1.00 98.19 288 LEU A CA 1
ATOM 2218 C C . LEU A 1 288 ? 15.211 5.881 -5.202 1.00 98.19 288 LEU A C 1
ATOM 2220 O O . LEU A 1 288 ? 15.380 6.164 -4.019 1.00 98.19 288 LEU A O 1
ATOM 2224 N N . GLU A 1 289 ? 16.209 5.923 -6.084 1.00 97.00 289 GLU A N 1
ATOM 2225 C CA . GLU A 1 289 ? 17.576 6.362 -5.770 1.00 97.00 289 GLU A CA 1
ATOM 2226 C C . GLU A 1 289 ? 17.602 7.845 -5.346 1.00 97.00 289 GLU A C 1
ATOM 2228 O O . GLU A 1 289 ? 18.296 8.207 -4.389 1.00 97.00 289 GLU A O 1
ATOM 2233 N N . TYR A 1 290 ? 16.776 8.695 -5.974 1.00 97.25 290 TYR A N 1
ATOM 2234 C CA . TYR A 1 290 ? 16.570 10.073 -5.517 1.00 97.25 290 TYR A CA 1
ATOM 2235 C C . TYR A 1 290 ? 15.954 10.104 -4.113 1.00 97.25 290 TYR A C 1
ATOM 2237 O O . TYR A 1 290 ? 16.454 10.807 -3.232 1.00 97.25 290 TYR A O 1
ATOM 2245 N N . CYS A 1 291 ? 14.888 9.333 -3.875 1.00 97.75 291 CYS A N 1
ATOM 2246 C CA . CYS A 1 291 ? 14.236 9.293 -2.571 1.00 97.75 291 CYS A CA 1
ATOM 2247 C C . CYS A 1 291 ? 15.178 8.820 -1.455 1.00 97.75 291 CYS A C 1
ATOM 2249 O O . CYS A 1 291 ? 15.252 9.474 -0.417 1.00 97.75 291 CYS A O 1
ATOM 2251 N N . ALA A 1 292 ? 15.951 7.758 -1.689 1.00 95.12 292 ALA A N 1
ATOM 2252 C CA . ALA A 1 292 ? 16.955 7.267 -0.745 1.00 95.12 292 ALA A CA 1
ATOM 2253 C C . ALA A 1 292 ? 18.019 8.324 -0.411 1.00 95.12 292 ALA A C 1
ATOM 2255 O O . ALA A 1 292 ? 18.431 8.451 0.739 1.00 95.12 292 ALA A O 1
ATOM 2256 N N . THR A 1 293 ? 18.430 9.119 -1.404 1.00 94.62 293 THR A N 1
ATOM 2257 C CA . THR A 1 293 ? 19.419 10.195 -1.227 1.00 94.62 293 THR A CA 1
ATOM 2258 C C . THR A 1 293 ? 18.864 11.378 -0.428 1.00 94.62 293 THR A C 1
ATOM 2260 O O . THR A 1 293 ? 19.582 11.984 0.368 1.00 94.62 293 THR A O 1
ATOM 2263 N N . HIS A 1 294 ? 17.595 11.735 -0.645 1.00 93.56 294 HIS A N 1
ATOM 2264 C CA . HIS A 1 294 ? 17.019 12.999 -0.173 1.00 93.56 294 HIS A CA 1
ATOM 2265 C C . HIS A 1 294 ? 16.042 12.880 1.012 1.00 93.56 294 HIS A C 1
ATOM 2267 O O . HIS A 1 294 ? 15.716 13.903 1.617 1.00 93.56 294 HIS A O 1
ATOM 2273 N N . TYR A 1 295 ? 15.616 11.665 1.371 1.00 94.88 295 TYR A N 1
ATOM 2274 C CA . TYR A 1 295 ? 14.758 11.359 2.526 1.00 94.88 295 TYR A CA 1
ATOM 2275 C C . TYR A 1 295 ? 15.293 10.133 3.318 1.00 94.88 295 TYR A C 1
ATOM 2277 O O . TYR A 1 295 ? 14.544 9.188 3.578 1.00 94.88 295 TYR A O 1
ATOM 2285 N N . PRO A 1 296 ? 16.598 10.077 3.663 1.00 86.88 296 PRO A N 1
ATOM 2286 C CA . PRO A 1 296 ? 17.276 8.844 4.096 1.00 86.88 296 PRO A CA 1
ATOM 2287 C C . PRO A 1 296 ? 16.800 8.270 5.443 1.00 86.88 296 PRO A C 1
ATOM 2289 O O . PRO A 1 296 ? 17.077 7.115 5.748 1.00 86.88 296 PRO A O 1
ATOM 2292 N N . ASP A 1 297 ? 16.106 9.062 6.260 1.00 88.88 297 ASP A N 1
ATOM 2293 C CA . ASP A 1 297 ? 15.557 8.680 7.570 1.00 88.88 297 ASP A CA 1
ATOM 2294 C C . ASP A 1 297 ? 14.100 8.175 7.505 1.00 88.88 297 ASP A C 1
ATOM 2296 O O . ASP A 1 297 ? 13.557 7.689 8.498 1.00 88.88 297 ASP A O 1
ATOM 2300 N N . THR A 1 298 ? 13.453 8.334 6.348 1.00 93.69 298 THR A N 1
ATOM 2301 C CA . THR A 1 298 ? 12.005 8.168 6.160 1.00 93.69 298 THR A CA 1
ATOM 2302 C C . THR A 1 298 ? 11.642 7.331 4.933 1.00 93.69 298 THR A C 1
ATOM 2304 O O . THR A 1 298 ? 10.530 6.804 4.863 1.00 93.69 298 THR A O 1
ATOM 2307 N N . PHE A 1 299 ? 12.572 7.144 3.994 1.00 95.38 299 PHE A N 1
ATOM 2308 C CA . PHE A 1 299 ? 12.432 6.282 2.822 1.00 95.38 299 PHE A CA 1
ATOM 2309 C C . PHE A 1 299 ? 12.595 4.792 3.177 1.00 95.38 299 PHE A C 1
ATOM 2311 O O . PHE A 1 299 ? 13.600 4.154 2.876 1.00 95.38 299 PHE A O 1
ATOM 2318 N N . GLU A 1 300 ? 11.584 4.224 3.835 1.00 91.69 300 GLU A N 1
ATOM 2319 C CA . GLU A 1 300 ? 11.587 2.821 4.281 1.00 91.69 300 GLU A CA 1
ATOM 2320 C C . GLU A 1 300 ? 10.887 1.852 3.311 1.00 91.69 300 GLU A C 1
ATOM 2322 O O . GLU A 1 300 ? 10.794 0.653 3.592 1.00 91.69 300 GLU A O 1
ATOM 2327 N N . GLY A 1 301 ? 10.342 2.351 2.200 1.00 97.44 301 GLY A N 1
ATOM 2328 C CA . GLY A 1 301 ? 9.662 1.521 1.214 1.00 97.44 301 GLY A CA 1
ATOM 2329 C C . GLY A 1 301 ? 9.094 2.272 0.011 1.00 97.44 301 GLY A C 1
ATOM 2330 O O . GLY A 1 301 ? 9.068 3.505 -0.041 1.00 97.44 301 GLY A O 1
ATOM 2331 N N . VAL A 1 302 ? 8.585 1.503 -0.948 1.00 98.69 302 VAL A N 1
ATOM 2332 C CA . VAL A 1 302 ? 7.961 1.967 -2.192 1.00 98.69 302 VAL A CA 1
ATOM 2333 C C . VAL A 1 302 ? 6.512 1.495 -2.286 1.00 98.69 302 VAL A C 1
ATOM 2335 O O . VAL A 1 302 ? 6.185 0.364 -1.928 1.00 98.69 302 VAL A O 1
ATOM 2338 N N . PHE A 1 303 ? 5.650 2.361 -2.813 1.00 98.81 303 PHE A N 1
ATOM 2339 C CA . PHE A 1 303 ? 4.313 2.012 -3.274 1.00 98.81 303 PHE A CA 1
ATOM 2340 C C . PHE A 1 303 ? 4.297 2.054 -4.802 1.00 98.81 303 PHE A C 1
ATOM 2342 O O . PHE A 1 303 ? 4.302 3.129 -5.399 1.00 98.81 303 PHE A O 1
ATOM 2349 N N . LEU A 1 304 ? 4.333 0.880 -5.426 1.00 98.69 304 LEU A N 1
ATOM 2350 C CA . LEU A 1 304 ? 4.297 0.705 -6.873 1.00 98.69 304 LEU A CA 1
ATOM 2351 C C . LEU A 1 304 ? 2.837 0.691 -7.331 1.00 98.69 304 LEU A C 1
ATOM 2353 O O . LEU A 1 304 ? 2.151 -0.328 -7.209 1.00 98.69 304 LEU A O 1
ATOM 2357 N N . ASP A 1 305 ? 2.364 1.829 -7.833 1.00 97.69 305 ASP A N 1
ATOM 2358 C CA . ASP A 1 305 ? 0.982 1.964 -8.289 1.00 97.69 305 ASP A CA 1
ATOM 2359 C C . ASP A 1 305 ? 0.773 1.400 -9.700 1.00 97.69 305 ASP A C 1
ATOM 2361 O O . ASP A 1 305 ? 1.716 1.323 -10.500 1.00 97.69 305 ASP A O 1
ATOM 2365 N N . GLU A 1 306 ? -0.469 1.008 -9.997 1.00 96.00 306 GLU A N 1
ATOM 2366 C CA . GLU A 1 306 ? -0.863 0.286 -11.219 1.00 96.00 306 GLU A CA 1
ATOM 2367 C C . GLU A 1 306 ? -0.007 -0.970 -11.455 1.00 96.00 306 GLU A C 1
ATOM 2369 O O . GLU A 1 306 ? 0.435 -1.254 -12.571 1.00 96.00 306 GLU A O 1
ATOM 2374 N N . PHE A 1 307 ? 0.275 -1.710 -10.386 1.00 98.38 307 PHE A N 1
ATOM 2375 C CA . PHE A 1 307 ? 0.935 -3.005 -10.461 1.00 98.38 307 PHE A CA 1
ATOM 2376 C C . PHE A 1 307 ? 0.021 -4.005 -11.188 1.00 98.38 307 PHE A C 1
ATOM 2378 O O . PHE A 1 307 ? -1.207 -3.894 -11.163 1.00 98.38 307 PHE A O 1
ATOM 2385 N N . ILE A 1 308 ? 0.601 -4.998 -11.861 1.00 97.56 308 ILE A N 1
ATOM 2386 C CA . ILE A 1 308 ? -0.209 -6.014 -12.544 1.00 97.56 308 ILE A CA 1
ATOM 2387 C C . ILE A 1 308 ? -0.859 -6.982 -11.557 1.00 97.56 308 ILE A C 1
ATOM 2389 O O . ILE A 1 308 ? -0.248 -7.398 -10.577 1.00 97.56 308 ILE A O 1
ATOM 2393 N N . ASN A 1 309 ? -2.063 -7.441 -11.881 1.00 96.75 309 ASN A N 1
ATOM 2394 C CA . ASN A 1 309 ? -2.674 -8.571 -11.183 1.00 96.75 309 ASN A CA 1
ATOM 2395 C C . ASN A 1 309 ? -2.231 -9.936 -11.741 1.00 96.75 309 ASN A C 1
ATOM 2397 O O . ASN A 1 309 ? -2.460 -10.962 -11.109 1.00 96.75 309 ASN A O 1
ATOM 2401 N N . GLY A 1 310 ? -1.571 -9.958 -12.904 1.00 95.81 310 GLY A N 1
ATOM 2402 C CA . GLY A 1 310 ? -1.035 -11.175 -13.521 1.00 95.81 310 GLY A CA 1
ATOM 2403 C C . GLY A 1 310 ? -2.058 -12.010 -14.291 1.00 95.81 310 GLY A C 1
ATOM 2404 O O . GLY A 1 310 ? -1.682 -13.000 -14.909 1.00 95.81 310 GLY A O 1
ATOM 2405 N N . TRP A 1 311 ? -3.331 -11.611 -14.332 1.00 95.00 311 TRP A N 1
ATOM 2406 C CA . TRP A 1 311 ? -4.361 -12.338 -15.073 1.00 95.00 311 TRP A CA 1
ATOM 2407 C C . TRP A 1 311 ? -4.421 -11.936 -16.551 1.00 95.00 311 TRP A C 1
ATOM 2409 O O . TRP A 1 311 ? -4.088 -10.814 -16.946 1.00 95.00 311 TRP A O 1
ATOM 2419 N N . GLY A 1 312 ? -4.895 -12.859 -17.394 1.00 94.25 312 GLY A N 1
ATOM 2420 C CA . GLY A 1 312 ? -5.132 -12.607 -18.817 1.00 94.25 312 GLY A CA 1
ATOM 2421 C C . GLY A 1 312 ? -3.900 -12.037 -19.528 1.00 94.25 312 GLY A C 1
ATOM 2422 O O . GLY A 1 312 ? -2.804 -12.582 -19.426 1.00 94.25 312 GLY A O 1
ATOM 2423 N N . THR A 1 313 ? -4.067 -10.917 -20.232 1.00 92.00 313 THR A N 1
ATOM 2424 C CA . THR A 1 313 ? -2.989 -10.248 -20.984 1.00 92.00 313 THR A CA 1
ATOM 2425 C C . THR A 1 313 ? -1.960 -9.524 -20.108 1.00 92.00 313 THR A C 1
ATOM 2427 O O . THR A 1 313 ? -0.933 -9.091 -20.631 1.00 92.00 313 THR A O 1
ATOM 2430 N N . GLN A 1 314 ? -2.190 -9.385 -18.795 1.00 94.06 314 GLN A N 1
ATOM 2431 C CA . GLN A 1 314 ? -1.186 -8.831 -17.880 1.00 94.06 314 GLN A CA 1
ATOM 2432 C C . GLN A 1 314 ? -0.106 -9.858 -17.502 1.00 94.06 314 GLN A C 1
ATOM 2434 O O . GLN A 1 314 ? 1.014 -9.455 -17.198 1.00 94.06 314 GLN A O 1
ATOM 2439 N N . SER A 1 315 ? -0.404 -11.163 -17.584 1.00 95.69 315 SER A N 1
ATOM 2440 C CA . SER A 1 315 ? 0.550 -12.256 -17.303 1.00 95.69 315 SER A CA 1
ATOM 2441 C C . SER A 1 315 ? 1.864 -12.126 -18.086 1.00 95.69 315 SER A C 1
ATOM 2443 O O . SER A 1 315 ? 2.943 -12.326 -17.534 1.00 95.69 315 SER A O 1
ATOM 2445 N N . GLU A 1 316 ? 1.794 -11.689 -19.350 1.00 96.38 316 GLU A N 1
ATOM 2446 C CA . GLU A 1 316 ? 2.956 -11.476 -20.226 1.00 96.38 316 GLU A CA 1
ATOM 2447 C C . GLU A 1 316 ? 3.983 -10.475 -19.665 1.00 96.38 316 GLU A C 1
ATOM 2449 O O . GLU A 1 316 ? 5.139 -10.470 -20.086 1.00 96.38 316 GLU A O 1
ATOM 2454 N N . ARG A 1 317 ? 3.555 -9.601 -18.745 1.00 96.56 317 ARG A N 1
ATOM 2455 C CA . ARG A 1 317 ? 4.361 -8.515 -18.168 1.00 96.56 317 ARG A CA 1
ATOM 2456 C C . ARG A 1 317 ? 5.061 -8.935 -16.873 1.00 96.56 317 ARG A C 1
ATOM 2458 O O . ARG A 1 317 ? 5.922 -8.204 -16.386 1.00 96.56 317 ARG A O 1
ATOM 2465 N N . LEU A 1 318 ? 4.739 -10.118 -16.338 1.00 97.00 318 LEU A N 1
ATOM 2466 C CA . LEU A 1 318 ? 5.328 -10.658 -15.111 1.00 97.00 318 LEU A CA 1
ATOM 2467 C C . LEU A 1 318 ? 6.870 -10.688 -15.123 1.00 97.00 318 LEU A C 1
ATOM 2469 O O . LEU A 1 318 ? 7.448 -10.282 -14.116 1.00 97.00 318 LEU A O 1
ATOM 2473 N N . PRO A 1 319 ? 7.570 -11.067 -16.217 1.00 97.12 319 PRO A N 1
ATOM 2474 C CA . PRO A 1 319 ? 9.035 -11.048 -16.235 1.00 97.12 319 PRO A CA 1
ATOM 2475 C C . PRO A 1 319 ? 9.632 -9.650 -16.019 1.00 97.12 319 PRO A C 1
ATOM 2477 O O . PRO A 1 319 ? 10.665 -9.527 -15.368 1.00 97.12 319 PRO A O 1
ATOM 2480 N N . TRP A 1 320 ? 8.968 -8.596 -16.509 1.00 98.19 320 TRP A N 1
ATOM 2481 C CA . TRP A 1 320 ? 9.406 -7.212 -16.299 1.00 98.19 320 TRP A CA 1
ATOM 2482 C C . TRP A 1 320 ? 9.180 -6.756 -14.854 1.00 98.19 320 TRP A C 1
ATOM 2484 O O . TRP A 1 320 ? 10.060 -6.137 -14.263 1.00 98.19 320 TRP A O 1
ATOM 2494 N N . TYR A 1 321 ? 8.041 -7.115 -14.253 1.00 98.62 321 TYR A N 1
ATOM 2495 C CA . TYR A 1 321 ? 7.801 -6.839 -12.833 1.00 98.62 321 TYR A CA 1
ATOM 2496 C C . TYR A 1 321 ? 8.739 -7.627 -11.917 1.00 98.62 321 TYR A C 1
ATOM 2498 O O . TYR A 1 321 ? 9.169 -7.085 -10.903 1.00 98.62 321 TYR A O 1
ATOM 2506 N N . LYS A 1 322 ? 9.116 -8.859 -12.285 1.00 98.25 322 LYS A N 1
ATOM 2507 C CA . LYS A 1 322 ? 10.154 -9.609 -11.571 1.00 98.25 322 LYS A CA 1
ATOM 2508 C C . LYS A 1 322 ? 11.500 -8.888 -11.617 1.00 98.25 322 LYS A C 1
ATOM 2510 O O . LYS A 1 322 ? 12.069 -8.638 -10.565 1.00 98.25 322 LYS A O 1
ATOM 2515 N N . ASP A 1 323 ? 11.967 -8.511 -12.805 1.00 98.31 323 ASP A N 1
ATOM 2516 C CA . ASP A 1 323 ? 13.214 -7.754 -12.991 1.00 98.31 323 ASP A CA 1
ATOM 2517 C C . ASP A 1 323 ? 13.198 -6.418 -12.218 1.00 98.31 323 ASP A C 1
ATOM 2519 O O . ASP A 1 323 ? 14.162 -6.088 -11.530 1.00 98.31 323 ASP A O 1
ATOM 2523 N N . LEU A 1 324 ? 12.076 -5.687 -12.224 1.00 98.75 324 LEU A N 1
ATOM 2524 C CA . LEU A 1 324 ? 11.902 -4.478 -11.411 1.00 98.75 324 LEU A CA 1
ATOM 2525 C C . LEU A 1 324 ? 11.988 -4.763 -9.899 1.00 98.75 324 LEU A C 1
ATOM 2527 O O . LEU A 1 324 ? 12.746 -4.091 -9.202 1.00 98.75 324 LEU A O 1
ATOM 2531 N N . VAL A 1 325 ? 11.232 -5.736 -9.384 1.00 98.50 325 VAL A N 1
ATOM 2532 C CA . VAL A 1 325 ? 11.193 -6.065 -7.945 1.00 98.50 325 VAL A CA 1
ATOM 2533 C C . VAL A 1 325 ? 12.540 -6.607 -7.463 1.00 98.50 325 VAL A C 1
ATOM 2535 O O . VAL A 1 325 ? 13.045 -6.140 -6.442 1.00 98.50 325 VAL A O 1
ATOM 2538 N N . ASP A 1 326 ? 13.169 -7.509 -8.220 1.00 97.44 326 ASP A N 1
ATOM 2539 C CA . ASP A 1 326 ? 14.510 -8.024 -7.931 1.00 97.44 326 ASP A CA 1
ATOM 2540 C C . ASP A 1 326 ? 15.543 -6.874 -7.917 1.00 97.44 326 ASP A C 1
ATOM 2542 O O . ASP A 1 326 ? 16.383 -6.804 -7.019 1.00 97.44 326 ASP A O 1
ATOM 2546 N N . ALA A 1 327 ? 15.458 -5.924 -8.860 1.00 95.31 327 ALA A N 1
ATOM 2547 C CA . ALA A 1 327 ? 16.363 -4.772 -8.942 1.00 95.31 327 ALA A CA 1
ATOM 2548 C C . ALA A 1 327 ? 16.156 -3.725 -7.832 1.00 95.31 327 ALA A C 1
ATOM 2550 O O . ALA A 1 327 ? 17.125 -3.059 -7.449 1.00 95.31 327 ALA A O 1
ATOM 2551 N N . ILE A 1 328 ? 14.929 -3.575 -7.315 1.00 96.31 328 ILE A N 1
ATOM 2552 C CA . ILE A 1 328 ? 14.623 -2.794 -6.103 1.00 96.31 328 ILE A CA 1
ATOM 2553 C C . ILE A 1 328 ? 15.208 -3.517 -4.886 1.00 96.31 328 ILE A C 1
ATOM 2555 O O . ILE A 1 328 ? 15.937 -2.911 -4.097 1.00 96.31 328 ILE A O 1
ATOM 2559 N N . ARG A 1 329 ? 14.961 -4.825 -4.753 1.00 93.50 329 ARG A N 1
ATOM 2560 C CA . ARG A 1 329 ? 15.440 -5.611 -3.613 1.00 93.50 329 ARG A CA 1
ATOM 2561 C C . ARG A 1 329 ? 16.966 -5.647 -3.530 1.00 93.50 329 ARG A C 1
ATOM 2563 O O . ARG A 1 329 ? 17.507 -5.501 -2.438 1.00 93.50 329 ARG A O 1
ATOM 2570 N N . ALA A 1 330 ? 17.652 -5.774 -4.664 1.00 87.50 330 ALA A N 1
ATOM 2571 C CA . ALA A 1 330 ? 19.113 -5.745 -4.739 1.00 87.50 330 ALA A CA 1
ATOM 2572 C C . ALA A 1 330 ? 19.726 -4.388 -4.334 1.00 87.50 330 ALA A C 1
ATOM 2574 O O . ALA A 1 330 ? 20.877 -4.350 -3.912 1.00 87.50 330 ALA A O 1
ATOM 2575 N N . ARG A 1 331 ? 18.977 -3.281 -4.450 1.00 89.12 331 ARG A N 1
ATOM 2576 C CA . ARG A 1 331 ? 19.428 -1.933 -4.052 1.00 89.12 331 ARG A CA 1
ATOM 2577 C C . ARG A 1 331 ? 19.158 -1.603 -2.591 1.00 89.12 331 ARG A C 1
ATOM 2579 O O . ARG A 1 331 ? 19.997 -0.980 -1.952 1.00 89.12 331 ARG A O 1
ATOM 2586 N N . PHE A 1 332 ? 17.977 -1.967 -2.093 1.00 85.19 332 PHE A N 1
ATOM 2587 C CA . PHE A 1 332 ? 17.469 -1.479 -0.804 1.00 85.19 332 PHE A CA 1
ATOM 2588 C C . PHE A 1 332 ? 17.328 -2.581 0.265 1.00 85.19 332 PHE A C 1
ATOM 2590 O O . PHE A 1 332 ? 17.039 -2.293 1.424 1.00 85.19 332 PHE A O 1
ATOM 2597 N N . GLY A 1 333 ? 17.573 -3.846 -0.092 1.00 83.25 333 GLY A N 1
ATOM 2598 C CA . GLY A 1 333 ? 17.614 -4.974 0.838 1.00 83.25 333 GLY A CA 1
ATOM 2599 C C . GLY A 1 333 ? 16.244 -5.471 1.318 1.00 83.25 333 GLY A C 1
ATOM 2600 O O . GLY A 1 333 ? 15.181 -4.963 0.954 1.00 83.25 333 GLY A O 1
ATOM 2601 N N . LYS A 1 334 ? 16.257 -6.520 2.149 1.00 80.62 334 LYS A N 1
ATOM 2602 C CA . LYS A 1 334 ? 15.043 -7.198 2.655 1.00 80.62 334 LYS A CA 1
ATOM 2603 C C . LYS A 1 334 ? 14.232 -6.394 3.680 1.00 80.62 334 LYS A C 1
ATOM 2605 O O . LYS A 1 334 ? 13.082 -6.735 3.906 1.00 80.62 334 LYS A O 1
ATOM 2610 N N . GLY A 1 335 ? 14.801 -5.348 4.285 1.00 82.25 335 GLY A N 1
ATOM 2611 C CA . GLY A 1 335 ? 14.084 -4.475 5.229 1.00 82.25 335 GLY A CA 1
ATOM 2612 C C . GLY A 1 335 ? 13.254 -3.361 4.571 1.00 82.25 335 GLY A C 1
ATOM 2613 O O . GLY A 1 335 ? 12.406 -2.761 5.235 1.00 82.25 335 GLY A O 1
ATOM 2614 N N . PHE A 1 336 ? 13.497 -3.082 3.286 1.00 91.94 336 PHE A N 1
ATOM 2615 C CA . PHE A 1 336 ? 12.788 -2.064 2.511 1.00 91.94 336 PHE A CA 1
ATOM 2616 C C . PHE A 1 336 ? 11.430 -2.593 2.043 1.00 91.94 336 PHE A C 1
ATOM 2618 O O . PHE A 1 336 ? 11.369 -3.597 1.335 1.00 91.94 336 PHE A O 1
ATOM 2625 N N . LEU A 1 337 ? 10.335 -1.939 2.430 1.00 97.12 337 LEU A N 1
ATOM 2626 C CA . LEU A 1 337 ? 8.990 -2.439 2.145 1.00 97.12 337 LEU A CA 1
ATOM 2627 C C . LEU A 1 337 ? 8.612 -2.205 0.675 1.00 97.12 337 LEU A C 1
ATOM 2629 O O . LEU A 1 337 ? 8.554 -1.061 0.227 1.00 97.12 337 LEU A O 1
ATOM 2633 N N . ILE A 1 338 ? 8.275 -3.262 -0.060 1.00 98.56 338 ILE A N 1
ATOM 2634 C CA . ILE A 1 338 ? 7.713 -3.161 -1.411 1.00 98.56 338 ILE A CA 1
ATOM 2635 C C . ILE A 1 338 ? 6.206 -3.419 -1.338 1.00 98.56 338 ILE A C 1
ATOM 2637 O O . ILE A 1 338 ? 5.771 -4.509 -0.960 1.00 98.56 338 ILE A O 1
ATOM 264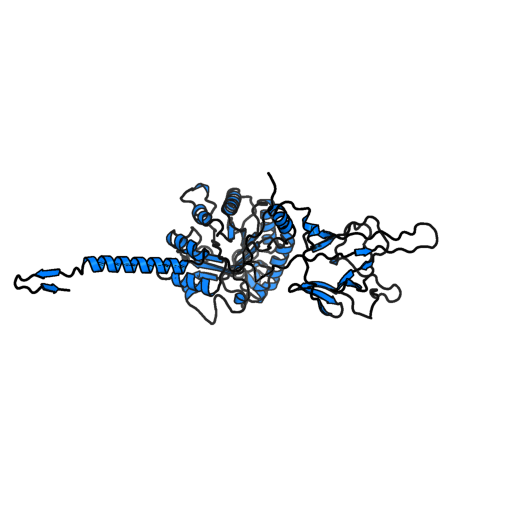1 N N . VAL A 1 339 ? 5.410 -2.419 -1.726 1.00 98.75 339 VAL A N 1
ATOM 2642 C CA . VAL A 1 339 ? 3.954 -2.533 -1.876 1.00 98.75 339 VAL A CA 1
ATOM 2643 C C . VAL A 1 339 ? 3.591 -2.487 -3.359 1.00 98.75 339 VAL A C 1
ATOM 2645 O O . VAL A 1 339 ? 3.981 -1.545 -4.044 1.00 98.75 339 VAL A O 1
ATOM 2648 N N . GLY A 1 340 ? 2.837 -3.469 -3.855 1.00 98.69 340 GLY A N 1
ATOM 2649 C CA . GLY A 1 340 ? 2.305 -3.480 -5.226 1.00 98.69 340 GLY A CA 1
ATOM 2650 C C . GLY A 1 340 ? 0.792 -3.261 -5.252 1.00 98.69 340 GLY A C 1
ATOM 2651 O O . GLY A 1 340 ? 0.055 -4.026 -4.629 1.00 98.69 340 GLY A O 1
ATOM 2652 N N . ASN A 1 341 ? 0.302 -2.249 -5.973 1.00 98.6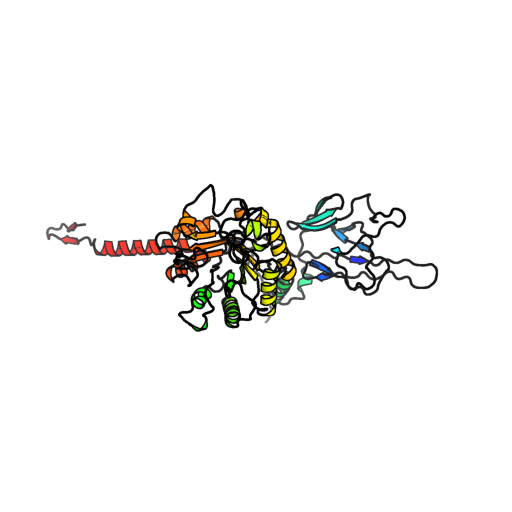2 341 ASN A N 1
ATOM 2653 C CA . ASN A 1 341 ? -1.140 -2.049 -6.143 1.00 98.62 341 ASN A CA 1
ATOM 2654 C C . ASN A 1 341 ? -1.701 -2.809 -7.353 1.00 98.62 341 ASN A C 1
ATOM 2656 O O . ASN A 1 341 ? -1.707 -2.282 -8.461 1.00 98.62 341 ASN A O 1
ATOM 2660 N N . CYS A 1 342 ? -2.201 -4.031 -7.137 1.00 97.62 342 CYS A N 1
ATOM 2661 C CA . CYS A 1 342 ? -2.941 -4.792 -8.152 1.00 97.62 342 CYS A CA 1
ATOM 2662 C C . CYS A 1 342 ? -4.342 -4.191 -8.434 1.00 97.62 342 CYS A C 1
ATOM 2664 O O . CYS A 1 342 ? -4.993 -4.595 -9.405 1.00 97.62 342 CYS A O 1
ATOM 2666 N N . GLY A 1 343 ? -4.885 -3.354 -7.533 1.00 95.81 343 GLY A N 1
ATOM 2667 C CA . GLY A 1 343 ? -6.280 -2.868 -7.505 1.00 95.81 343 GLY A CA 1
ATOM 2668 C C . GLY A 1 343 ? -7.355 -3.968 -7.381 1.00 95.81 343 GLY A C 1
ATOM 2669 O O . GLY A 1 343 ? -8.553 -3.702 -7.301 1.00 95.81 343 GLY A O 1
ATOM 2670 N N . SER A 1 344 ? -6.935 -5.231 -7.396 1.00 95.38 344 SER A N 1
ATOM 2671 C CA . SER A 1 344 ? -7.738 -6.434 -7.611 1.00 95.38 344 SER A CA 1
ATOM 2672 C C . SER A 1 344 ? -6.961 -7.660 -7.116 1.00 95.38 344 SER A C 1
ATOM 2674 O O . SER A 1 344 ? -5.773 -7.548 -6.811 1.00 95.38 344 SER A O 1
ATOM 2676 N N . ASN A 1 345 ? -7.607 -8.828 -7.016 1.00 95.81 345 ASN A N 1
ATOM 2677 C CA . ASN A 1 345 ? -6.910 -10.056 -6.621 1.00 95.81 345 ASN A CA 1
ATOM 2678 C C . ASN A 1 345 ? -5.738 -10.345 -7.580 1.00 95.81 345 ASN A C 1
ATOM 2680 O O . ASN A 1 345 ? -5.841 -10.059 -8.771 1.00 95.81 345 ASN A O 1
ATOM 2684 N N . CYS A 1 346 ? -4.636 -10.906 -7.081 1.00 96.00 346 CYS A N 1
ATOM 2685 C CA . CYS A 1 346 ? -3.444 -11.175 -7.892 1.00 96.00 346 CYS A CA 1
ATOM 2686 C C . CYS A 1 346 ? -3.268 -12.694 -8.124 1.00 96.00 346 CYS A C 1
ATOM 2688 O O . CYS A 1 346 ? -3.697 -13.514 -7.303 1.00 96.00 346 CYS A O 1
ATOM 2690 N N . SER A 1 347 ? -2.641 -13.085 -9.235 1.00 97.19 347 SER A N 1
ATOM 2691 C CA . SER A 1 347 ? -2.341 -14.487 -9.567 1.00 97.19 347 SER A CA 1
ATOM 2692 C C . SER A 1 347 ? -1.266 -15.097 -8.652 1.00 97.19 347 SER A C 1
ATOM 2694 O O . SER A 1 347 ? -0.513 -14.372 -8.000 1.00 97.19 347 SER A O 1
ATOM 2696 N N . GLU A 1 348 ? -1.182 -16.431 -8.578 1.00 96.62 348 GLU A N 1
ATOM 2697 C CA . GLU A 1 348 ? -0.196 -17.127 -7.726 1.00 96.62 348 GLU A CA 1
ATOM 2698 C C . GLU A 1 348 ? 1.248 -16.790 -8.155 1.00 96.62 348 GLU A C 1
ATOM 2700 O O . GLU A 1 348 ? 2.122 -16.604 -7.310 1.00 96.62 348 GLU A O 1
ATOM 2705 N N . GLU A 1 349 ? 1.475 -16.580 -9.454 1.00 96.44 349 GLU A N 1
ATOM 2706 C CA . GLU A 1 349 ? 2.760 -16.158 -10.019 1.00 96.44 349 GLU A CA 1
ATOM 2707 C C . GLU A 1 349 ? 3.117 -14.700 -9.690 1.00 96.44 349 GLU A C 1
ATOM 2709 O O . GLU A 1 349 ? 4.297 -14.392 -9.525 1.00 96.44 349 GLU A O 1
ATOM 2714 N N . VAL A 1 350 ? 2.126 -13.808 -9.542 1.00 98.12 350 VAL A N 1
ATOM 2715 C CA . VAL A 1 350 ? 2.369 -12.458 -9.008 1.00 98.12 350 VAL A CA 1
ATOM 2716 C C . VAL A 1 350 ? 2.723 -12.534 -7.527 1.00 98.12 350 VAL A C 1
ATOM 2718 O O . VAL A 1 350 ? 3.719 -11.942 -7.138 1.00 98.12 350 VAL A O 1
ATOM 2721 N N . LEU A 1 351 ? 2.004 -13.313 -6.708 1.00 96.19 351 LEU A N 1
ATOM 2722 C CA . LEU A 1 351 ? 2.295 -13.449 -5.267 1.00 96.19 351 LEU A CA 1
ATOM 2723 C C . LEU A 1 351 ? 3.662 -14.084 -4.954 1.00 96.19 351 LEU A C 1
ATOM 2725 O O . LEU A 1 351 ? 4.168 -13.908 -3.836 1.00 96.19 351 LEU A O 1
ATOM 2729 N N . ALA A 1 352 ? 4.228 -14.812 -5.922 1.00 95.38 352 ALA A N 1
ATOM 2730 C CA . ALA A 1 352 ? 5.573 -15.382 -5.893 1.00 95.38 352 ALA A CA 1
ATOM 2731 C C . ALA A 1 352 ? 6.692 -14.356 -6.176 1.00 95.38 352 ALA A C 1
ATOM 2733 O O . ALA A 1 352 ? 7.869 -14.680 -6.007 1.00 95.38 352 ALA A O 1
ATOM 2734 N N . LEU A 1 353 ? 6.357 -13.124 -6.581 1.00 96.25 353 LEU A N 1
ATOM 2735 C CA . LEU A 1 353 ? 7.308 -12.012 -6.582 1.00 96.25 353 LEU A CA 1
ATOM 2736 C C . LEU A 1 353 ? 7.667 -11.608 -5.146 1.00 96.25 353 LEU A C 1
ATOM 2738 O O . LEU A 1 353 ? 6.861 -11.731 -4.220 1.00 96.25 353 LEU A O 1
ATOM 2742 N N . ASP A 1 354 ? 8.869 -11.054 -4.979 1.00 93.62 354 ASP A N 1
ATOM 2743 C CA . ASP A 1 354 ? 9.435 -10.631 -3.691 1.00 93.62 354 ASP A CA 1
ATOM 2744 C C . ASP A 1 354 ? 8.880 -9.279 -3.189 1.00 93.62 354 ASP A C 1
ATOM 2746 O O . ASP A 1 354 ? 9.614 -8.395 -2.741 1.00 93.62 354 ASP A O 1
ATOM 2750 N N . VAL A 1 355 ? 7.561 -9.118 -3.311 1.00 96.94 355 VAL A N 1
ATOM 2751 C CA . VAL A 1 355 ? 6.765 -7.982 -2.835 1.00 96.94 355 VAL A CA 1
ATOM 2752 C C . VAL A 1 355 ? 6.152 -8.346 -1.487 1.00 96.94 355 VAL A C 1
ATOM 2754 O O . VAL A 1 355 ? 5.602 -9.438 -1.306 1.00 96.94 355 VAL A O 1
ATOM 2757 N N . ASP A 1 356 ? 6.222 -7.423 -0.537 1.00 97.12 356 ASP A N 1
ATOM 2758 C CA . ASP A 1 356 ? 5.836 -7.673 0.847 1.00 97.12 356 ASP A CA 1
ATOM 2759 C C . ASP A 1 356 ? 4.312 -7.594 1.030 1.00 97.12 356 ASP A C 1
ATOM 2761 O O . ASP A 1 356 ? 3.713 -8.490 1.631 1.00 97.12 356 ASP A O 1
ATOM 2765 N N . VAL A 1 357 ? 3.676 -6.563 0.456 1.00 98.44 357 VAL A N 1
ATOM 2766 C CA . VAL A 1 357 ? 2.231 -6.297 0.580 1.00 98.44 357 VAL A CA 1
ATOM 2767 C C . VAL A 1 357 ? 1.607 -5.987 -0.782 1.00 98.44 357 VAL A C 1
ATOM 2769 O O . VAL A 1 357 ? 2.144 -5.207 -1.563 1.00 98.44 357 VAL A O 1
ATOM 2772 N N . TYR A 1 358 ? 0.428 -6.542 -1.048 1.00 98.62 358 TYR A N 1
ATOM 2773 C CA . TYR A 1 358 ? -0.376 -6.239 -2.227 1.00 98.62 358 TYR A CA 1
ATOM 2774 C C . TYR A 1 358 ? -1.626 -5.460 -1.832 1.00 98.62 358 TYR A C 1
ATOM 2776 O O . TYR A 1 358 ? -2.424 -5.940 -1.024 1.00 98.62 358 TYR A O 1
ATOM 2784 N N . MET A 1 359 ? -1.845 -4.295 -2.447 1.00 98.69 359 MET A N 1
ATOM 2785 C CA . MET A 1 359 ? -3.185 -3.714 -2.480 1.00 98.69 359 MET A CA 1
ATOM 2786 C C . MET A 1 359 ? -4.005 -4.511 -3.497 1.00 98.69 359 MET A C 1
ATOM 2788 O O . MET A 1 359 ? -3.851 -4.374 -4.709 1.00 98.69 359 MET A O 1
ATOM 2792 N N . SER A 1 360 ? -4.793 -5.445 -2.966 1.00 97.62 360 SER A N 1
ATOM 2793 C CA . SER A 1 360 ? -5.449 -6.528 -3.706 1.00 97.62 360 SER A CA 1
ATOM 2794 C C . SER A 1 360 ? -6.966 -6.359 -3.826 1.00 97.62 360 SER A C 1
ATOM 2796 O O . SER A 1 360 ? -7.668 -7.236 -4.326 1.00 97.62 360 SER A O 1
ATOM 2798 N N . PHE A 1 361 ? -7.485 -5.222 -3.372 1.00 97.62 361 PHE A N 1
ATOM 2799 C CA . PHE A 1 361 ? -8.818 -4.743 -3.704 1.00 97.62 361 PHE A CA 1
ATOM 2800 C C . PHE A 1 361 ? -8.833 -3.221 -3.596 1.00 97.62 361 PHE A C 1
ATOM 2802 O O . PHE A 1 361 ? -8.470 -2.688 -2.548 1.00 97.62 361 PHE A O 1
ATOM 2809 N N . GLU A 1 362 ? -9.295 -2.543 -4.641 1.00 96.25 362 GLU A N 1
ATOM 2810 C CA . GLU A 1 362 ? -9.504 -1.097 -4.649 1.00 96.25 362 GLU A CA 1
ATOM 2811 C C . GLU A 1 362 ? -10.799 -0.767 -5.410 1.00 96.25 362 GLU A C 1
ATOM 2813 O O . GLU A 1 362 ? -10.818 -0.683 -6.638 1.00 96.25 362 GLU A O 1
ATOM 2818 N N . SER A 1 363 ? -11.930 -0.664 -4.700 1.00 95.00 363 SER A N 1
ATOM 2819 C CA . SER A 1 363 ? -13.223 -0.337 -5.327 1.00 95.00 363 SER A CA 1
ATOM 2820 C C . SER A 1 363 ? -14.310 0.063 -4.316 1.00 95.00 363 SER A C 1
ATOM 2822 O O . SER A 1 363 ? -14.076 0.181 -3.111 1.00 95.00 363 SER A O 1
ATOM 2824 N N . THR A 1 364 ? -15.537 0.246 -4.812 1.00 95.75 364 THR A N 1
ATOM 2825 C CA . THR A 1 364 ? -16.712 0.575 -3.995 1.00 95.75 364 THR A CA 1
ATOM 2826 C C . THR A 1 364 ? -17.080 -0.547 -3.017 1.00 95.75 364 THR A C 1
ATOM 2828 O O . THR A 1 364 ? -16.885 -1.736 -3.293 1.00 95.75 364 THR A O 1
ATOM 2831 N N . ALA A 1 365 ? -17.745 -0.182 -1.921 1.00 96.88 365 ALA A N 1
ATOM 2832 C CA . ALA A 1 365 ? -18.400 -1.115 -1.007 1.00 96.88 365 ALA A CA 1
ATOM 2833 C C . ALA A 1 365 ? -19.399 -2.044 -1.722 1.00 96.88 365 ALA A C 1
ATOM 2835 O O . ALA A 1 365 ? -19.499 -3.217 -1.374 1.00 96.88 365 ALA A O 1
ATOM 2836 N N . ALA A 1 366 ? -20.093 -1.565 -2.761 1.00 95.50 366 ALA A N 1
ATOM 2837 C CA . ALA A 1 366 ? -20.989 -2.400 -3.561 1.00 95.50 366 ALA A CA 1
ATOM 2838 C C . ALA A 1 366 ? -20.219 -3.509 -4.302 1.00 95.50 366 ALA A C 1
ATOM 2840 O O . ALA A 1 366 ? -20.588 -4.677 -4.196 1.00 95.50 366 ALA A O 1
ATOM 2841 N N . THR A 1 367 ? -19.107 -3.171 -4.969 1.00 94.50 367 THR A N 1
ATOM 2842 C CA . THR A 1 367 ? -18.200 -4.151 -5.597 1.00 94.50 367 THR A CA 1
ATOM 2843 C C . THR A 1 367 ? -17.673 -5.150 -4.565 1.00 94.50 367 THR A C 1
ATOM 2845 O O . THR A 1 367 ? -17.638 -6.351 -4.829 1.00 94.50 367 THR A O 1
ATOM 2848 N N . TYR A 1 368 ? -17.298 -4.669 -3.374 1.00 96.12 368 TYR A N 1
ATOM 2849 C CA . TYR A 1 368 ? -16.758 -5.502 -2.299 1.00 96.12 368 TYR A CA 1
ATOM 2850 C C . TYR A 1 368 ? -17.767 -6.554 -1.810 1.00 96.12 368 TYR A C 1
ATOM 2852 O O . TYR A 1 368 ? -17.434 -7.721 -1.574 1.00 96.12 368 TYR A O 1
ATOM 2860 N N . LEU A 1 369 ? -19.033 -6.151 -1.686 1.00 95.69 369 LEU A N 1
ATOM 2861 C CA . LEU A 1 369 ? -20.106 -6.989 -1.156 1.00 95.69 369 LEU A CA 1
ATOM 2862 C C . LEU A 1 369 ? -20.769 -7.897 -2.203 1.00 95.69 369 LEU A C 1
ATOM 2864 O O . LEU A 1 369 ? -21.323 -8.916 -1.809 1.00 95.69 369 LEU A O 1
ATOM 2868 N N . ALA A 1 370 ? -20.658 -7.600 -3.504 1.00 90.75 370 ALA A N 1
ATOM 2869 C CA . ALA A 1 370 ? -21.366 -8.296 -4.594 1.00 90.75 370 ALA A CA 1
ATOM 2870 C C . ALA A 1 370 ? -21.071 -9.806 -4.763 1.00 90.75 370 ALA A C 1
ATOM 2872 O O . ALA A 1 370 ? -21.770 -10.474 -5.517 1.00 90.75 370 ALA A O 1
ATOM 2873 N N . ASP A 1 371 ? -20.036 -10.318 -4.092 1.00 70.25 371 ASP A N 1
ATOM 2874 C CA . ASP A 1 371 ? -19.710 -11.743 -3.925 1.00 70.25 371 ASP A CA 1
ATOM 2875 C C . ASP A 1 371 ? -19.816 -12.612 -5.191 1.00 70.25 371 ASP A C 1
ATOM 2877 O O . ASP A 1 371 ? -20.618 -13.534 -5.287 1.00 70.25 371 ASP A O 1
ATOM 2881 N N . ASN A 1 372 ? -18.981 -12.309 -6.189 1.00 82.56 372 ASN A N 1
ATOM 2882 C CA . ASN A 1 372 ? -18.911 -13.060 -7.441 1.00 82.56 372 ASN A CA 1
ATOM 2883 C C . ASN A 1 372 ? -17.979 -14.289 -7.308 1.00 82.56 372 ASN A C 1
ATOM 2885 O O . ASN A 1 372 ? -16.760 -14.104 -7.290 1.00 82.56 372 ASN A O 1
ATOM 2889 N N . PRO A 1 373 ? -18.479 -15.543 -7.315 1.00 80.88 373 PRO A N 1
ATOM 2890 C CA . PRO A 1 373 ? -17.626 -16.725 -7.152 1.00 80.88 373 PRO A CA 1
ATOM 2891 C C . PRO A 1 373 ? -16.720 -17.004 -8.361 1.00 80.88 373 PRO A C 1
ATOM 2893 O O . PRO A 1 373 ? -15.740 -17.730 -8.231 1.00 80.88 373 PRO A O 1
ATOM 2896 N N . ALA A 1 374 ? -17.028 -16.434 -9.533 1.00 82.44 374 ALA A N 1
ATOM 2897 C CA . ALA A 1 374 ? -16.186 -16.531 -10.728 1.00 82.44 374 ALA A CA 1
ATOM 2898 C C . ALA A 1 374 ? -15.043 -15.495 -10.746 1.00 82.44 374 ALA A C 1
ATOM 2900 O O . ALA A 1 374 ? -14.148 -15.587 -11.581 1.00 82.44 374 ALA A O 1
ATOM 2901 N N . SER A 1 375 ? -15.071 -14.512 -9.839 1.00 84.12 375 SER A N 1
ATOM 2902 C CA . SER A 1 375 ? -13.998 -13.534 -9.626 1.00 84.12 375 SER A CA 1
ATOM 2903 C C . SER A 1 375 ? -13.942 -13.156 -8.135 1.00 84.12 375 SER A C 1
ATOM 2905 O O . SER A 1 375 ? -14.329 -12.046 -7.754 1.00 84.12 375 SER A O 1
ATOM 2907 N N . PRO A 1 376 ? -13.549 -14.100 -7.257 1.00 90.94 376 PRO A N 1
ATOM 2908 C CA . PRO A 1 376 ? -13.559 -13.884 -5.815 1.00 90.94 376 PRO A CA 1
ATOM 2909 C C . PRO A 1 376 ? -12.518 -12.829 -5.435 1.00 90.94 376 PRO A C 1
ATOM 2911 O O . PRO A 1 376 ? -11.386 -12.870 -5.903 1.00 90.94 376 PRO A O 1
ATOM 2914 N N . ILE A 1 377 ? -12.869 -11.896 -4.550 1.00 93.56 377 ILE A N 1
ATOM 2915 C CA . ILE A 1 377 ? -11.957 -10.814 -4.125 1.00 93.56 377 ILE A CA 1
ATOM 2916 C C . ILE A 1 377 ? -10.714 -11.366 -3.413 1.00 93.56 377 ILE A C 1
ATOM 2918 O O . ILE A 1 377 ? -9.631 -10.805 -3.530 1.00 93.56 377 ILE A O 1
ATOM 2922 N N . HIS A 1 378 ? -10.862 -12.489 -2.711 1.00 94.06 378 HIS A N 1
ATOM 2923 C CA . HIS A 1 378 ? -9.773 -13.165 -2.022 1.00 94.06 378 HIS A CA 1
ATOM 2924 C C . HIS A 1 378 ? -9.787 -14.671 -2.360 1.00 94.06 378 HIS A C 1
ATOM 2926 O O . HIS A 1 378 ? -10.421 -15.459 -1.657 1.00 94.06 378 HIS A O 1
ATOM 2932 N N . PRO A 1 379 ? -9.182 -15.084 -3.491 1.00 92.19 379 PRO A N 1
ATOM 2933 C CA . PRO A 1 379 ? -9.141 -16.477 -3.930 1.00 92.19 379 PRO A CA 1
ATOM 2934 C C . PRO A 1 379 ? -8.343 -17.381 -2.978 1.00 92.19 379 PRO A C 1
ATOM 2936 O O . PRO A 1 379 ? -7.484 -16.937 -2.218 1.00 92.19 379 PRO A O 1
ATOM 2939 N N . ALA A 1 380 ? -8.591 -18.690 -3.068 1.00 91.50 380 ALA A N 1
ATOM 2940 C CA . ALA A 1 380 ? -8.040 -19.684 -2.146 1.00 91.50 380 ALA A CA 1
ATOM 2941 C C . ALA A 1 380 ? -6.500 -19.770 -2.128 1.00 91.50 380 ALA A C 1
ATOM 2943 O O . ALA A 1 380 ? -5.944 -20.210 -1.126 1.00 91.50 380 ALA A O 1
ATOM 2944 N N . HIS A 1 381 ? -5.794 -19.362 -3.193 1.00 91.25 381 HIS A N 1
ATOM 2945 C CA . HIS A 1 381 ? -4.327 -19.287 -3.179 1.00 91.25 381 HIS A CA 1
ATOM 2946 C C . HIS A 1 381 ? -3.809 -18.079 -2.392 1.00 91.25 381 HIS A C 1
ATOM 2948 O O . HIS A 1 381 ? -2.836 -18.227 -1.660 1.00 91.25 381 HIS A O 1
ATOM 2954 N N . MET A 1 382 ? -4.495 -16.930 -2.443 1.00 93.88 382 MET A N 1
ATOM 2955 C CA . MET A 1 382 ? -4.177 -15.775 -1.591 1.00 93.88 382 MET A CA 1
ATOM 2956 C C . MET A 1 382 ? -4.373 -16.114 -0.108 1.00 93.88 382 MET A C 1
ATOM 2958 O O . MET A 1 382 ? -3.485 -15.839 0.695 1.00 93.88 382 MET A O 1
ATOM 2962 N N . ALA A 1 383 ? -5.449 -16.833 0.227 1.00 88.00 383 ALA A N 1
ATOM 2963 C CA . ALA A 1 383 ? -5.766 -17.251 1.597 1.00 88.00 383 ALA A CA 1
ATOM 2964 C C . ALA A 1 383 ? -4.724 -18.190 2.252 1.00 88.00 383 ALA A C 1
ATOM 2966 O O . ALA A 1 383 ? -4.796 -18.436 3.455 1.00 88.00 383 ALA A O 1
ATOM 2967 N N . LYS A 1 384 ? -3.752 -18.722 1.491 1.00 87.12 384 LYS A N 1
ATOM 2968 C CA . LYS A 1 384 ? -2.610 -19.489 2.030 1.00 87.12 384 LYS A CA 1
ATOM 2969 C C . LYS A 1 384 ? -1.546 -18.593 2.682 1.00 87.12 384 LYS A C 1
ATOM 2971 O O . LYS A 1 384 ? -0.689 -19.102 3.401 1.00 87.12 384 LYS A O 1
ATOM 2976 N N . HIS A 1 385 ? -1.546 -17.291 2.395 1.00 86.69 385 HIS A N 1
ATOM 2977 C CA . HIS A 1 385 ? -0.545 -16.346 2.890 1.00 86.69 385 HIS A CA 1
ATOM 2978 C C . HIS A 1 385 ? -1.040 -15.579 4.129 1.00 86.69 385 HIS A C 1
ATOM 2980 O O . HIS A 1 385 ? -2.247 -15.428 4.318 1.00 86.69 385 HIS A O 1
ATOM 2986 N N . PRO A 1 386 ? -0.131 -15.035 4.963 1.00 88.06 386 PRO A N 1
ATOM 2987 C CA . PRO A 1 386 ? -0.513 -14.181 6.082 1.00 88.06 386 PRO A CA 1
ATOM 2988 C C . PRO A 1 386 ? -1.342 -12.976 5.628 1.00 88.06 386 PRO A C 1
ATOM 2990 O O . PRO A 1 386 ? -0.988 -12.304 4.658 1.00 88.06 386 PRO A O 1
ATOM 2993 N N . GLY A 1 387 ? -2.388 -12.647 6.389 1.00 87.94 387 GLY A N 1
ATOM 2994 C CA . GLY A 1 387 ? -3.269 -11.502 6.130 1.00 87.94 387 GLY A CA 1
ATOM 2995 C C . GLY A 1 387 ? -2.550 -10.158 5.977 1.00 87.94 387 GLY A C 1
ATOM 2996 O O . GLY A 1 387 ? -3.020 -9.279 5.259 1.00 87.94 387 GLY A O 1
ATOM 2997 N N . THR A 1 388 ? -1.378 -10.012 6.599 1.00 92.19 388 THR A N 1
ATOM 2998 C CA . THR A 1 388 ? -0.491 -8.845 6.480 1.00 92.19 388 THR A CA 1
ATOM 2999 C C . THR A 1 388 ? 0.099 -8.651 5.080 1.00 92.19 388 THR A C 1
ATOM 3001 O O . THR A 1 388 ? 0.522 -7.545 4.770 1.00 92.19 388 THR A O 1
ATOM 3004 N N . ARG A 1 389 ? 0.068 -9.652 4.185 1.00 95.56 389 ARG A N 1
ATOM 3005 C CA . ARG A 1 389 ? 0.412 -9.448 2.762 1.00 95.56 389 ARG A CA 1
ATOM 3006 C C . ARG A 1 389 ? -0.691 -8.744 1.966 1.00 95.56 389 ARG A C 1
ATOM 3008 O O . ARG A 1 389 ? -0.467 -8.446 0.796 1.00 95.56 389 ARG A O 1
ATOM 3015 N N . PHE A 1 390 ? -1.867 -8.489 2.545 1.00 98.06 390 PHE A N 1
ATOM 3016 C CA . PHE A 1 390 ? -3.036 -8.013 1.801 1.00 98.06 390 PHE A CA 1
ATOM 3017 C C . PHE A 1 390 ? -3.602 -6.710 2.354 1.00 98.06 390 PHE A C 1
ATOM 3019 O O . PHE A 1 390 ? -3.875 -6.575 3.551 1.00 98.06 390 PHE A O 1
ATOM 3026 N N . TRP A 1 391 ? -3.816 -5.767 1.438 1.00 98.56 391 TRP A N 1
ATOM 3027 C CA . TRP A 1 391 ? -4.394 -4.459 1.692 1.00 98.56 391 TRP A CA 1
ATOM 3028 C C . TRP A 1 391 ? -5.651 -4.261 0.850 1.00 98.56 391 TRP A C 1
ATOM 3030 O O . TRP A 1 391 ? -5.611 -4.322 -0.378 1.00 98.56 391 TRP A O 1
ATOM 3040 N N . HIS A 1 392 ? -6.784 -4.043 1.515 1.00 98.25 392 HIS A N 1
ATOM 3041 C CA . HIS A 1 392 ? -8.046 -3.702 0.862 1.00 98.25 392 HIS A CA 1
ATOM 3042 C C . HIS A 1 392 ? -8.395 -2.225 1.084 1.00 98.25 392 HIS A C 1
ATOM 3044 O O . HIS A 1 392 ? -8.338 -1.714 2.207 1.00 98.25 392 HIS A O 1
ATOM 3050 N N . VAL A 1 393 ? -8.791 -1.561 0.001 1.00 98.12 393 VAL A N 1
ATOM 3051 C CA . VAL A 1 393 ? -9.303 -0.191 -0.049 1.00 98.12 393 VAL A CA 1
ATOM 3052 C C . VAL A 1 393 ? -10.766 -0.235 -0.474 1.00 98.12 393 VAL A C 1
ATOM 3054 O O . VAL A 1 393 ? -11.087 -0.653 -1.587 1.00 98.12 393 VAL A O 1
ATOM 3057 N N . VAL A 1 394 ? -11.658 0.201 0.415 1.00 97.75 394 VAL A N 1
ATOM 3058 C CA . VAL A 1 394 ? -13.105 0.213 0.173 1.00 97.75 394 VAL A CA 1
ATOM 3059 C C . VAL A 1 394 ? -13.644 1.635 0.315 1.00 97.75 394 VAL A C 1
ATOM 3061 O O . VAL A 1 394 ? -13.620 2.210 1.406 1.00 97.75 394 VAL A O 1
ATOM 3064 N N . HIS A 1 395 ? -14.136 2.200 -0.787 1.00 97.12 395 HIS A N 1
ATOM 3065 C CA . HIS A 1 395 ? -14.767 3.525 -0.828 1.00 97.12 395 HIS A CA 1
ATOM 3066 C C . HIS A 1 395 ? -16.295 3.431 -1.003 1.00 97.12 395 HIS A C 1
ATOM 3068 O O . HIS A 1 395 ? -16.841 2.330 -1.111 1.00 97.12 395 HIS A O 1
ATOM 3074 N N . ASP A 1 396 ? -17.013 4.560 -0.999 1.00 96.25 396 ASP A N 1
ATOM 3075 C CA . ASP A 1 396 ? -18.489 4.608 -1.040 1.00 96.25 396 ASP A CA 1
ATOM 3076 C C . ASP A 1 396 ? -19.170 3.808 0.103 1.00 96.25 396 ASP A C 1
ATOM 3078 O O . ASP A 1 396 ? -20.233 3.197 -0.058 1.00 96.25 396 ASP A O 1
ATOM 3082 N N . VAL A 1 397 ? -18.551 3.804 1.288 1.00 97.00 397 VAL A N 1
ATOM 3083 C CA . VAL A 1 397 ? -19.078 3.138 2.491 1.00 97.00 397 VAL A CA 1
ATOM 3084 C C . VAL A 1 397 ? -20.170 4.002 3.133 1.00 97.00 397 VAL A C 1
ATOM 3086 O O . VAL A 1 397 ? -20.046 5.223 3.225 1.00 97.00 397 VAL A O 1
ATOM 3089 N N . THR A 1 398 ? -21.261 3.375 3.577 1.00 96.75 398 THR A N 1
ATOM 3090 C CA . THR A 1 398 ? -22.463 4.049 4.094 1.00 96.75 398 THR A CA 1
ATOM 3091 C C . THR A 1 398 ? -22.907 3.474 5.445 1.00 96.75 398 THR A C 1
ATOM 3093 O O . THR A 1 398 ? -22.535 2.344 5.785 1.00 96.75 398 THR A O 1
ATOM 3096 N N . PRO A 1 399 ? -23.741 4.201 6.217 1.00 95.25 399 PRO A N 1
ATOM 3097 C CA . PRO A 1 399 ? -24.335 3.686 7.454 1.00 95.25 399 PRO A CA 1
ATOM 3098 C C . PRO A 1 399 ? -25.108 2.365 7.290 1.00 95.25 399 PRO A C 1
ATOM 3100 O O . PRO A 1 399 ? -25.208 1.606 8.248 1.00 95.25 399 PRO A O 1
ATOM 3103 N N . ASP A 1 400 ? -25.595 2.058 6.084 1.00 95.94 400 ASP A N 1
ATOM 3104 C CA . ASP A 1 400 ? -26.356 0.835 5.799 1.00 95.94 400 ASP A CA 1
ATOM 3105 C C . ASP A 1 400 ? -25.461 -0.376 5.467 1.00 95.94 400 ASP A C 1
ATOM 3107 O O . ASP A 1 400 ? -25.888 -1.523 5.612 1.00 95.94 400 ASP A O 1
ATOM 3111 N N . ASN A 1 401 ? -24.223 -0.147 5.000 1.00 96.75 401 ASN A N 1
ATOM 3112 C CA . ASN A 1 401 ? -23.346 -1.209 4.486 1.00 96.75 401 ASN A CA 1
ATOM 3113 C C . ASN A 1 401 ? -22.065 -1.454 5.308 1.00 96.75 401 ASN A C 1
ATOM 3115 O O . ASN A 1 401 ? -21.481 -2.533 5.180 1.00 96.75 401 ASN A O 1
ATOM 3119 N N . TYR A 1 402 ? -21.649 -0.528 6.186 1.00 96.19 402 TYR A N 1
ATOM 3120 C CA . TYR A 1 402 ? -20.348 -0.614 6.871 1.00 96.19 402 TYR A CA 1
ATOM 3121 C C . TYR A 1 402 ? -20.138 -1.933 7.634 1.00 96.19 402 TYR A C 1
ATOM 3123 O O . TYR A 1 402 ? -19.059 -2.515 7.551 1.00 96.19 402 TYR A O 1
ATOM 3131 N N . GLN A 1 403 ? -21.164 -2.441 8.331 1.00 94.44 403 GLN A N 1
ATOM 3132 C CA . GLN A 1 403 ? -21.070 -3.688 9.106 1.00 94.44 403 GLN A CA 1
ATOM 3133 C C . GLN A 1 403 ? -20.692 -4.876 8.216 1.00 94.44 403 GLN A C 1
ATOM 3135 O O . GLN A 1 403 ? -19.828 -5.672 8.571 1.00 94.44 403 GLN A O 1
ATOM 3140 N N . GLN A 1 404 ? -21.289 -4.952 7.024 1.00 95.62 404 GLN A N 1
ATOM 3141 C CA . GLN A 1 404 ? -21.025 -6.010 6.053 1.00 95.62 404 GLN A CA 1
ATOM 3142 C C . GLN A 1 404 ? -19.609 -5.884 5.473 1.00 95.62 404 GLN A C 1
ATOM 3144 O O . GLN A 1 404 ? -18.931 -6.893 5.286 1.00 95.62 404 GLN A O 1
ATOM 3149 N N . VAL A 1 405 ? -19.132 -4.655 5.235 1.00 97.19 405 VAL A N 1
ATOM 3150 C CA . VAL A 1 405 ? -17.763 -4.393 4.754 1.00 97.19 405 VAL A CA 1
ATOM 3151 C C . VAL A 1 405 ? -16.724 -4.839 5.789 1.00 97.19 405 VAL A C 1
ATOM 3153 O O . VAL A 1 405 ? -15.802 -5.580 5.442 1.00 97.19 405 VAL A O 1
ATOM 3156 N N . PHE A 1 406 ? -16.887 -4.452 7.058 1.00 95.81 406 PHE A N 1
ATOM 3157 C CA . PHE A 1 406 ? -15.986 -4.872 8.138 1.00 95.81 406 PHE A CA 1
ATOM 3158 C C . PHE A 1 406 ? -16.012 -6.391 8.351 1.00 95.81 406 PHE A C 1
ATOM 3160 O O . PHE A 1 406 ? -14.950 -7.013 8.364 1.00 95.81 406 PHE A O 1
ATOM 3167 N N . ALA A 1 407 ? -17.201 -6.999 8.432 1.00 92.06 407 ALA A N 1
ATOM 3168 C CA . ALA A 1 407 ? -17.347 -8.445 8.596 1.00 92.06 407 ALA A CA 1
ATOM 3169 C C . ALA A 1 407 ? -16.720 -9.233 7.432 1.00 92.06 407 ALA A C 1
ATOM 3171 O O . ALA A 1 407 ? -16.090 -10.264 7.659 1.00 92.06 407 ALA A O 1
ATOM 3172 N N . LYS A 1 408 ? -16.827 -8.737 6.189 1.00 94.50 408 LYS A N 1
ATOM 3173 C CA . LYS A 1 408 ? -16.200 -9.374 5.021 1.00 94.50 408 LYS A CA 1
ATOM 3174 C C . LYS A 1 408 ? -14.674 -9.225 5.016 1.00 94.50 408 LYS A C 1
ATOM 3176 O O . LYS A 1 408 ? -13.975 -10.174 4.681 1.00 94.50 408 LYS A O 1
ATOM 3181 N N . ALA A 1 409 ? -14.133 -8.070 5.411 1.00 94.00 409 ALA A N 1
ATOM 3182 C CA . ALA A 1 409 ? -12.684 -7.913 5.588 1.00 94.00 409 ALA A CA 1
ATOM 3183 C C . ALA A 1 409 ? -12.132 -8.843 6.685 1.00 94.00 409 ALA A C 1
ATOM 3185 O O . ALA A 1 409 ? -11.060 -9.426 6.527 1.00 94.00 409 ALA A O 1
ATOM 3186 N N . GLU A 1 410 ? -12.891 -9.018 7.767 1.00 89.81 410 GLU A N 1
ATOM 3187 C CA . GLU A 1 410 ? -12.549 -9.908 8.875 1.00 89.81 410 GLU A CA 1
ATOM 3188 C C . GLU A 1 410 ? -12.624 -11.394 8.490 1.00 89.81 410 GLU A C 1
ATOM 3190 O O . GLU A 1 410 ? -11.695 -12.139 8.799 1.00 89.81 410 GLU A O 1
ATOM 3195 N N . SER A 1 411 ? -13.650 -11.823 7.744 1.00 89.19 411 SER A N 1
ATOM 3196 C CA . SER A 1 411 ? -13.781 -13.220 7.295 1.00 89.19 411 SER A CA 1
ATOM 3197 C C . SER A 1 411 ? -12.680 -13.667 6.326 1.00 89.19 411 SER A C 1
ATOM 3199 O O . SER A 1 411 ? -12.381 -14.857 6.250 1.00 89.19 411 SER A O 1
ATOM 3201 N N . MET A 1 412 ? -12.058 -12.722 5.615 1.00 90.19 412 MET A N 1
ATOM 3202 C CA . MET A 1 412 ? -10.903 -12.954 4.738 1.00 90.19 412 MET A CA 1
ATOM 3203 C C . MET A 1 412 ? -9.553 -12.733 5.451 1.00 90.19 412 MET A C 1
ATOM 3205 O O . MET A 1 412 ? -8.507 -12.864 4.822 1.00 90.19 412 MET A O 1
ATOM 3209 N N . GLY A 1 413 ? -9.551 -12.387 6.745 1.00 89.31 413 GLY A N 1
ATOM 3210 C CA . GLY A 1 413 ? -8.333 -12.219 7.545 1.00 89.31 413 GLY A CA 1
ATOM 3211 C C . GLY A 1 413 ? -7.429 -11.057 7.115 1.00 89.31 413 GLY A C 1
ATOM 3212 O O . GLY A 1 413 ? -6.222 -11.122 7.334 1.00 89.31 413 GLY A O 1
ATOM 3213 N N . ILE A 1 414 ? -7.975 -10.013 6.485 1.00 93.44 414 ILE A N 1
ATOM 3214 C CA . ILE A 1 414 ? -7.185 -8.943 5.853 1.00 93.44 414 ILE A CA 1
ATOM 3215 C C . ILE A 1 414 ? -6.447 -8.093 6.897 1.00 93.44 414 ILE A C 1
ATOM 3217 O O . ILE A 1 414 ? -7.063 -7.508 7.791 1.00 93.44 414 ILE A O 1
ATOM 3221 N N . GLY A 1 415 ? -5.121 -8.001 6.760 1.00 92.81 415 GLY A N 1
ATOM 3222 C CA . GLY A 1 415 ? -4.252 -7.304 7.709 1.00 92.81 415 GLY A CA 1
ATOM 3223 C C . GLY A 1 415 ? -4.234 -5.788 7.531 1.00 92.81 415 GLY A C 1
ATOM 3224 O O . GLY A 1 415 ? -4.155 -5.070 8.525 1.00 92.81 415 GLY A O 1
ATOM 3225 N N . HIS A 1 416 ? -4.341 -5.281 6.298 1.00 98.25 416 HIS A N 1
ATOM 3226 C CA . HIS A 1 416 ? -4.300 -3.844 6.007 1.00 98.25 416 HIS A CA 1
ATOM 3227 C C . HIS A 1 416 ? -5.635 -3.364 5.436 1.00 98.25 416 HIS A C 1
ATOM 3229 O O . HIS A 1 416 ? -6.123 -3.877 4.429 1.00 98.25 416 HIS A O 1
ATOM 3235 N N . LEU A 1 417 ? -6.233 -2.351 6.061 1.00 97.88 417 LEU A N 1
ATOM 3236 C CA . LEU A 1 417 ? -7.557 -1.872 5.670 1.00 97.88 417 LEU A CA 1
ATOM 3237 C C . LEU A 1 417 ? -7.601 -0.347 5.573 1.00 97.88 417 LEU A C 1
ATOM 3239 O O . LEU A 1 417 ? -7.176 0.364 6.490 1.00 97.88 417 LEU A O 1
ATOM 3243 N N . TYR A 1 418 ? -8.174 0.138 4.472 1.00 97.88 418 TYR A N 1
ATOM 3244 C CA . TYR A 1 418 ? -8.665 1.501 4.325 1.00 97.88 418 TYR A CA 1
ATOM 3245 C C . TYR A 1 418 ? -10.147 1.455 3.962 1.00 97.88 418 TYR A C 1
ATOM 3247 O O . TYR A 1 418 ? -10.543 0.816 2.990 1.00 97.88 418 TYR A O 1
ATOM 3255 N N . ILE A 1 419 ? -10.964 2.132 4.758 1.00 96.69 419 ILE A N 1
ATOM 3256 C CA . ILE A 1 419 ? -12.404 2.278 4.555 1.00 96.69 419 ILE A CA 1
ATOM 3257 C C . ILE A 1 419 ? -12.680 3.778 4.536 1.00 96.69 419 ILE A C 1
ATOM 3259 O O . ILE A 1 419 ? -12.188 4.500 5.406 1.00 96.69 419 ILE A O 1
ATOM 3263 N N . THR A 1 420 ? -13.447 4.243 3.552 1.00 96.12 420 THR A N 1
ATOM 3264 C CA . THR A 1 420 ? -13.830 5.653 3.418 1.00 96.12 420 THR A CA 1
ATOM 3265 C C . THR A 1 420 ? -15.267 5.806 2.923 1.00 96.12 420 THR A C 1
ATOM 3267 O O . THR A 1 420 ? -15.751 5.031 2.098 1.00 96.12 420 THR A O 1
ATOM 3270 N N . ASP A 1 421 ? -15.951 6.830 3.428 1.00 95.06 421 ASP A N 1
ATOM 3271 C CA . ASP A 1 421 ? -17.235 7.319 2.917 1.00 95.06 421 ASP A CA 1
ATOM 3272 C C . ASP A 1 421 ? -17.067 8.358 1.788 1.00 95.06 421 ASP A C 1
ATOM 3274 O O . ASP A 1 421 ? -18.049 8.848 1.225 1.00 95.06 421 ASP A O 1
ATOM 3278 N N . GLY A 1 422 ? -15.817 8.657 1.412 1.00 91.62 422 GLY A N 1
ATOM 3279 C CA . GLY A 1 422 ? -15.480 9.353 0.174 1.00 91.62 422 GLY A CA 1
ATOM 3280 C C . GLY A 1 422 ? -15.958 8.585 -1.063 1.00 91.62 422 GLY A C 1
ATOM 3281 O O . GLY A 1 422 ? -16.028 7.354 -1.060 1.00 91.62 422 GLY A O 1
ATOM 3282 N N . LYS A 1 423 ? -16.277 9.328 -2.127 1.00 88.25 423 LYS A N 1
ATOM 3283 C CA . LYS A 1 423 ? -16.845 8.795 -3.373 1.00 88.25 423 LYS A CA 1
ATOM 3284 C C . LYS A 1 423 ? -15.916 8.978 -4.559 1.00 88.25 423 LYS A C 1
ATOM 3286 O O . LYS A 1 423 ? -15.185 9.965 -4.611 1.00 88.25 423 LYS A O 1
ATOM 3291 N N . LEU A 1 424 ? -16.024 8.080 -5.535 1.00 85.12 424 LEU A N 1
ATOM 3292 C CA . LEU A 1 424 ? -15.404 8.234 -6.851 1.00 85.12 424 LEU A CA 1
ATOM 3293 C C . LEU A 1 424 ? -16.454 8.659 -7.885 1.00 85.12 424 LEU A C 1
ATOM 3295 O O . LEU A 1 424 ? -17.389 7.912 -8.168 1.00 85.12 424 LEU A O 1
ATOM 3299 N N . VAL A 1 425 ? -16.298 9.853 -8.461 1.00 82.88 425 VAL A N 1
ATOM 3300 C CA . VAL A 1 425 ? -17.150 10.353 -9.555 1.00 82.88 425 VAL A CA 1
ATOM 3301 C C . VAL A 1 425 ? -16.270 10.603 -10.772 1.00 82.88 425 VAL A C 1
ATOM 3303 O O . VAL A 1 425 ? -15.359 11.424 -10.720 1.00 82.88 425 VAL A O 1
ATOM 3306 N N . MET A 1 426 ? -16.531 9.877 -11.858 1.00 82.69 426 MET A N 1
ATOM 3307 C CA . MET A 1 426 ? -15.777 10.002 -13.106 1.00 82.69 426 MET A CA 1
ATOM 3308 C C . MET A 1 426 ? -16.226 11.240 -13.888 1.00 82.69 426 MET A C 1
ATOM 3310 O O . MET A 1 426 ? -17.411 11.362 -14.195 1.00 82.69 426 MET A O 1
ATOM 3314 N N . GLY A 1 427 ? -15.268 12.104 -14.231 1.00 72.19 427 GLY A N 1
ATOM 3315 C CA . GLY A 1 427 ? -15.454 13.237 -15.141 1.00 72.19 427 GLY A CA 1
ATOM 3316 C C . GLY A 1 427 ? -15.008 12.921 -16.571 1.00 72.19 427 GLY A C 1
ATOM 3317 O O . GLY A 1 427 ? -14.723 11.769 -16.910 1.00 72.19 427 GLY A O 1
ATOM 3318 N N . GLU A 1 428 ? -14.875 13.952 -17.412 1.00 71.25 428 GLU A N 1
ATOM 3319 C CA . GLU A 1 428 ? -14.422 13.806 -18.811 1.00 71.25 428 GLU A CA 1
ATOM 3320 C C . GLU A 1 428 ? -13.009 13.201 -18.937 1.00 71.25 428 GLU A C 1
ATOM 3322 O O . GLU A 1 428 ? -12.719 12.506 -19.909 1.00 71.25 428 GLU A O 1
ATOM 3327 N N . GLY A 1 429 ? -12.141 13.400 -17.937 1.00 61.50 429 GLY A N 1
ATOM 3328 C CA . GLY A 1 429 ? -10.809 12.785 -17.872 1.00 61.50 429 GLY A CA 1
ATOM 3329 C C . GLY A 1 429 ? -10.793 11.313 -17.426 1.00 61.50 429 GLY A C 1
ATOM 3330 O O . GLY A 1 429 ? -9.719 10.710 -17.322 1.00 61.50 429 GLY A O 1
ATOM 3331 N N . GLY A 1 430 ? -11.962 10.719 -17.158 1.00 73.25 430 GLY A N 1
ATOM 3332 C CA . GLY A 1 430 ? -12.112 9.329 -16.728 1.00 73.25 430 GLY A CA 1
ATOM 3333 C C . GLY A 1 430 ? -11.375 9.018 -15.421 1.00 73.25 430 GLY A C 1
ATOM 3334 O O . GLY A 1 430 ? -11.196 9.884 -14.567 1.00 73.25 430 GLY A O 1
ATOM 3335 N N . GLN A 1 431 ? -10.900 7.776 -15.275 1.00 68.44 431 GLN A N 1
ATOM 3336 C CA . GLN A 1 431 ? -10.183 7.326 -14.070 1.00 68.44 431 GLN A CA 1
ATOM 3337 C C . GLN A 1 431 ? -8.880 8.094 -13.789 1.00 68.44 431 GLN A C 1
ATOM 3339 O O . GLN A 1 431 ? -8.366 8.045 -12.677 1.00 68.44 431 GLN A O 1
ATOM 3344 N N . TRP A 1 432 ? -8.334 8.794 -14.789 1.00 66.00 432 TRP A N 1
ATOM 3345 C CA . TRP A 1 432 ? -7.083 9.541 -14.668 1.00 66.00 432 TRP A CA 1
ATOM 3346 C C . TRP A 1 432 ? -7.267 10.929 -14.052 1.00 66.00 432 TRP A C 1
ATOM 3348 O O . TRP A 1 432 ? -6.324 11.455 -13.463 1.00 66.00 432 TRP A O 1
ATOM 3358 N N . GLN A 1 433 ? -8.459 11.516 -14.192 1.00 71.81 433 GLN A N 1
ATOM 3359 C CA . GLN A 1 433 ? -8.840 12.804 -13.606 1.00 71.81 433 GLN A CA 1
ATOM 3360 C C . GLN A 1 433 ? -10.337 12.762 -13.233 1.00 71.81 433 GLN A C 1
ATOM 3362 O O . GLN A 1 433 ? -11.170 13.278 -13.982 1.00 71.81 433 GLN A O 1
ATOM 3367 N N . PRO A 1 434 ? -10.705 12.102 -12.117 1.00 76.56 434 PRO A N 1
ATOM 3368 C CA . PRO A 1 434 ? -12.085 12.067 -11.641 1.00 76.56 434 PRO A CA 1
ATOM 3369 C C . PRO A 1 434 ? -12.506 13.415 -11.032 1.00 76.56 434 PRO A C 1
ATOM 3371 O O . PRO A 1 434 ? -11.712 14.067 -10.352 1.00 76.56 434 PRO A O 1
ATOM 3374 N N . ASP A 1 435 ? -13.775 13.792 -11.209 1.00 78.31 435 ASP A N 1
ATOM 3375 C CA . ASP A 1 435 ? -14.367 15.019 -10.648 1.00 78.31 435 ASP A CA 1
ATOM 3376 C C . ASP A 1 435 ? -14.423 14.985 -9.112 1.00 78.31 435 ASP A C 1
ATOM 3378 O O . ASP A 1 435 ? -14.313 16.014 -8.443 1.00 78.31 435 ASP A O 1
ATOM 3382 N N . VAL A 1 436 ? -14.590 13.787 -8.539 1.00 81.81 436 VAL A N 1
ATOM 3383 C CA . VAL A 1 436 ? -14.495 13.543 -7.094 1.00 81.81 436 VAL A CA 1
ATOM 3384 C C . VAL A 1 436 ? -13.611 12.327 -6.867 1.00 81.81 436 VAL A C 1
ATOM 3386 O O . VAL A 1 436 ? -13.879 11.253 -7.403 1.00 81.81 436 VAL A O 1
ATOM 3389 N N . ASN A 1 437 ? -12.565 12.500 -6.059 1.00 83.94 437 ASN A N 1
ATOM 3390 C CA . ASN A 1 437 ? -11.612 11.457 -5.698 1.00 83.94 437 ASN A CA 1
ATOM 3391 C C . ASN A 1 437 ? -11.823 11.045 -4.222 1.00 83.94 437 ASN A C 1
ATOM 3393 O O . ASN A 1 437 ? -11.708 11.910 -3.344 1.00 83.94 437 ASN A O 1
ATOM 3397 N N . PRO A 1 438 ? -12.072 9.756 -3.909 1.00 84.50 438 PRO A N 1
ATOM 3398 C CA . PRO A 1 438 ? -12.305 9.283 -2.538 1.00 84.50 438 PRO A CA 1
ATOM 3399 C C . PRO A 1 438 ? -11.073 9.415 -1.624 1.00 84.50 438 PRO A C 1
ATOM 3401 O O . PRO A 1 438 ? -11.190 9.256 -0.407 1.00 84.50 438 PRO A O 1
ATOM 3404 N N . TYR A 1 439 ? -9.902 9.714 -2.194 1.00 87.56 439 TYR A N 1
ATOM 3405 C CA . TYR A 1 439 ? -8.610 9.848 -1.515 1.00 87.56 439 TYR A CA 1
ATOM 3406 C C . TYR A 1 439 ? -8.146 11.307 -1.377 1.00 87.56 439 TYR A C 1
ATOM 3408 O O . TYR A 1 439 ? -7.028 11.560 -0.936 1.00 87.56 439 TYR A O 1
ATOM 3416 N N . ALA A 1 440 ? -8.985 12.282 -1.749 1.00 84.31 440 ALA A N 1
ATOM 3417 C CA . ALA A 1 440 ? -8.665 13.708 -1.623 1.00 84.31 440 ALA A CA 1
ATOM 3418 C C . ALA A 1 440 ? -8.702 14.226 -0.169 1.00 84.31 440 ALA A C 1
ATOM 3420 O O . ALA A 1 440 ? -8.140 15.279 0.130 1.00 84.31 440 ALA A O 1
ATOM 3421 N N . VAL A 1 441 ? -9.368 13.503 0.736 1.00 87.56 441 VAL A N 1
ATOM 3422 C CA . VAL A 1 441 ? -9.503 13.831 2.163 1.00 87.56 441 VAL A CA 1
ATOM 3423 C C . VAL A 1 441 ? -9.459 12.558 3.006 1.00 87.56 441 VAL A C 1
ATOM 3425 O O . VAL A 1 441 ? -9.701 11.463 2.503 1.00 87.56 441 VAL A O 1
ATOM 3428 N N . ALA A 1 442 ? -9.172 12.697 4.302 1.00 91.25 442 ALA A N 1
ATOM 3429 C CA . ALA A 1 442 ? -9.311 11.583 5.235 1.00 91.25 442 ALA A CA 1
ATOM 3430 C C . ALA A 1 442 ? -10.802 11.212 5.421 1.00 91.25 442 ALA A C 1
ATOM 3432 O O . ALA A 1 442 ? -11.650 12.108 5.314 1.00 91.25 442 ALA A O 1
ATOM 3433 N N . PRO A 1 443 ? -11.127 9.946 5.766 1.00 93.31 443 PRO A N 1
ATOM 3434 C CA . PRO A 1 443 ? -12.496 9.522 6.050 1.00 93.31 443 PRO A CA 1
ATOM 3435 C C . PRO A 1 443 ? -13.162 10.394 7.112 1.00 93.31 443 PRO A C 1
ATOM 3437 O O . PRO A 1 443 ? -12.492 10.983 7.976 1.00 93.31 443 PRO A O 1
ATOM 3440 N N . SER A 1 444 ? -14.489 10.463 7.084 1.00 93.62 444 SER A N 1
ATOM 3441 C CA . SER A 1 444 ? -15.221 11.198 8.110 1.00 93.62 444 SER A CA 1
ATOM 3442 C C . SER A 1 444 ? -15.091 10.549 9.499 1.00 93.62 444 SER A C 1
ATOM 3444 O O . SER A 1 444 ? -14.674 9.397 9.666 1.00 93.62 444 SER A O 1
ATOM 3446 N N . GLN A 1 445 ? -15.456 11.309 10.536 1.00 93.12 445 GLN A N 1
ATOM 3447 C CA . GLN A 1 445 ? -15.256 10.886 11.922 1.00 93.12 445 GLN A CA 1
ATOM 3448 C C . GLN A 1 445 ? -16.012 9.592 12.269 1.00 93.12 445 GLN A C 1
ATOM 3450 O O . GLN A 1 445 ? -15.484 8.782 13.024 1.00 93.12 445 GLN A O 1
ATOM 3455 N N . TRP A 1 446 ? -17.197 9.350 11.690 1.00 94.50 446 TRP A N 1
ATOM 3456 C CA . TRP A 1 446 ? -17.985 8.153 12.006 1.00 94.50 446 TRP A CA 1
ATOM 3457 C C . TRP A 1 446 ? -17.313 6.867 11.494 1.00 94.50 446 TRP A C 1
ATOM 3459 O O . TRP A 1 446 ? -17.269 5.875 12.220 1.00 94.50 446 TRP A O 1
ATOM 3469 N N . ILE A 1 447 ? -16.682 6.904 10.312 1.00 95.56 447 ILE A N 1
ATOM 3470 C CA . ILE A 1 447 ? -15.812 5.820 9.822 1.00 95.56 447 ILE A CA 1
ATOM 3471 C C . ILE A 1 447 ? -14.589 5.655 10.736 1.00 95.56 447 ILE A C 1
ATOM 3473 O O . ILE A 1 447 ? -14.247 4.539 11.135 1.00 95.56 447 ILE A O 1
ATOM 3477 N N . ALA A 1 448 ? -13.940 6.762 11.111 1.00 92.25 448 ALA A N 1
ATOM 3478 C CA . ALA A 1 448 ? -12.755 6.727 11.966 1.00 92.25 448 ALA A CA 1
ATOM 3479 C C . ALA A 1 448 ? -13.038 6.131 13.360 1.00 92.25 448 ALA A C 1
ATOM 3481 O O . ALA A 1 448 ? -12.196 5.418 13.916 1.00 92.25 448 ALA A O 1
ATOM 3482 N N . ASP A 1 449 ? -14.229 6.377 13.907 1.00 92.12 449 ASP A N 1
ATOM 3483 C CA . ASP A 1 449 ? -14.672 5.824 15.185 1.00 92.12 449 ASP A CA 1
ATOM 3484 C C . ASP A 1 449 ? -14.959 4.318 15.105 1.00 92.12 449 ASP A C 1
ATOM 3486 O O . ASP A 1 449 ? -14.770 3.627 16.106 1.00 92.12 449 ASP A O 1
ATOM 3490 N N . LEU A 1 450 ? -15.362 3.792 13.942 1.00 94.12 450 LEU A N 1
ATOM 3491 C CA . LEU A 1 450 ? -15.571 2.356 13.696 1.00 94.12 450 LEU A CA 1
ATOM 3492 C C . LEU A 1 450 ? -14.258 1.594 13.451 1.00 94.12 450 LEU A C 1
ATOM 3494 O O . LEU A 1 450 ? -14.105 0.458 13.902 1.00 94.12 450 LEU A O 1
ATOM 3498 N N . LEU A 1 451 ? -13.273 2.231 12.810 1.00 92.44 451 LEU A N 1
ATOM 3499 C CA . LEU A 1 451 ? -11.954 1.635 12.568 1.00 92.44 451 LEU A CA 1
ATOM 3500 C C . LEU A 1 451 ? -11.206 1.318 13.877 1.00 92.44 451 LEU A C 1
ATOM 3502 O O . LEU A 1 451 ? -10.626 0.244 14.011 1.00 92.44 451 LEU A O 1
ATOM 3506 N N . ARG A 1 452 ? -11.241 2.212 14.876 1.00 89.19 452 ARG A N 1
ATOM 3507 C CA . ARG A 1 452 ? -10.531 2.036 16.167 1.00 89.19 452 ARG A CA 1
ATOM 3508 C C . ARG A 1 452 ? -10.865 0.734 16.921 1.00 89.19 452 ARG A C 1
ATOM 3510 O O . ARG A 1 452 ? -9.925 0.072 17.361 1.00 89.19 452 ARG A O 1
ATOM 3517 N N . PRO A 1 453 ? -12.139 0.345 17.128 1.00 84.25 453 PRO A N 1
ATOM 3518 C CA . PRO A 1 453 ? -12.478 -0.937 17.737 1.00 84.25 453 PRO A CA 1
ATOM 3519 C C . PRO A 1 453 ? -12.258 -2.124 16.786 1.00 84.25 453 PRO A C 1
ATOM 3521 O O . PRO A 1 453 ? -11.918 -3.198 17.278 1.00 84.25 453 PRO A O 1
ATOM 3524 N N . TRP A 1 454 ? -12.370 -1.956 15.460 1.00 89.56 454 TRP A N 1
ATOM 3525 C CA . TRP A 1 454 ? -12.049 -3.031 14.506 1.00 89.56 454 TRP A CA 1
ATOM 3526 C C . TRP A 1 454 ? -10.572 -3.435 14.565 1.00 89.56 454 TRP A C 1
ATOM 3528 O O . TRP A 1 454 ? -10.274 -4.625 14.657 1.00 89.56 454 TRP A O 1
ATOM 3538 N N . LEU A 1 455 ? -9.661 -2.456 14.613 1.00 86.75 455 LEU A N 1
ATOM 3539 C CA . LEU A 1 455 ? -8.213 -2.667 14.778 1.00 86.75 455 LEU A CA 1
ATOM 3540 C C . LEU A 1 455 ? -7.866 -3.468 16.042 1.00 86.75 455 LEU A C 1
ATOM 3542 O O . LEU A 1 455 ? -6.879 -4.194 16.075 1.00 86.75 455 LEU A O 1
ATOM 3546 N N . ARG A 1 456 ? -8.700 -3.347 17.078 1.00 85.00 456 ARG A N 1
ATOM 3547 C CA . ARG A 1 456 ? -8.553 -4.027 18.372 1.00 85.00 456 ARG A CA 1
ATOM 3548 C C . ARG A 1 456 ? -9.322 -5.351 18.465 1.00 85.00 456 ARG A C 1
ATOM 3550 O O . ARG A 1 456 ? -9.310 -5.958 19.529 1.00 85.00 456 ARG A O 1
ATOM 3557 N N . GLY A 1 457 ? -10.026 -5.772 17.410 1.00 83.19 457 GLY A N 1
ATOM 3558 C CA . GLY A 1 457 ? -10.856 -6.984 17.421 1.00 83.19 457 GLY A CA 1
ATOM 3559 C C . GLY A 1 457 ? -12.101 -6.901 18.316 1.00 83.19 457 GLY A C 1
ATOM 3560 O O . GLY A 1 457 ? -12.565 -7.923 18.808 1.00 83.19 457 GLY A O 1
ATOM 3561 N N . VAL A 1 458 ? -12.634 -5.697 18.572 1.00 85.12 458 VAL A N 1
ATOM 3562 C CA . VAL A 1 458 ? -13.778 -5.472 19.487 1.00 85.12 458 VAL A CA 1
ATOM 3563 C C . VAL A 1 458 ? -14.933 -4.676 18.862 1.00 85.12 458 VAL A C 1
ATOM 3565 O O . VAL A 1 458 ? -15.779 -4.151 19.589 1.00 85.12 458 VAL A O 1
ATOM 3568 N N . LEU A 1 459 ? -14.987 -4.560 17.528 1.00 87.88 459 LEU A N 1
ATOM 3569 C CA . LEU A 1 459 ? -16.079 -3.857 16.838 1.00 87.88 459 LEU A CA 1
ATOM 3570 C C . LEU A 1 459 ? -17.437 -4.514 17.125 1.00 87.88 459 LEU A C 1
ATOM 3572 O O . LEU A 1 459 ? -18.343 -3.823 17.579 1.00 87.88 459 LEU A O 1
ATOM 3576 N N . ASP A 1 460 ? -17.558 -5.831 16.964 1.00 81.50 460 ASP A N 1
ATOM 3577 C CA . ASP A 1 460 ? -18.815 -6.553 17.206 1.00 81.50 460 ASP A CA 1
ATOM 3578 C C . ASP A 1 460 ? -19.295 -6.411 18.656 1.00 81.50 460 ASP A C 1
ATOM 3580 O O . ASP A 1 460 ? -20.466 -6.129 18.906 1.00 81.50 460 ASP A O 1
ATOM 3584 N N . THR A 1 461 ? -18.377 -6.504 19.624 1.00 84.38 461 THR A N 1
ATOM 3585 C CA . THR A 1 461 ? -18.665 -6.275 21.050 1.00 84.38 461 THR A CA 1
ATOM 3586 C C . THR A 1 461 ? -19.205 -4.866 21.299 1.00 84.38 461 THR A C 1
ATOM 3588 O O . THR A 1 461 ? -20.159 -4.697 22.061 1.00 84.38 461 THR A O 1
ATOM 3591 N N . ARG A 1 462 ? -18.630 -3.849 20.642 1.00 85.69 462 ARG A N 1
ATOM 3592 C CA . ARG A 1 462 ? -19.116 -2.465 20.715 1.00 85.69 462 ARG A CA 1
ATOM 3593 C C . ARG A 1 462 ? -20.514 -2.335 20.103 1.00 85.69 462 ARG A C 1
ATOM 3595 O O . ARG A 1 462 ? -21.394 -1.777 20.752 1.00 85.69 462 ARG A O 1
ATOM 3602 N N . LEU A 1 463 ? -20.724 -2.856 18.895 1.00 83.31 463 LEU A N 1
ATOM 3603 C CA . LEU A 1 463 ? -22.008 -2.772 18.189 1.00 83.31 463 LEU A CA 1
ATOM 3604 C C . LEU A 1 463 ? -23.125 -3.498 18.957 1.00 83.31 463 LEU A C 1
ATOM 3606 O O . LEU A 1 463 ? -24.241 -2.987 19.062 1.00 83.31 463 LEU A O 1
ATOM 3610 N N . LEU A 1 464 ? -22.818 -4.647 19.567 1.00 82.69 464 LEU A N 1
ATOM 3611 C CA . LEU A 1 464 ? -23.736 -5.362 20.453 1.00 82.69 464 LEU A CA 1
ATOM 3612 C C . LEU A 1 464 ? -24.076 -4.539 21.706 1.00 82.69 464 LEU A C 1
ATOM 3614 O O . LEU A 1 464 ? -25.244 -4.476 22.090 1.00 82.69 464 LEU A O 1
ATOM 3618 N N . ALA A 1 465 ? -23.089 -3.889 22.330 1.00 83.62 465 ALA A N 1
ATOM 3619 C CA . ALA A 1 465 ? -23.316 -3.032 23.493 1.00 83.62 465 ALA A CA 1
ATOM 3620 C C . ALA A 1 465 ? -24.185 -1.805 23.152 1.00 83.62 465 ALA A C 1
ATOM 3622 O O . ALA A 1 465 ? -25.120 -1.500 23.892 1.00 83.62 465 ALA A O 1
ATOM 3623 N N . GLU A 1 466 ? -23.940 -1.150 22.013 1.00 82.50 466 GLU A N 1
ATOM 3624 C CA . GLU A 1 466 ? -24.761 -0.038 21.507 1.00 82.50 466 GLU A CA 1
ATOM 3625 C C . GLU A 1 466 ? -26.204 -0.496 21.210 1.00 82.50 466 GLU A C 1
ATOM 3627 O O . GLU A 1 466 ? -27.167 0.149 21.635 1.00 82.50 466 GLU A O 1
ATOM 3632 N N . ALA A 1 467 ? -26.383 -1.655 20.566 1.00 79.94 467 ALA A N 1
ATOM 3633 C CA . ALA A 1 467 ? -27.703 -2.231 20.305 1.00 79.94 467 ALA A CA 1
ATOM 3634 C C . ALA A 1 467 ? -28.458 -2.605 21.597 1.00 79.94 467 ALA A C 1
ATOM 3636 O O . ALA A 1 467 ? -29.669 -2.384 21.696 1.00 79.94 467 ALA A O 1
ATOM 3637 N N . LEU A 1 468 ? -27.764 -3.147 22.603 1.00 83.38 468 LEU A N 1
ATOM 3638 C CA . LEU A 1 468 ? -28.345 -3.447 23.914 1.00 83.38 468 LEU A CA 1
ATOM 3639 C C . LEU A 1 468 ? -28.737 -2.170 24.668 1.00 83.38 468 LEU A C 1
ATOM 3641 O O . LEU A 1 468 ? -29.850 -2.111 25.189 1.00 83.38 468 LEU A O 1
ATOM 3645 N N . ALA A 1 469 ? -27.890 -1.138 24.669 1.00 81.88 469 ALA A N 1
ATOM 3646 C CA . ALA A 1 469 ? -28.196 0.153 25.285 1.00 81.88 469 ALA A CA 1
ATOM 3647 C C . ALA A 1 469 ? -29.444 0.804 24.656 1.00 81.88 469 ALA A C 1
ATOM 3649 O O . ALA A 1 469 ? -30.350 1.223 25.376 1.00 81.88 469 ALA A O 1
ATOM 3650 N N . ASN A 1 470 ? -29.556 0.789 23.324 1.00 83.12 470 ASN A N 1
ATOM 3651 C CA . ASN A 1 470 ? -30.735 1.297 22.612 1.00 83.12 470 ASN A CA 1
ATOM 3652 C C . ASN A 1 470 ? -32.015 0.509 22.950 1.00 83.12 470 ASN A C 1
ATOM 3654 O O . ASN A 1 470 ? -33.090 1.096 23.108 1.00 83.12 470 ASN A O 1
ATOM 3658 N N . ARG A 1 471 ? -31.915 -0.819 23.111 1.00 82.56 471 ARG A N 1
ATOM 3659 C CA . ARG A 1 471 ? -33.037 -1.661 23.565 1.00 82.56 471 ARG A CA 1
ATOM 3660 C C . ARG A 1 471 ? -33.448 -1.342 25.002 1.00 82.56 471 ARG A C 1
ATOM 3662 O O . ARG A 1 471 ? -34.645 -1.263 25.258 1.00 82.56 471 ARG A O 1
ATOM 3669 N N . VAL A 1 472 ? -32.495 -1.128 25.912 1.00 85.69 472 VAL A N 1
ATOM 3670 C CA . VAL A 1 472 ? -32.779 -0.710 27.298 1.00 85.69 472 VAL A CA 1
ATOM 3671 C C . VAL A 1 472 ? -33.479 0.649 27.313 1.00 85.69 472 VAL A C 1
ATOM 3673 O O . VAL A 1 472 ? -34.574 0.739 27.854 1.00 85.69 472 VAL A O 1
ATOM 3676 N N . ALA A 1 473 ? -32.952 1.659 26.614 1.00 82.88 473 ALA A N 1
ATOM 3677 C CA . ALA A 1 473 ? -33.576 2.985 26.537 1.00 82.88 473 ALA A CA 1
ATOM 3678 C C . ALA A 1 473 ? -34.996 2.950 25.927 1.00 82.88 473 ALA A C 1
ATOM 3680 O O . ALA A 1 473 ? -35.892 3.683 26.354 1.00 82.88 473 ALA A O 1
ATOM 3681 N N . THR A 1 474 ? -35.238 2.063 24.955 1.00 83.44 474 THR A N 1
ATOM 3682 C CA . THR A 1 474 ? -36.575 1.840 24.371 1.00 83.44 474 THR A CA 1
ATOM 3683 C C . THR A 1 474 ? -37.526 1.172 25.372 1.00 83.44 474 THR A C 1
ATOM 3685 O O . THR A 1 474 ? -38.699 1.531 25.444 1.00 83.44 474 THR A O 1
ATOM 3688 N N . LEU A 1 475 ? -37.036 0.228 26.180 1.00 80.44 475 LEU A N 1
ATOM 3689 C CA . LEU A 1 475 ? -37.825 -0.400 27.244 1.00 80.44 475 LEU A CA 1
ATOM 3690 C C . LEU A 1 475 ? -38.120 0.575 28.392 1.00 80.44 475 LEU A C 1
ATOM 3692 O O . LEU A 1 475 ? -39.243 0.588 28.881 1.00 80.44 475 LEU A O 1
ATOM 3696 N N . GLU A 1 476 ? -37.167 1.420 28.786 1.00 80.75 476 GLU A N 1
ATOM 3697 C CA . GLU A 1 476 ? -37.353 2.443 29.824 1.00 80.75 476 GLU A CA 1
ATOM 3698 C C . GLU A 1 476 ? -38.354 3.524 29.388 1.00 80.75 476 GLU A C 1
ATOM 3700 O O . GLU A 1 476 ? -39.269 3.866 30.139 1.00 80.75 476 GLU A O 1
ATOM 3705 N N . SER A 1 477 ? -38.248 4.012 28.147 1.00 74.31 477 SER A N 1
ATOM 3706 C CA . SER A 1 477 ? -39.209 4.976 27.584 1.00 74.31 477 SER A CA 1
ATOM 3707 C C . SER A 1 477 ? -40.593 4.363 27.323 1.00 74.31 477 SER A C 1
ATOM 3709 O O . SER A 1 477 ? -41.602 5.032 27.546 1.00 74.31 477 SER A O 1
ATOM 3711 N N . GLY A 1 478 ? -40.672 3.083 26.940 1.00 61.16 478 GLY A N 1
ATOM 3712 C CA . GLY A 1 478 ? -41.935 2.342 26.851 1.00 61.16 478 GLY A CA 1
ATOM 3713 C C . GLY A 1 478 ? -42.584 2.093 28.219 1.00 61.16 478 GLY A C 1
ATOM 3714 O O . GLY A 1 478 ? -43.788 2.298 28.383 1.00 61.16 478 GLY A O 1
ATOM 3715 N N . ALA A 1 479 ? -41.792 1.728 29.230 1.00 54.34 479 ALA A N 1
ATOM 3716 C CA . ALA A 1 479 ? -42.252 1.536 30.606 1.00 54.34 479 ALA A CA 1
ATOM 3717 C C . ALA A 1 479 ? -42.743 2.844 31.252 1.00 54.34 479 ALA A C 1
ATOM 3719 O O . ALA A 1 479 ? -43.695 2.818 32.031 1.00 54.34 479 ALA A O 1
ATOM 3720 N N . ALA A 1 480 ? -42.169 3.993 30.876 1.00 52.09 480 ALA A N 1
ATOM 3721 C CA . ALA A 1 480 ? -42.663 5.309 31.286 1.00 52.09 480 ALA A CA 1
ATOM 3722 C C . ALA A 1 480 ? -44.068 5.643 30.728 1.00 52.09 480 ALA A C 1
ATOM 3724 O O . ALA A 1 480 ? -44.761 6.488 31.295 1.00 52.09 480 ALA A O 1
ATOM 3725 N N . GLY A 1 481 ? -44.506 4.979 29.649 1.00 47.94 481 GLY A N 1
ATOM 3726 C CA . GLY A 1 481 ? -45.875 5.068 29.122 1.00 47.94 481 GLY A CA 1
ATOM 3727 C C . GLY A 1 481 ? -46.834 4.009 29.685 1.00 47.94 481 GLY A C 1
ATOM 3728 O O . GLY A 1 481 ? -48.009 4.301 29.902 1.00 47.94 481 GLY A O 1
ATOM 3729 N N . GLY A 1 482 ? -46.337 2.798 29.957 1.00 48.22 482 GLY A N 1
ATOM 3730 C CA . GLY A 1 482 ? -47.103 1.632 30.427 1.00 48.22 482 GLY A CA 1
ATOM 3731 C C . GLY A 1 482 ? -47.308 1.547 31.945 1.00 48.22 482 GLY A C 1
ATOM 3732 O O . GLY A 1 482 ? -47.233 0.462 32.522 1.00 48.22 482 GLY A O 1
ATOM 3733 N N . GLY A 1 483 ? -47.521 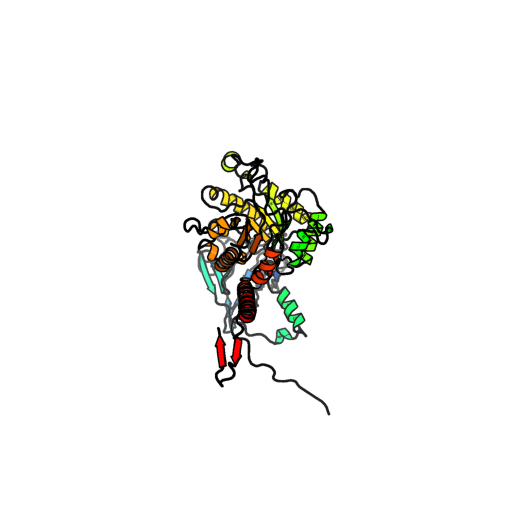2.679 32.619 1.00 49.56 483 GLY A N 1
ATOM 3734 C CA . GLY A 1 483 ? -47.761 2.696 34.061 1.00 49.56 483 GLY A CA 1
ATOM 3735 C C . GLY A 1 483 ? -49.127 2.104 34.413 1.00 49.56 483 GLY A C 1
ATOM 3736 O O . GLY A 1 483 ? -50.140 2.778 34.223 1.00 49.56 483 GLY A O 1
ATOM 3737 N N . VAL A 1 484 ? -49.150 0.887 34.975 1.00 55.41 484 VAL A N 1
ATOM 3738 C CA . VAL A 1 484 ? -50.373 0.228 35.471 1.00 55.41 484 VAL A CA 1
ATOM 3739 C C . VAL A 1 484 ? -51.081 1.155 36.458 1.00 55.41 484 VAL A C 1
ATOM 3741 O O . VAL A 1 484 ? -50.617 1.368 37.583 1.00 55.41 484 VAL A O 1
ATOM 3744 N N . LYS A 1 485 ? -52.225 1.707 36.051 1.00 57.19 485 LYS A N 1
ATOM 3745 C CA . LYS A 1 485 ? -53.033 2.557 36.928 1.00 57.19 485 LYS A CA 1
ATOM 3746 C C . LYS A 1 485 ? -53.910 1.669 37.794 1.00 57.19 485 LYS A C 1
ATOM 3748 O O . LYS A 1 485 ? -54.949 1.189 37.350 1.00 57.19 485 LYS A O 1
ATOM 3753 N N . ALA A 1 486 ? -53.478 1.472 39.034 1.00 53.94 486 ALA A N 1
ATOM 3754 C CA . ALA A 1 486 ? -54.332 0.951 40.087 1.00 53.94 486 ALA A CA 1
ATOM 3755 C C . ALA A 1 486 ? -55.334 2.035 40.507 1.00 53.94 486 ALA A C 1
ATOM 3757 O O . ALA A 1 486 ? -54.934 3.091 41.003 1.00 53.94 486 ALA A O 1
ATOM 3758 N N . SER A 1 487 ? -56.628 1.771 40.332 1.00 58.31 487 SER A N 1
ATOM 3759 C CA . SER A 1 487 ? -57.696 2.560 40.952 1.00 58.31 487 SER A CA 1
ATOM 3760 C C . SER A 1 487 ? -58.462 1.697 41.951 1.00 58.31 487 SER A C 1
ATOM 3762 O O . SER A 1 487 ? -58.913 0.595 41.624 1.00 58.31 487 SER A O 1
ATOM 3764 N N . ASP A 1 488 ? -58.590 2.200 43.179 1.00 62.62 488 ASP A N 1
ATOM 3765 C CA . ASP A 1 488 ? -59.483 1.644 44.193 1.00 62.62 488 ASP A CA 1
ATOM 3766 C C . ASP A 1 488 ? -60.877 2.244 43.995 1.00 62.62 488 ASP A C 1
ATOM 3768 O O . ASP A 1 488 ? -61.055 3.464 43.999 1.00 62.62 488 ASP A O 1
ATOM 3772 N N . ASN A 1 489 ? -61.863 1.371 43.808 1.00 67.94 489 ASN A N 1
ATOM 3773 C CA . ASN A 1 489 ? -63.242 1.756 43.533 1.00 67.94 489 ASN A CA 1
ATOM 3774 C C . ASN A 1 489 ? -64.069 1.938 44.827 1.00 67.94 489 ASN A C 1
ATOM 3776 O O . ASN A 1 489 ? -65.292 2.072 44.765 1.00 67.94 489 ASN A O 1
ATOM 3780 N N . GLY A 1 490 ? -63.428 1.924 46.006 1.00 52.31 490 GLY A N 1
ATOM 3781 C CA . GLY A 1 490 ? -64.051 2.193 47.312 1.00 52.31 490 GLY A CA 1
ATOM 3782 C C . GLY A 1 490 ? -64.892 1.039 47.870 1.00 52.31 490 GLY A C 1
ATOM 3783 O O . GLY A 1 490 ? -65.534 1.176 48.908 1.00 52.31 490 GLY A O 1
ATOM 3784 N N . ASN A 1 491 ? -64.887 -0.104 47.187 1.00 66.94 491 ASN A N 1
ATOM 3785 C CA . ASN A 1 491 ? -65.638 -1.317 47.513 1.00 66.94 491 ASN A CA 1
ATOM 3786 C C . ASN A 1 491 ? -64.715 -2.530 47.751 1.00 66.94 491 ASN A C 1
ATOM 3788 O O . ASN A 1 491 ? -65.138 -3.677 47.616 1.00 66.94 491 ASN A O 1
ATOM 3792 N N . GLY A 1 492 ? -63.446 -2.281 48.098 1.00 58.53 492 GLY A N 1
ATOM 3793 C CA . GLY A 1 492 ? -62.465 -3.318 48.438 1.00 58.53 492 GLY A CA 1
ATOM 3794 C C . GLY A 1 492 ? -61.889 -4.079 47.241 1.00 58.53 492 GLY A C 1
ATOM 3795 O O . GLY A 1 492 ? -61.229 -5.096 47.440 1.00 58.53 492 GLY A O 1
ATOM 3796 N N . THR A 1 493 ? -62.128 -3.612 46.010 1.00 56.38 493 THR A N 1
ATOM 3797 C CA . THR A 1 493 ? -61.598 -4.229 44.785 1.00 56.38 493 THR A CA 1
ATOM 3798 C C . THR A 1 493 ? -60.744 -3.227 44.012 1.00 56.38 493 THR A C 1
ATOM 3800 O O . THR A 1 493 ? -61.245 -2.205 43.543 1.00 56.38 493 THR A O 1
ATOM 3803 N N . VAL A 1 494 ? -59.455 -3.534 43.845 1.00 55.78 494 VAL A N 1
ATOM 3804 C CA . VAL A 1 494 ? -58.532 -2.736 43.026 1.00 55.78 494 VAL A CA 1
ATOM 3805 C C . VAL A 1 494 ? -58.607 -3.212 41.580 1.00 55.78 494 VAL A C 1
ATOM 3807 O O . VAL A 1 494 ? -58.424 -4.397 41.304 1.00 55.78 494 VAL A O 1
ATOM 3810 N N . THR A 1 495 ? -58.854 -2.287 40.654 1.00 64.25 495 THR A N 1
ATOM 3811 C CA . THR A 1 495 ? -58.788 -2.574 39.214 1.00 64.25 495 THR A CA 1
ATOM 3812 C C . THR A 1 495 ? -57.421 -2.155 38.685 1.00 64.25 495 THR A C 1
ATOM 3814 O O . THR A 1 495 ? -56.996 -1.021 38.903 1.00 64.25 495 THR A O 1
ATOM 3817 N N . LEU A 1 496 ? -56.729 -3.077 38.013 1.00 57.12 496 LEU A N 1
ATOM 3818 C CA . LEU A 1 496 ? -55.473 -2.814 37.314 1.00 57.12 496 LEU A CA 1
ATOM 3819 C C . LEU A 1 496 ? -55.770 -2.716 35.818 1.00 57.12 496 LEU A C 1
ATOM 3821 O O . LEU A 1 496 ? -56.167 -3.709 35.207 1.00 57.12 496 LEU A O 1
ATOM 3825 N N . THR A 1 497 ? -55.572 -1.536 35.239 1.00 60.03 497 THR A N 1
ATOM 3826 C CA . THR A 1 497 ? -55.659 -1.340 33.786 1.00 60.03 497 THR A CA 1
ATOM 3827 C C . THR A 1 497 ? -54.246 -1.329 33.208 1.00 60.03 497 THR A C 1
ATOM 3829 O O . THR A 1 497 ? -53.403 -0.557 33.676 1.00 60.03 497 THR A O 1
ATOM 3832 N N . LEU A 1 498 ? -54.011 -2.213 32.233 1.00 56.47 498 LEU A N 1
ATOM 3833 C CA . LEU A 1 498 ? -52.799 -2.304 31.410 1.00 56.47 498 LEU A CA 1
ATOM 3834 C C . LEU A 1 498 ? -52.901 -1.364 30.202 1.00 56.47 498 LEU A C 1
ATOM 3836 O O . LEU A 1 498 ? -54.014 -1.291 29.633 1.00 56.47 498 LEU A O 1
#

Sequence (498 aa):
MSVNIFGRLLASFFDAQSAPVPVTGSVVFRPRFMNQTGDGALYLGTPAPATLDSEGRFEIELVDSPSSWQVALNVKDKAGNRLRFPCFDFLPAPGVERINFADIVPLADPVTGEPMLRGEPGVGISSVSFEDGKLRVATTDGQITLLDLPAAELDTDTLQGYTTKTELVEALAQFTPPETSPFTAGARYYSPVTYYWPDYYKGAESQWGKVLRFGENLGIVVMNRNSGEWTTYDKDFHTQAQLAKGAGAKRAVYYVKTQYGAAANPQKWGVGVPDAAKYTKEYILGQLEYCATHYPDTFEGVFLDEFINGWGTQSERLPWYKDLVDAIRARFGKGFLIVGNCGSNCSEEVLALDVDVYMSFESTAATYLADNPASPIHPAHMAKHPGTRFWHVVHDVTPDNYQQVFAKAESMGIGHLYITDGKLVMGEGGQWQPDVNPYAVAPSQWIADLLRPWLRGVLDTRLLAEALANRVATLESGAAGGGVKASDNGNGTVTLTL

Foldseek 3Di:
DDDDDDDDDDDDDDDDDDDDDDDDDFWWKWDDDDDDDDDDDDDGDDIFGWDQDLVRWTKTFPPDADQKIWTWRFDADPVRDTPTDFTFMFHDDPPDRIDTPVRTDGDADPVPRHGDTPDDPDWAFPDWDDDPQWIWTAIPVGDIDTHDDDDDDDPPVVCPVPPDPVSVVVVVCVVPSPPLALFDFLFAAAEAAQQAFQDVVVPPQGLLVLVLVLALSHEEYEQQDPQLPQVDADVSSLVSLVSSVVSNYSAYAYGHECQLVLLVPVPPRVVVPPPSVQNALVNRVVSLVSCCVRNVVHHQEYEYEPYALCPDPSVVCLVRVLVSLVVVCVVRHSNRAAEYENLAHHDLSNVPRSHQAYAHHAEELCVLQVQDPVRGRQDPSNLVDGLSNYAYAYECDDPVRVVVNLVSCVVSSHRYYHYANFDFAADPVGPVDTPGDRNNGHHDPVVVVLVSCSSVVCSVVVVVVVVVVVVVVVVVVVVVVPPFDWDDPVPPDTDTDD

Nearest PDB structures (foldseek):
  6gdd-assembly1_A  TM=3.234E-01  e=5.081E-03  Aquifex aeolicus VF5
  3gy1-assembly1_A  TM=4.400E-01  e=8.537E-02  Clostridium beijerinckii NCIMB 8052
  4xq6-assembly1_A  TM=4.174E-01  e=4.803E-01  Mycobacterium tuberculosis H37Ra
  2vc9-assembly1_A  TM=4.617E-01  e=8.065E-01  Clostridium perfringens
  8ofw-assembly2_B  TM=4.024E-01  e=1.076E+00  Mycobacterium tuberculosis